Protein AF-A0A962W5T1-F1 (afdb_monomer_lite)

Radius of gyration: 25.92 Å; chains: 1; bounding box: 60×71×70 Å

Secondary structure (DSSP, 8-state):
---HHHHHHHHTTTTS-HHHHHHHHHHHHHHHHHHHHH-HHHHHHHHHHHHHHHHHTTTTS-THHHHHHHHHHHHHTTSS-HHHHHHHHHHTHHHHHHHHHHHHHHHTTHHHHHHHHHHHHHH---HHHHHHHHHHHHHHHHTTS-HHHHHHHHHHHHHHHHHHHHHHHTTPPTTS---TT--TTS-HHHHHHHHHHHHHHHHHHHHHHHHHHHHHTTSTTTSHHHHHHHHHHT--HHHHHHHHHHHHHHHHHHHHHHHHHHHHTTGGG--PPPPHHHHHHHHHHHHHHHHHHHHHHHHHHHHHHHHHHHHHHHHHTT-S-HHHHHHHHHHHHHHHHT---HHHHHTTTTTHHHHHHHHHHHHHHHHHHHHTT-SHHHHHHHHTS-THHHHHHHHHHHHHHHHHS-HHHHHHHHHHHHHHHHHHHHHTSTT-SS-HHHHHHHHT-TTS-HHHHHHTS-HHHHHHHHHH--

pLDDT: mean 86.57, std 6.69, range [59.16, 97.31]

Structure (mmCIF, N/CA/C/O backbone):
data_AF-A0A962W5T1-F1
#
_entry.id   AF-A0A962W5T1-F1
#
loop_
_atom_site.group_PDB
_atom_site.id
_atom_site.type_symbol
_atom_site.label_atom_id
_atom_site.label_alt_id
_atom_site.label_comp_id
_atom_site.label_asym_id
_atom_site.label_entity_id
_atom_site.label_seq_id
_atom_site.pdbx_PDB_ins_code
_atom_site.Cartn_x
_atom_site.Cartn_y
_atom_site.Cartn_z
_atom_site.occupancy
_atom_site.B_iso_or_equiv
_atom_site.auth_seq_id
_atom_site.auth_comp_id
_atom_site.auth_asym_id
_atom_site.auth_atom_id
_atom_site.pdbx_PDB_model_num
ATOM 1 N N . MET A 1 1 ? -12.773 43.110 -2.046 1.00 62.84 1 MET A N 1
ATOM 2 C CA . MET A 1 1 ? -12.766 42.512 -3.398 1.00 62.84 1 MET A CA 1
ATOM 3 C C . MET A 1 1 ? -11.388 41.922 -3.626 1.00 62.84 1 MET A C 1
ATOM 5 O O . MET A 1 1 ? -10.418 42.660 -3.520 1.00 62.84 1 MET A O 1
ATOM 9 N N . THR A 1 2 ? -11.287 40.612 -3.839 1.00 70.06 2 THR A N 1
ATOM 10 C CA . THR A 1 2 ? -10.024 39.960 -4.217 1.00 70.06 2 THR A CA 1
ATOM 11 C C . THR A 1 2 ? -9.656 40.380 -5.636 1.00 70.06 2 THR A C 1
ATOM 13 O O . THR A 1 2 ? -10.511 40.338 -6.521 1.00 70.06 2 THR A O 1
ATOM 16 N N . THR A 1 3 ? -8.412 40.799 -5.873 1.00 88.44 3 THR A N 1
ATOM 17 C CA . THR A 1 3 ? -7.952 41.063 -7.245 1.00 88.44 3 THR A CA 1
ATOM 18 C C . THR A 1 3 ? -7.956 39.760 -8.062 1.00 88.44 3 THR A C 1
ATOM 20 O O . THR A 1 3 ? -7.817 38.683 -7.477 1.00 88.44 3 THR A O 1
ATOM 23 N N . PRO A 1 4 ? -8.060 39.806 -9.405 1.00 87.19 4 PRO A N 1
ATOM 24 C CA . PRO A 1 4 ? -7.989 38.599 -10.236 1.00 87.19 4 PRO A CA 1
ATOM 25 C C . PRO A 1 4 ? -6.723 37.764 -9.984 1.00 87.19 4 PRO A C 1
ATOM 27 O O . PRO A 1 4 ? -6.781 36.539 -9.960 1.00 87.19 4 PRO A O 1
ATOM 30 N N . SER A 1 5 ? -5.591 38.422 -9.705 1.00 84.62 5 SER A N 1
ATOM 31 C CA . SER A 1 5 ? -4.334 37.762 -9.332 1.00 84.62 5 SER A CA 1
ATOM 32 C C . SER A 1 5 ? -4.403 37.060 -7.972 1.00 84.62 5 SER A C 1
ATOM 34 O O . SER A 1 5 ? -3.911 35.942 -7.835 1.00 84.62 5 SER A O 1
ATOM 36 N N . GLN A 1 6 ? -5.045 37.674 -6.975 1.00 83.62 6 GLN A N 1
ATOM 37 C CA . GLN A 1 6 ? -5.267 37.057 -5.665 1.00 83.62 6 GLN A CA 1
ATOM 38 C C . GLN A 1 6 ? -6.223 35.864 -5.765 1.00 83.62 6 GLN A C 1
ATOM 40 O O . GLN A 1 6 ? -5.986 34.850 -5.116 1.00 83.62 6 GLN A O 1
ATOM 45 N N . ALA A 1 7 ? -7.253 35.961 -6.611 1.00 86.56 7 ALA A N 1
ATOM 46 C CA . ALA A 1 7 ? -8.188 34.870 -6.868 1.00 86.56 7 ALA A CA 1
ATOM 47 C C . ALA A 1 7 ? -7.510 33.689 -7.587 1.00 86.56 7 ALA A C 1
ATOM 49 O O . ALA A 1 7 ? -7.659 32.543 -7.170 1.00 86.56 7 ALA A O 1
ATOM 50 N N . ALA A 1 8 ? -6.698 33.953 -8.617 1.00 87.88 8 ALA A N 1
ATOM 51 C CA . ALA A 1 8 ? -5.912 32.914 -9.286 1.00 87.88 8 ALA A CA 1
ATOM 52 C C . ALA A 1 8 ? -4.939 32.222 -8.313 1.00 87.88 8 ALA A C 1
ATOM 54 O O . ALA A 1 8 ? -4.826 30.996 -8.305 1.00 87.88 8 ALA A O 1
ATOM 55 N N . TRP A 1 9 ? -4.292 32.994 -7.434 1.00 89.62 9 TRP A N 1
ATOM 56 C CA . TRP A 1 9 ? -3.389 32.459 -6.414 1.00 89.62 9 TRP A CA 1
ATOM 57 C C . TRP A 1 9 ? -4.097 31.602 -5.359 1.00 89.62 9 TRP A C 1
ATOM 59 O O . TRP A 1 9 ? -3.533 30.610 -4.892 1.00 89.62 9 TRP A O 1
ATOM 69 N N . SER A 1 10 ? -5.320 31.964 -4.962 1.00 86.75 10 SER A N 1
ATOM 70 C CA . SER A 1 10 ? -6.110 31.162 -4.023 1.00 86.75 10 SER A CA 1
ATOM 71 C C . SER A 1 10 ? -6.649 29.882 -4.662 1.00 86.75 10 SER A C 1
ATOM 73 O O . SER A 1 10 ? -6.755 28.874 -3.972 1.00 86.75 10 SER A O 1
ATOM 75 N N . LEU A 1 11 ? -6.939 29.900 -5.969 1.00 91.06 11 LEU A N 1
ATOM 76 C CA . LEU A 1 11 ? -7.391 28.723 -6.719 1.00 91.06 11 LEU A CA 1
ATOM 77 C C . LEU A 1 11 ? -6.260 27.711 -6.941 1.00 91.06 11 LEU A C 1
ATOM 79 O O . LEU A 1 11 ? -6.460 26.514 -6.745 1.00 91.06 11 LEU A O 1
ATOM 83 N N . PHE A 1 12 ? -5.062 28.173 -7.306 1.00 93.19 12 PHE A N 1
ATOM 84 C CA . PHE A 1 12 ? -3.925 27.285 -7.544 1.00 93.19 12 PHE A CA 1
ATOM 85 C C . PHE A 1 12 ? -3.517 26.552 -6.256 1.00 93.19 12 PHE A C 1
ATOM 87 O O . PHE A 1 12 ? -3.061 27.182 -5.301 1.00 93.19 12 PHE A O 1
ATOM 94 N N . LEU A 1 13 ? -3.696 25.226 -6.218 1.00 91.2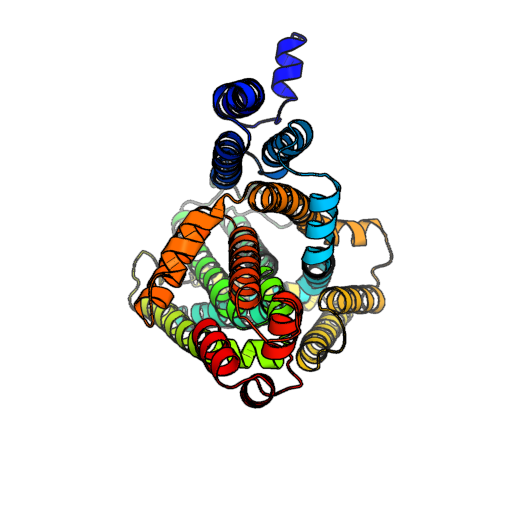5 13 LEU A N 1
ATOM 95 C CA . LEU A 1 13 ? -3.425 24.349 -5.063 1.00 91.25 13 LEU A CA 1
ATOM 96 C C . LEU A 1 13 ? -4.115 24.777 -3.745 1.00 91.25 13 LEU A C 1
ATOM 98 O O . LEU A 1 13 ? -3.640 24.459 -2.655 1.00 91.25 13 LEU A O 1
ATOM 102 N N . GLY A 1 14 ? -5.230 25.513 -3.820 1.00 90.94 14 GLY A N 1
ATOM 103 C CA . GLY A 1 14 ? -6.118 25.784 -2.680 1.00 90.94 14 GLY A CA 1
ATOM 104 C C . GLY A 1 14 ? -5.428 26.377 -1.443 1.00 90.94 14 GLY A C 1
ATOM 105 O O . GLY A 1 14 ? -4.820 27.444 -1.500 1.00 90.94 14 GLY A O 1
ATOM 106 N N . HIS A 1 15 ? -5.518 25.695 -0.301 1.00 88.50 15 HIS A N 1
ATOM 107 C CA . HIS A 1 15 ? -4.941 26.153 0.972 1.00 88.50 15 HIS A CA 1
ATOM 108 C C . HIS A 1 15 ? -3.478 25.734 1.195 1.00 88.50 15 HIS A C 1
ATOM 110 O O . HIS A 1 15 ? -2.946 25.953 2.283 1.00 88.50 15 HIS A O 1
ATOM 116 N N . ALA A 1 16 ? -2.808 25.160 0.187 1.00 91.19 16 ALA A N 1
ATOM 117 C CA . ALA A 1 16 ? -1.411 24.756 0.313 1.00 91.19 16 ALA A CA 1
ATOM 118 C C . ALA A 1 16 ? -0.498 25.947 0.690 1.00 91.19 16 ALA A C 1
ATOM 120 O O . ALA A 1 16 ? -0.760 27.087 0.278 1.00 91.19 16 ALA A O 1
ATOM 121 N N . PRO A 1 17 ? 0.608 25.713 1.425 1.00 92.56 17 PRO A N 1
ATOM 122 C CA . PRO A 1 17 ? 1.529 26.772 1.824 1.00 92.56 17 PRO A CA 1
ATOM 123 C C . PRO A 1 17 ? 2.029 27.600 0.633 1.00 92.56 17 PRO A C 1
ATOM 125 O O . PRO A 1 17 ? 2.438 27.063 -0.396 1.00 92.56 17 PRO A O 1
ATOM 128 N N . GLY A 1 18 ? 2.065 28.929 0.770 1.00 92.38 18 GLY A N 1
ATOM 129 C CA . GLY A 1 18 ? 2.413 29.817 -0.349 1.00 92.38 18 GLY A CA 1
ATOM 130 C C . GLY A 1 18 ? 3.834 29.627 -0.902 1.00 92.38 18 GLY A C 1
ATOM 131 O O . GLY A 1 18 ? 4.086 29.901 -2.073 1.00 92.38 18 GLY A O 1
ATOM 132 N N . TRP A 1 19 ? 4.781 29.148 -0.092 1.00 93.44 19 TRP A N 1
ATOM 133 C CA . TRP A 1 19 ? 6.116 28.778 -0.575 1.00 93.44 19 TRP A CA 1
ATOM 134 C C . TRP A 1 19 ? 6.067 27.540 -1.484 1.00 93.44 19 TRP A C 1
ATOM 136 O O . TRP A 1 19 ? 6.726 27.534 -2.518 1.00 93.44 19 TRP A O 1
ATOM 146 N N . TYR A 1 20 ? 5.229 26.555 -1.150 1.00 93.62 20 TYR A N 1
ATOM 147 C CA . TYR A 1 20 ? 5.072 25.316 -1.909 1.00 93.62 20 TYR A CA 1
ATOM 148 C C . TYR A 1 20 ? 4.434 25.595 -3.270 1.00 93.62 20 TYR A C 1
ATOM 150 O O . TYR A 1 20 ? 4.954 25.173 -4.297 1.00 93.62 20 TYR A O 1
ATOM 158 N N . LYS A 1 21 ? 3.387 26.430 -3.302 1.00 94.81 21 LYS A N 1
ATOM 159 C CA . LYS A 1 21 ? 2.777 26.900 -4.556 1.00 94.81 21 LYS A CA 1
ATOM 160 C C . LYS A 1 21 ? 3.790 27.564 -5.491 1.00 94.81 21 LYS A C 1
ATOM 162 O O . LYS A 1 21 ? 3.822 27.267 -6.681 1.00 94.81 21 LYS A O 1
ATOM 167 N N . ARG A 1 22 ? 4.623 28.465 -4.950 1.00 94.94 22 ARG A N 1
ATOM 168 C CA . ARG A 1 22 ? 5.668 29.155 -5.728 1.00 94.94 22 ARG A CA 1
ATOM 169 C C . ARG A 1 22 ? 6.694 28.171 -6.271 1.00 94.94 22 ARG A C 1
ATOM 171 O O . ARG A 1 22 ? 7.122 28.332 -7.404 1.00 94.94 22 ARG A O 1
ATOM 178 N N . LEU A 1 23 ? 7.062 27.172 -5.475 1.00 95.12 23 LEU A N 1
ATOM 179 C CA . LEU A 1 23 ? 8.030 26.157 -5.864 1.00 95.12 23 LEU A CA 1
ATOM 180 C C . LEU A 1 23 ? 7.504 25.264 -6.996 1.00 95.12 23 LEU A C 1
ATOM 182 O O . LEU A 1 23 ? 8.201 25.100 -7.988 1.00 95.12 23 LEU A O 1
ATOM 186 N N . VAL A 1 24 ? 6.264 24.767 -6.900 1.00 95.62 24 VAL A N 1
ATOM 187 C CA . VAL A 1 24 ? 5.647 23.966 -7.975 1.00 95.62 24 VAL A CA 1
ATOM 188 C C . VAL A 1 24 ? 5.545 24.776 -9.270 1.00 95.62 24 VAL A C 1
ATOM 190 O O . VAL A 1 24 ? 5.900 24.278 -10.330 1.00 95.62 24 VAL A O 1
ATOM 193 N N . LEU A 1 25 ? 5.141 26.050 -9.204 1.00 95.88 25 LEU A N 1
ATOM 194 C CA . LEU A 1 25 ? 5.150 26.918 -10.390 1.00 95.88 25 LEU A CA 1
ATOM 195 C C . LEU A 1 25 ? 6.561 27.152 -10.933 1.00 95.88 25 LEU A C 1
ATOM 197 O O . LEU A 1 25 ? 6.743 27.195 -12.144 1.00 95.88 25 LEU A O 1
ATOM 201 N N . ALA A 1 26 ? 7.556 27.309 -10.059 1.00 96.62 26 ALA A N 1
ATOM 202 C CA . ALA A 1 26 ? 8.940 27.452 -10.485 1.00 96.62 26 ALA A CA 1
ATOM 203 C C . ALA A 1 26 ? 9.426 26.195 -11.218 1.00 96.62 26 ALA A C 1
ATOM 205 O O . ALA A 1 26 ? 10.064 26.339 -12.252 1.00 96.62 26 ALA A O 1
ATOM 206 N N . PHE A 1 27 ? 9.079 24.993 -10.745 1.00 97.12 27 PHE A N 1
ATOM 207 C CA . PHE A 1 27 ? 9.367 23.744 -11.455 1.00 97.12 27 PHE A CA 1
ATOM 208 C C . PHE A 1 27 ? 8.782 23.766 -12.872 1.00 97.12 27 PHE A C 1
ATOM 210 O O . PHE A 1 27 ? 9.545 23.683 -13.830 1.00 97.12 27 PHE A O 1
ATOM 217 N N . LEU A 1 28 ? 7.478 24.035 -13.003 1.00 97.25 28 LEU A N 1
ATOM 218 C CA . LEU A 1 28 ? 6.776 24.088 -14.296 1.00 97.25 28 LEU A CA 1
ATOM 219 C C . LEU A 1 28 ? 7.306 25.172 -15.258 1.00 97.25 28 LEU A C 1
ATOM 221 O O . LEU A 1 28 ? 7.150 25.096 -16.469 1.00 97.25 28 LEU A O 1
ATOM 225 N N . LEU A 1 29 ? 7.896 26.252 -14.743 1.00 96.56 29 LEU A N 1
ATOM 226 C CA . LEU A 1 29 ? 8.462 27.307 -15.593 1.00 96.56 29 LEU A CA 1
ATOM 227 C C . LEU A 1 29 ? 9.917 27.029 -15.979 1.00 96.56 29 LEU A C 1
ATOM 229 O O . LEU A 1 29 ? 10.368 27.449 -17.044 1.00 96.56 29 LEU A O 1
ATOM 233 N N . VAL A 1 30 ? 10.665 26.355 -15.107 1.00 96.81 30 VAL A N 1
ATOM 234 C CA . VAL A 1 30 ? 12.094 26.082 -15.292 1.00 96.81 30 VAL A CA 1
ATOM 235 C C . VAL A 1 30 ? 12.317 24.815 -16.116 1.00 96.81 30 VAL A C 1
ATOM 237 O O . VAL A 1 30 ? 13.261 24.775 -16.902 1.00 96.81 30 VAL A O 1
ATOM 240 N N . ASN A 1 31 ? 11.449 23.811 -16.006 1.00 97.31 31 ASN A N 1
ATOM 241 C CA . ASN A 1 31 ? 11.585 22.531 -16.703 1.00 97.31 31 ASN A CA 1
ATOM 242 C C . ASN A 1 31 ? 11.732 22.661 -18.233 1.00 97.31 31 ASN A C 1
ATOM 244 O O . ASN A 1 31 ? 12.678 22.082 -18.774 1.00 97.31 31 ASN A O 1
ATOM 248 N N . PRO A 1 32 ? 10.937 23.480 -18.951 1.00 96.12 32 PRO A N 1
ATOM 249 C CA . PRO A 1 32 ? 11.132 23.676 -20.389 1.00 96.12 32 PRO A CA 1
ATOM 250 C C . PRO A 1 32 ? 12.489 24.313 -20.727 1.00 96.12 32 PRO A C 1
ATOM 252 O O . PRO A 1 32 ? 13.091 23.996 -21.750 1.00 96.12 32 PRO A O 1
ATOM 255 N N . LEU A 1 33 ? 13.004 25.190 -19.858 1.00 95.62 33 LEU A N 1
ATOM 256 C CA . LEU A 1 33 ? 14.327 25.800 -20.032 1.00 95.62 33 LEU A CA 1
ATOM 257 C C . LEU A 1 33 ? 15.442 24.771 -19.814 1.00 95.62 33 LEU A C 1
ATOM 259 O O . LEU A 1 33 ? 16.423 24.754 -20.558 1.00 95.62 33 LEU A O 1
ATOM 263 N N . LEU A 1 34 ? 15.277 23.890 -18.824 1.00 95.19 34 LEU A N 1
ATOM 264 C CA . LEU A 1 34 ? 16.204 22.790 -18.563 1.00 95.19 34 LEU A CA 1
ATOM 265 C C . LEU A 1 34 ? 16.228 21.777 -19.711 1.00 95.19 34 LEU A C 1
ATOM 267 O O . LEU A 1 34 ? 17.309 21.288 -20.033 1.00 95.19 34 LEU A O 1
ATOM 271 N N . LEU A 1 35 ? 15.088 21.518 -20.367 1.00 95.25 35 LEU A N 1
ATOM 272 C CA . LEU A 1 35 ? 15.041 20.666 -21.561 1.00 95.25 35 LEU A CA 1
ATOM 273 C C . LEU A 1 35 ? 15.981 21.191 -22.646 1.00 95.25 35 LEU A C 1
ATOM 275 O O . LEU A 1 35 ? 16.782 20.440 -23.197 1.00 95.25 35 LEU A O 1
ATOM 279 N N . VAL A 1 36 ? 15.892 22.491 -22.936 1.00 94.75 36 VAL A N 1
ATOM 280 C CA . VAL A 1 36 ? 16.705 23.137 -23.974 1.00 94.75 36 VAL A CA 1
ATOM 281 C C . VAL A 1 36 ? 18.183 23.182 -23.572 1.00 94.75 36 VAL A C 1
ATOM 283 O O . VAL A 1 36 ? 19.051 23.047 -24.430 1.00 94.75 36 VAL A O 1
ATOM 286 N N . ALA A 1 37 ? 18.479 23.361 -22.283 1.00 95.75 37 ALA A N 1
ATOM 287 C CA . ALA A 1 37 ? 19.847 23.516 -21.792 1.00 95.75 37 ALA A CA 1
ATOM 288 C C . ALA A 1 37 ? 20.610 22.190 -21.614 1.00 95.75 37 ALA A C 1
ATOM 290 O O . ALA A 1 37 ? 21.805 22.140 -21.900 1.00 95.75 37 ALA A O 1
ATOM 291 N N . PHE A 1 38 ? 19.949 21.136 -21.125 1.00 94.25 38 PHE A N 1
ATOM 292 C CA . PHE A 1 38 ? 20.603 19.895 -20.679 1.00 94.25 38 PHE A CA 1
ATOM 293 C C . PHE A 1 38 ? 20.060 18.624 -21.348 1.00 94.25 38 PHE A C 1
ATOM 295 O O . PHE A 1 38 ? 20.638 17.551 -21.180 1.00 94.25 38 PHE A O 1
ATOM 302 N N . GLY A 1 39 ? 18.983 18.734 -22.129 1.00 93.62 39 GLY A N 1
ATOM 303 C CA . GLY A 1 39 ? 18.382 17.625 -22.863 1.00 93.62 39 GLY A CA 1
ATOM 304 C C . GLY A 1 39 ? 17.403 16.759 -22.049 1.00 93.62 39 GLY A C 1
ATOM 305 O O . GLY A 1 39 ? 17.206 16.979 -20.850 1.00 93.62 39 GLY A O 1
ATOM 306 N N . PRO A 1 40 ? 16.772 15.764 -22.707 1.00 93.62 40 PRO A N 1
ATOM 307 C CA . PRO A 1 40 ? 15.665 14.984 -22.143 1.00 93.62 40 PRO A CA 1
ATOM 308 C C . PRO A 1 40 ? 16.018 14.175 -20.889 1.00 93.62 40 PRO A C 1
ATOM 310 O O . PRO A 1 40 ? 15.309 14.272 -19.893 1.00 93.62 40 PRO A O 1
ATOM 313 N N . ALA A 1 41 ? 17.140 13.447 -20.890 1.00 90.44 41 ALA A N 1
ATOM 314 C CA . ALA A 1 41 ? 17.527 12.589 -19.766 1.00 90.44 41 ALA A CA 1
ATOM 315 C C . ALA A 1 41 ? 17.810 13.390 -18.480 1.00 90.44 41 ALA A C 1
ATOM 317 O O . ALA A 1 41 ? 17.351 13.033 -17.396 1.00 90.44 41 ALA A O 1
ATOM 318 N N . ALA A 1 42 ? 18.518 14.519 -18.594 1.00 92.50 42 ALA A N 1
ATOM 319 C CA . ALA A 1 42 ? 18.788 15.388 -17.451 1.00 92.50 42 ALA A CA 1
ATOM 320 C C . ALA A 1 42 ? 17.496 16.005 -16.897 1.00 92.50 42 ALA A C 1
ATOM 322 O O . ALA A 1 42 ? 17.300 16.036 -15.680 1.00 92.50 42 ALA A O 1
ATOM 323 N N . LEU A 1 43 ? 16.591 16.453 -17.778 1.00 95.81 43 LEU A N 1
ATOM 324 C CA . LEU A 1 43 ? 15.290 16.950 -17.345 1.00 95.81 43 LEU A CA 1
ATOM 325 C C . LEU A 1 43 ? 14.466 15.849 -16.671 1.00 95.81 43 LEU A C 1
ATOM 327 O O . LEU A 1 43 ? 13.872 16.100 -15.629 1.00 95.81 43 LEU A O 1
ATOM 331 N N . ALA A 1 44 ? 14.441 14.640 -17.221 1.00 93.31 44 ALA A N 1
ATOM 332 C CA . ALA A 1 44 ? 13.678 13.534 -16.660 1.00 93.31 44 ALA A CA 1
ATOM 333 C C . ALA A 1 44 ? 14.143 13.182 -15.235 1.00 93.31 44 ALA A C 1
ATOM 335 O O . ALA A 1 44 ? 13.308 12.988 -14.352 1.00 93.31 44 ALA A O 1
ATOM 336 N N . ALA A 1 45 ? 15.453 13.220 -14.964 1.00 92.25 45 ALA A N 1
ATOM 337 C CA . ALA A 1 45 ? 15.989 13.068 -13.609 1.00 92.25 45 ALA A CA 1
ATOM 338 C C . ALA A 1 45 ? 15.534 14.198 -12.665 1.00 92.25 45 ALA A C 1
ATOM 340 O O . ALA A 1 45 ? 15.176 13.951 -11.510 1.00 92.25 45 ALA A O 1
ATOM 341 N N . VAL A 1 46 ? 15.512 15.443 -13.154 1.00 95.44 46 VAL A N 1
ATOM 342 C CA . VAL A 1 46 ? 15.026 16.599 -12.386 1.00 95.44 46 VAL A CA 1
ATOM 343 C C . VAL A 1 46 ? 13.528 16.482 -12.100 1.00 95.44 46 VAL A C 1
ATOM 345 O O . VAL A 1 46 ? 13.121 16.678 -10.957 1.00 95.44 46 VAL A O 1
ATOM 348 N N . VAL A 1 47 ? 12.714 16.122 -13.093 1.00 95.44 47 VAL A N 1
ATOM 349 C CA . VAL A 1 47 ? 11.267 15.923 -12.934 1.00 95.44 47 VAL A CA 1
ATOM 350 C C . VAL A 1 47 ? 10.986 14.796 -11.948 1.00 95.44 47 VAL A C 1
ATOM 352 O O . VAL A 1 47 ? 10.138 14.960 -11.076 1.00 95.44 47 VAL A O 1
ATOM 355 N N . LEU A 1 48 ? 11.734 13.691 -12.006 1.00 91.69 48 LEU A N 1
ATOM 356 C CA . LEU A 1 48 ? 11.636 12.616 -11.020 1.00 91.69 48 LEU A CA 1
ATOM 357 C C . LEU A 1 48 ? 11.932 13.118 -9.597 1.00 91.69 48 LEU A C 1
ATOM 359 O O . LEU A 1 48 ? 11.173 12.838 -8.668 1.00 91.69 48 LEU A O 1
ATOM 363 N N . ALA A 1 49 ? 12.994 13.905 -9.412 1.00 91.62 49 ALA A N 1
ATOM 364 C CA . ALA A 1 49 ? 13.320 14.483 -8.108 1.00 91.62 49 ALA A CA 1
ATOM 365 C C . ALA A 1 49 ? 12.227 15.449 -7.610 1.00 91.62 49 ALA A C 1
ATOM 367 O O . ALA A 1 49 ? 11.847 15.412 -6.438 1.00 91.62 49 ALA A O 1
ATOM 368 N N . GLN A 1 50 ? 11.682 16.283 -8.500 1.00 95.00 50 GLN A N 1
ATOM 369 C CA . GLN A 1 50 ? 10.552 17.166 -8.200 1.00 95.00 50 GLN A CA 1
ATOM 370 C C . GLN A 1 50 ? 9.297 16.365 -7.842 1.00 95.00 50 GLN A C 1
ATOM 372 O O . GLN A 1 50 ? 8.575 16.732 -6.917 1.00 95.00 50 GLN A O 1
ATOM 377 N N . PHE A 1 51 ? 9.055 15.249 -8.526 1.00 92.50 51 PHE A N 1
ATOM 378 C CA . PHE A 1 51 ? 7.930 14.367 -8.265 1.00 92.50 51 PHE A CA 1
ATOM 379 C C . PHE A 1 51 ? 8.018 13.742 -6.869 1.00 92.50 51 PHE A C 1
ATOM 381 O O . PHE A 1 51 ? 7.093 13.889 -6.071 1.00 92.50 51 PHE A O 1
ATOM 388 N N . ILE A 1 52 ? 9.167 13.158 -6.517 1.00 89.25 52 ILE A N 1
ATOM 389 C CA . ILE A 1 52 ? 9.441 12.632 -5.168 1.00 89.25 52 ILE A CA 1
ATOM 390 C C . ILE A 1 52 ? 9.295 13.737 -4.109 1.00 89.25 52 ILE A C 1
ATOM 392 O O . ILE A 1 52 ? 8.737 13.522 -3.029 1.00 89.25 52 ILE A O 1
ATOM 396 N N . PHE A 1 53 ? 9.723 14.961 -4.428 1.00 91.19 53 PHE A N 1
ATOM 397 C CA . PHE A 1 53 ? 9.496 16.112 -3.560 1.00 91.19 53 PHE A CA 1
ATOM 398 C C . PHE A 1 53 ? 7.995 16.392 -3.336 1.00 91.19 53 PHE A C 1
ATOM 400 O O . PHE A 1 53 ? 7.586 16.705 -2.219 1.00 91.19 53 PHE A O 1
ATOM 407 N N . THR A 1 54 ? 7.137 16.242 -4.353 1.00 91.62 54 THR A N 1
ATOM 408 C CA . THR A 1 54 ? 5.683 16.378 -4.146 1.00 91.62 54 THR A CA 1
ATOM 409 C C . THR A 1 54 ? 5.112 15.293 -3.231 1.00 91.62 54 THR A C 1
ATOM 411 O O . THR A 1 54 ? 4.261 15.618 -2.406 1.00 91.62 54 THR A O 1
ATOM 414 N N . LEU A 1 55 ? 5.623 14.055 -3.300 1.00 86.38 55 LEU A N 1
ATOM 415 C CA . LEU A 1 55 ? 5.212 12.943 -2.430 1.00 86.38 55 LEU A CA 1
ATOM 416 C C . LEU A 1 55 ? 5.602 13.172 -0.971 1.00 86.38 55 LEU A C 1
ATOM 418 O O . LEU A 1 55 ? 4.767 13.076 -0.074 1.00 86.38 55 LEU A O 1
ATOM 422 N N . THR A 1 56 ? 6.857 13.544 -0.727 1.00 84.38 56 THR A N 1
ATOM 423 C CA . THR A 1 56 ? 7.355 13.839 0.630 1.00 84.38 56 THR A CA 1
ATOM 424 C C . THR A 1 56 ? 6.614 15.010 1.285 1.00 84.38 56 THR A C 1
ATOM 426 O O . THR A 1 56 ? 6.456 15.048 2.506 1.00 84.38 56 THR A O 1
ATOM 429 N N . MET A 1 57 ? 6.080 15.935 0.483 1.00 88.25 57 MET A N 1
ATOM 430 C CA . MET A 1 57 ? 5.257 17.058 0.939 1.00 88.25 57 MET A CA 1
ATOM 431 C C . MET A 1 57 ? 3.753 16.742 1.048 1.00 88.25 57 MET A C 1
ATOM 433 O O . MET A 1 57 ? 2.959 17.675 1.196 1.00 88.25 57 MET A O 1
ATOM 437 N N . ALA A 1 58 ? 3.346 15.464 1.060 1.00 81.75 58 ALA A N 1
ATOM 438 C CA . ALA A 1 58 ? 1.941 15.046 1.169 1.00 81.75 58 ALA A CA 1
ATOM 439 C C . ALA A 1 58 ? 1.201 15.639 2.385 1.00 81.75 58 ALA A C 1
ATOM 441 O O . ALA A 1 58 ? 0.002 15.903 2.312 1.00 81.75 58 ALA A O 1
ATOM 442 N N . LEU A 1 59 ? 1.915 15.920 3.485 1.00 74.94 59 LEU A N 1
ATOM 443 C CA . LEU A 1 59 ? 1.355 16.582 4.674 1.00 74.94 59 LEU A CA 1
ATOM 444 C C . LEU A 1 59 ? 0.963 18.052 4.433 1.00 74.94 59 LEU A C 1
ATOM 446 O O . LEU A 1 59 ? 0.159 18.602 5.182 1.00 74.94 59 LEU A O 1
ATOM 450 N N . ALA A 1 60 ? 1.539 18.705 3.421 1.00 80.38 60 ALA A N 1
ATOM 451 C CA . ALA A 1 60 ? 1.243 20.092 3.060 1.00 80.38 60 ALA A CA 1
ATOM 452 C C . ALA A 1 60 ? 0.218 20.203 1.923 1.00 80.38 60 ALA A C 1
ATOM 454 O O . ALA A 1 60 ? -0.575 21.147 1.895 1.00 80.38 60 ALA A O 1
ATOM 455 N N . CYS A 1 61 ? 0.259 19.278 0.965 1.00 87.56 61 CYS A N 1
ATOM 456 C CA . CYS A 1 61 ? -0.660 19.205 -0.162 1.00 87.56 61 CYS A CA 1
ATOM 457 C C . CYS A 1 61 ? -0.706 17.759 -0.652 1.00 87.56 61 CYS A C 1
ATOM 459 O O . CYS A 1 61 ? 0.344 17.183 -0.925 1.00 87.56 61 CYS A O 1
ATOM 461 N N . TYR A 1 62 ? -1.904 17.185 -0.785 1.00 87.88 62 TYR A N 1
ATOM 462 C CA . TYR A 1 62 ? -2.043 15.838 -1.329 1.00 87.88 62 TYR A CA 1
ATOM 463 C C . TYR A 1 62 ? -1.406 15.775 -2.732 1.00 87.88 62 TYR A C 1
ATOM 465 O O . TYR A 1 62 ? -1.718 16.628 -3.572 1.00 87.88 62 TYR A O 1
ATOM 473 N N . PRO A 1 63 ? -0.516 14.804 -3.008 1.00 89.69 63 PRO A N 1
ATOM 474 C CA . PRO A 1 63 ? 0.413 14.886 -4.132 1.00 89.69 63 PRO A CA 1
ATOM 475 C C . PRO A 1 63 ? -0.236 14.733 -5.508 1.00 89.69 63 PRO A C 1
ATOM 477 O O . PRO A 1 63 ? 0.403 15.058 -6.502 1.00 89.69 63 PRO A O 1
ATOM 480 N N . LEU A 1 64 ? -1.497 14.297 -5.590 1.00 91.94 64 LEU A N 1
ATOM 481 C CA . LEU A 1 64 ? -2.193 14.082 -6.862 1.00 91.94 64 LEU A CA 1
ATOM 482 C C . LEU A 1 64 ? -2.137 15.302 -7.778 1.00 91.94 64 LEU A C 1
ATOM 484 O O . LEU A 1 64 ? -1.676 15.189 -8.903 1.00 91.94 64 LEU A O 1
ATOM 488 N N . ALA A 1 65 ? -2.572 16.472 -7.309 1.00 94.19 65 ALA A N 1
ATOM 489 C CA . ALA A 1 65 ? -2.595 17.673 -8.142 1.00 94.19 65 ALA A CA 1
ATOM 490 C C . ALA A 1 65 ? -1.186 18.177 -8.528 1.00 94.19 65 ALA A C 1
ATOM 492 O O . ALA A 1 65 ? -0.930 18.328 -9.723 1.00 94.19 65 ALA A O 1
ATOM 493 N N . PRO A 1 66 ? -0.257 18.441 -7.585 1.00 94.62 66 PRO A N 1
ATOM 494 C CA . PRO A 1 66 ? 1.075 18.934 -7.940 1.00 94.62 66 PRO A CA 1
ATOM 495 C C . PRO A 1 66 ? 1.902 17.898 -8.716 1.00 94.62 66 PRO A C 1
ATOM 497 O O . PRO A 1 66 ? 2.587 18.267 -9.666 1.00 94.62 66 PRO A O 1
ATOM 500 N N . GLY A 1 67 ? 1.802 16.613 -8.372 1.00 94.06 67 GLY A N 1
ATOM 501 C CA . GLY A 1 67 ? 2.465 15.526 -9.089 1.00 94.06 67 GLY A CA 1
ATOM 502 C C . GLY A 1 67 ? 1.901 15.318 -10.497 1.00 94.06 67 GLY A C 1
ATOM 503 O O . GLY A 1 67 ? 2.671 15.168 -11.443 1.00 94.06 67 GLY A O 1
ATOM 504 N N . ALA A 1 68 ? 0.575 15.392 -10.672 1.00 95.38 68 ALA A N 1
ATOM 505 C CA . ALA A 1 68 ? -0.055 15.298 -11.992 1.00 95.38 68 ALA A CA 1
ATOM 506 C C . ALA A 1 68 ? 0.342 16.455 -12.911 1.00 95.38 68 ALA A C 1
ATOM 508 O O . ALA A 1 68 ? 0.490 16.240 -14.109 1.00 95.38 68 ALA A O 1
ATOM 509 N N . LEU A 1 69 ? 0.537 17.666 -12.375 1.00 97.12 69 LEU A N 1
ATOM 510 C CA . LEU A 1 69 ? 1.029 18.797 -13.167 1.00 97.12 69 LEU A CA 1
ATOM 511 C C . LEU A 1 69 ? 2.428 18.519 -13.733 1.00 97.12 69 LEU A C 1
ATOM 513 O O . LEU A 1 69 ? 2.657 18.781 -14.910 1.00 97.12 69 LEU A O 1
ATOM 517 N N . LEU A 1 70 ? 3.329 17.946 -12.926 1.00 97.00 70 LEU A N 1
ATOM 518 C CA . LEU A 1 70 ? 4.674 17.560 -13.370 1.00 97.00 70 LEU A CA 1
ATOM 519 C C . LEU A 1 70 ? 4.637 16.414 -14.389 1.00 97.00 70 LEU A C 1
ATOM 521 O O . LEU A 1 70 ? 5.330 16.470 -15.401 1.00 97.00 70 LEU A O 1
ATOM 525 N N . ALA A 1 71 ? 3.809 15.391 -14.159 1.00 95.75 71 ALA A N 1
ATOM 526 C CA . ALA A 1 71 ? 3.651 14.282 -15.099 1.00 95.75 71 ALA A CA 1
ATOM 527 C C . ALA A 1 71 ? 3.061 14.747 -16.441 1.00 95.75 71 ALA A C 1
ATOM 529 O O . ALA A 1 71 ? 3.541 14.361 -17.505 1.00 95.75 71 ALA A O 1
ATOM 530 N N . LEU A 1 72 ? 2.050 15.620 -16.399 1.00 96.81 72 LEU A N 1
ATOM 531 C CA . LEU A 1 72 ? 1.455 16.216 -17.591 1.00 96.81 72 LEU A CA 1
ATOM 532 C C . LEU A 1 72 ? 2.487 17.039 -18.364 1.00 96.81 72 LEU A C 1
ATOM 534 O O . LEU A 1 72 ? 2.594 16.897 -19.579 1.00 96.81 72 LEU A O 1
ATOM 538 N N . GLU A 1 73 ? 3.260 17.873 -17.667 1.00 97.25 73 GLU A N 1
ATOM 539 C CA . GLU A 1 73 ? 4.345 18.635 -18.277 1.00 97.25 73 GLU A CA 1
ATOM 540 C C . GLU A 1 73 ? 5.383 17.716 -18.932 1.00 97.25 73 GLU A C 1
ATOM 542 O O . GLU A 1 73 ? 5.742 17.942 -20.083 1.00 97.25 73 GLU A O 1
ATOM 547 N N . ALA A 1 74 ? 5.823 16.655 -18.252 1.00 96.81 74 ALA A N 1
ATOM 548 C CA . ALA A 1 74 ? 6.793 15.705 -18.793 1.00 96.81 74 ALA A CA 1
ATOM 549 C C . ALA A 1 74 ? 6.327 15.075 -20.116 1.00 96.81 74 ALA A C 1
ATOM 551 O O . ALA A 1 74 ? 7.106 14.979 -21.067 1.00 96.81 74 ALA A O 1
ATOM 552 N N . ILE A 1 75 ? 5.046 14.701 -20.199 1.00 96.44 75 ILE A N 1
ATOM 553 C CA . ILE A 1 75 ? 4.442 14.167 -21.428 1.00 96.44 75 ILE A CA 1
ATOM 554 C C . ILE A 1 75 ? 4.384 15.251 -22.514 1.00 96.44 75 ILE A C 1
ATOM 556 O O . ILE A 1 75 ? 4.745 14.990 -23.661 1.00 96.44 75 ILE A O 1
ATOM 560 N N . LEU A 1 76 ? 3.971 16.477 -22.172 1.00 96.44 76 LEU A N 1
ATOM 561 C CA . LEU A 1 76 ? 3.911 17.599 -23.121 1.00 96.44 76 LEU A CA 1
ATOM 562 C C . LEU A 1 76 ? 5.292 17.988 -23.664 1.00 96.44 76 LEU A C 1
ATOM 564 O O . LEU A 1 76 ? 5.407 18.382 -24.823 1.00 96.44 76 LEU A O 1
ATOM 568 N N . LEU A 1 77 ? 6.332 17.858 -22.842 1.00 96.00 77 LEU A N 1
ATOM 569 C CA . LEU A 1 77 ? 7.727 18.089 -23.212 1.00 96.00 77 LEU A CA 1
ATOM 570 C C . LEU A 1 77 ? 8.348 16.918 -23.994 1.00 96.00 77 LEU A C 1
ATOM 572 O O . LEU A 1 77 ? 9.493 17.022 -24.431 1.00 96.00 77 LEU A O 1
ATOM 576 N N . GLY A 1 78 ? 7.607 15.825 -24.204 1.00 94.75 78 GLY A N 1
ATOM 577 C CA . GLY A 1 78 ? 8.053 14.676 -24.991 1.00 94.75 78 GLY A CA 1
ATOM 578 C C . GLY A 1 78 ? 9.030 13.751 -24.265 1.00 94.75 78 GLY A C 1
ATOM 579 O O . GLY A 1 78 ? 9.755 13.014 -24.928 1.00 94.75 78 GLY A O 1
ATOM 580 N N . LEU A 1 79 ? 9.061 13.772 -22.926 1.00 94.88 79 LEU A N 1
ATOM 581 C CA . LEU A 1 79 ? 9.901 12.863 -22.131 1.00 94.88 79 LEU A CA 1
ATOM 582 C C . LEU A 1 79 ? 9.367 11.424 -22.118 1.00 94.88 79 LEU A C 1
ATOM 584 O O . LEU A 1 79 ? 10.133 10.490 -21.914 1.00 94.88 79 LEU A O 1
ATOM 588 N N . ALA A 1 80 ? 8.068 11.247 -22.348 1.00 94.50 80 ALA A N 1
ATOM 589 C CA . ALA A 1 80 ? 7.440 9.950 -22.562 1.00 94.50 80 ALA A CA 1
ATOM 590 C C . ALA A 1 80 ? 6.310 10.084 -23.575 1.00 94.50 80 ALA A C 1
ATOM 592 O O . ALA A 1 80 ? 5.643 11.122 -23.658 1.00 94.50 80 ALA A O 1
ATOM 593 N N . ARG A 1 81 ? 6.059 9.015 -24.329 1.00 92.44 81 ARG A N 1
ATOM 594 C CA . ARG A 1 81 ? 4.917 8.978 -25.249 1.00 92.44 81 ARG A CA 1
ATOM 595 C C . ARG A 1 81 ? 3.631 8.602 -24.520 1.00 92.44 81 ARG A C 1
ATOM 597 O O . ARG A 1 81 ? 3.630 7.772 -23.616 1.00 92.44 81 ARG A O 1
ATOM 604 N N . SER A 1 82 ? 2.501 9.145 -24.967 1.00 91.81 82 SER A N 1
ATOM 605 C CA . SER A 1 82 ? 1.185 8.813 -24.399 1.00 91.81 82 SER A CA 1
ATOM 606 C C . SER A 1 82 ? 0.825 7.328 -24.537 1.00 91.81 82 SER A C 1
ATOM 608 O O . SER A 1 82 ? 0.157 6.782 -23.660 1.00 91.81 82 SER A O 1
ATOM 610 N N . ASP A 1 83 ? 1.307 6.644 -25.583 1.00 92.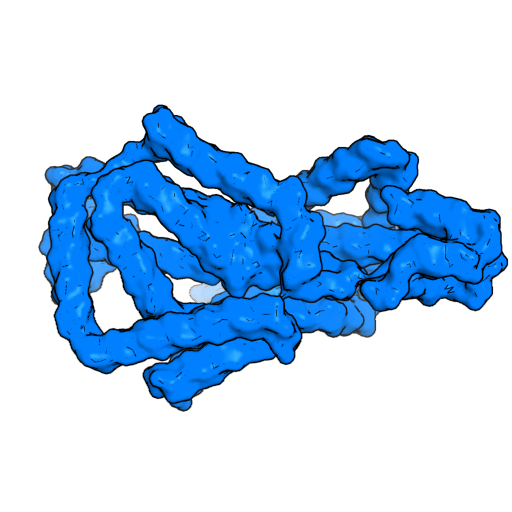69 83 ASP A N 1
ATOM 611 C CA . ASP A 1 83 ? 1.145 5.193 -25.730 1.00 92.69 83 ASP A CA 1
ATOM 612 C C . ASP A 1 83 ? 1.955 4.397 -24.698 1.00 92.69 83 ASP A C 1
ATOM 614 O O . ASP A 1 83 ? 1.506 3.334 -24.272 1.00 92.69 83 ASP A O 1
ATOM 618 N N . ALA A 1 84 ? 3.116 4.907 -24.268 1.00 90.19 84 ALA A N 1
ATOM 619 C CA . ALA A 1 84 ? 3.898 4.296 -23.196 1.00 90.19 84 ALA A CA 1
ATOM 620 C C . ALA A 1 84 ? 3.149 4.396 -21.862 1.00 90.19 84 ALA A C 1
ATOM 622 O O . ALA A 1 84 ? 2.965 3.382 -21.200 1.00 90.19 84 ALA A O 1
ATOM 623 N N . VAL A 1 85 ? 2.594 5.571 -21.543 1.00 92.19 85 VAL A N 1
ATOM 624 C CA . VAL A 1 85 ? 1.752 5.756 -20.347 1.00 92.19 85 VAL A CA 1
ATOM 625 C C . VAL A 1 85 ? 0.563 4.792 -20.348 1.00 92.19 85 VAL A C 1
ATOM 627 O O . VAL A 1 85 ? 0.272 4.168 -19.334 1.00 92.19 85 VAL A O 1
ATOM 630 N N . TYR A 1 86 ? -0.117 4.630 -21.488 1.00 92.88 86 TYR A N 1
ATOM 631 C CA . TYR A 1 86 ? -1.236 3.691 -21.588 1.00 92.88 86 TYR A CA 1
ATOM 632 C C . TYR A 1 86 ? -0.804 2.239 -21.337 1.00 92.88 86 TYR A C 1
ATOM 634 O O . TYR A 1 86 ? -1.502 1.521 -20.624 1.00 92.88 86 TYR A O 1
ATOM 642 N N . ARG A 1 87 ? 0.345 1.810 -21.880 1.00 89.75 87 ARG A N 1
ATOM 643 C CA . ARG A 1 87 ? 0.893 0.471 -21.610 1.00 89.75 87 ARG A CA 1
ATOM 644 C C . ARG A 1 87 ? 1.173 0.267 -20.123 1.00 89.75 87 ARG A C 1
ATOM 646 O O . ARG A 1 87 ? 0.717 -0.735 -19.587 1.00 89.75 87 ARG A O 1
ATOM 653 N N . GLU A 1 88 ? 1.817 1.229 -19.461 1.00 87.38 88 GLU A N 1
ATOM 654 C CA . GLU A 1 88 ? 2.081 1.154 -18.015 1.00 87.38 88 GLU A CA 1
ATOM 655 C C . GLU A 1 88 ? 0.785 1.039 -17.199 1.00 87.38 88 GLU A C 1
ATOM 657 O O . GLU A 1 88 ? 0.679 0.214 -16.293 1.00 87.38 88 GLU A O 1
ATOM 662 N N . VAL A 1 89 ? -0.256 1.794 -17.568 1.00 90.62 89 VAL A N 1
ATOM 663 C CA . VAL A 1 89 ? -1.574 1.704 -16.917 1.00 90.62 89 VAL A CA 1
ATOM 664 C C . VAL A 1 89 ? -2.225 0.336 -17.129 1.00 90.62 89 VAL A C 1
ATOM 666 O O . VAL A 1 89 ? -2.852 -0.186 -16.208 1.00 90.62 89 VAL A O 1
ATOM 669 N N . VAL A 1 90 ? -2.096 -0.257 -18.320 1.00 89.75 90 VAL A N 1
ATOM 670 C CA . VAL A 1 90 ? -2.622 -1.601 -18.607 1.00 89.75 90 VAL A CA 1
ATOM 671 C C . VAL A 1 90 ? -1.872 -2.663 -17.803 1.00 89.75 90 VAL A C 1
ATOM 673 O O . VAL A 1 90 ? -2.516 -3.530 -17.214 1.00 89.75 90 VAL A O 1
ATOM 676 N N . THR A 1 91 ? -0.544 -2.572 -17.713 1.00 83.19 91 THR A N 1
ATOM 677 C CA . THR A 1 91 ? 0.275 -3.458 -16.870 1.00 83.19 91 THR A CA 1
ATOM 678 C C . THR A 1 91 ? -0.125 -3.338 -15.397 1.00 83.19 91 THR A C 1
ATOM 680 O O . THR A 1 91 ? -0.331 -4.342 -14.719 1.00 83.19 91 THR A O 1
ATOM 683 N N . GLY A 1 92 ? -0.344 -2.112 -14.915 1.00 83.94 92 GLY A N 1
ATOM 684 C CA . GLY A 1 92 ? -0.802 -1.825 -13.556 1.00 83.94 92 GLY A CA 1
ATOM 685 C C . GLY A 1 92 ? -2.298 -2.043 -13.301 1.00 83.94 92 GLY A C 1
ATOM 686 O O . GLY A 1 92 ? -2.767 -1.857 -12.174 1.00 83.94 92 GLY A O 1
ATOM 687 N N . PHE A 1 93 ? -3.076 -2.437 -14.311 1.00 88.19 93 PHE A N 1
ATOM 688 C CA . PHE A 1 93 ? -4.532 -2.546 -14.208 1.00 88.19 93 PHE A CA 1
ATOM 689 C C . PHE A 1 93 ? -5.019 -3.521 -13.119 1.00 88.19 93 PHE A C 1
ATOM 691 O O . PHE A 1 93 ? -5.969 -3.177 -12.410 1.00 88.19 93 PHE A O 1
ATOM 698 N N . PRO A 1 94 ? -4.386 -4.692 -12.890 1.00 84.50 94 PRO A N 1
ATOM 699 C CA . PRO A 1 94 ? -4.754 -5.566 -11.775 1.00 84.50 94 PRO A CA 1
ATOM 700 C C . PRO A 1 94 ? -4.644 -4.881 -10.406 1.00 84.50 94 PRO A C 1
ATOM 702 O O . PRO A 1 94 ? -5.493 -5.104 -9.541 1.00 84.50 94 PRO A O 1
ATOM 705 N N . VAL A 1 95 ? -3.643 -4.013 -10.226 1.00 82.75 95 VAL A N 1
ATOM 706 C CA . VAL A 1 95 ? -3.435 -3.235 -8.995 1.00 82.75 95 VAL A CA 1
ATOM 707 C C . VAL A 1 95 ? -4.515 -2.164 -8.846 1.00 82.75 95 VAL A C 1
ATOM 709 O O . VAL A 1 95 ? -5.086 -2.008 -7.771 1.00 82.75 95 VAL A O 1
ATOM 712 N N . ILE A 1 96 ? -4.868 -1.481 -9.938 1.00 88.44 96 ILE A N 1
ATOM 713 C CA . ILE A 1 96 ? -5.985 -0.524 -9.971 1.00 88.44 96 ILE A CA 1
ATOM 714 C C . ILE A 1 96 ? -7.296 -1.206 -9.548 1.00 88.44 96 ILE A C 1
ATOM 716 O O . ILE A 1 96 ? -8.014 -0.693 -8.691 1.00 88.44 96 ILE A O 1
ATOM 720 N N . LEU A 1 97 ? -7.602 -2.382 -10.105 1.00 88.62 97 LEU A N 1
ATOM 721 C CA . LEU A 1 97 ? -8.808 -3.136 -9.749 1.00 88.62 97 LEU A CA 1
ATOM 722 C C . LEU A 1 97 ? -8.797 -3.606 -8.292 1.00 88.62 97 LEU A C 1
ATOM 724 O O . LEU A 1 97 ? -9.846 -3.583 -7.643 1.00 88.62 97 LEU A O 1
ATOM 728 N N . LEU A 1 98 ? -7.636 -4.035 -7.784 1.00 83.75 98 LEU A N 1
ATOM 729 C CA . LEU A 1 98 ? -7.469 -4.364 -6.370 1.00 83.75 98 LEU A CA 1
ATOM 730 C C . LEU A 1 98 ? -7.849 -3.157 -5.513 1.00 83.75 98 LEU A C 1
ATOM 732 O O . LEU A 1 98 ? -8.707 -3.279 -4.646 1.00 83.75 98 LEU A O 1
ATOM 736 N N . LEU A 1 99 ? -7.233 -2.004 -5.761 1.00 83.31 99 LEU A N 1
ATOM 737 C CA . LEU A 1 99 ? -7.430 -0.812 -4.944 1.00 83.31 99 LEU A CA 1
ATOM 738 C C . LEU A 1 99 ? -8.883 -0.341 -4.978 1.00 83.31 99 LEU A C 1
ATOM 740 O O . LEU A 1 99 ? -9.463 -0.096 -3.927 1.00 83.31 99 LEU A O 1
ATOM 744 N N . ILE A 1 100 ? -9.504 -0.291 -6.157 1.00 88.62 100 ILE A N 1
ATOM 745 C CA . ILE A 1 100 ? -10.900 0.143 -6.290 1.00 88.62 100 ILE A CA 1
ATOM 746 C C . ILE A 1 100 ? -11.845 -0.807 -5.546 1.00 88.62 100 ILE A C 1
ATOM 748 O O . ILE A 1 100 ? -12.687 -0.348 -4.778 1.00 88.62 100 ILE A O 1
ATOM 752 N N . PHE A 1 101 ? -11.746 -2.120 -5.777 1.00 90.12 101 PHE A N 1
ATOM 753 C CA . PHE A 1 101 ? -12.771 -3.057 -5.308 1.00 90.12 101 PHE A CA 1
ATOM 754 C C . PHE A 1 101 ? -12.467 -3.705 -3.959 1.00 90.12 101 PHE A C 1
ATOM 756 O O . PHE A 1 101 ? -13.394 -3.971 -3.197 1.00 90.12 101 PHE A O 1
ATOM 763 N N . MET A 1 102 ? -11.203 -3.963 -3.630 1.00 84.94 102 MET A N 1
ATOM 764 C CA . MET A 1 102 ? -10.850 -4.575 -2.347 1.00 84.94 102 MET A CA 1
ATOM 765 C C . MET A 1 102 ? -11.047 -3.585 -1.199 1.00 84.94 102 MET A C 1
ATOM 767 O O . MET A 1 102 ? -11.712 -3.914 -0.216 1.00 84.94 102 MET A O 1
ATOM 771 N N . VAL A 1 103 ? -10.549 -2.353 -1.352 1.00 80.56 103 VAL A N 1
ATOM 772 C CA . VAL A 1 103 ? -10.713 -1.287 -0.349 1.00 80.56 103 VAL A CA 1
ATOM 773 C C . VAL A 1 103 ? -12.199 -0.971 -0.153 1.00 80.56 103 VAL A C 1
ATOM 775 O O . VAL A 1 103 ? -12.689 -0.964 0.979 1.00 80.56 103 VAL A O 1
ATOM 778 N N . ALA A 1 104 ? -12.954 -0.816 -1.248 1.00 85.25 104 ALA A N 1
ATOM 779 C CA . ALA A 1 104 ? -14.394 -0.572 -1.180 1.00 85.25 104 ALA A CA 1
ATOM 780 C C . ALA A 1 104 ? -15.178 -1.755 -0.583 1.00 85.25 104 ALA A C 1
ATOM 782 O O . ALA A 1 104 ? -16.134 -1.549 0.161 1.00 85.25 104 ALA A O 1
ATOM 783 N N . GLY A 1 105 ? -14.773 -3.004 -0.834 1.00 85.44 105 GLY A N 1
ATOM 784 C CA . GLY A 1 105 ? -15.396 -4.185 -0.223 1.00 85.44 105 GLY A CA 1
ATOM 785 C C . GLY A 1 105 ? -15.357 -4.153 1.305 1.00 85.44 105 GLY A C 1
ATOM 786 O O . GLY A 1 105 ? -16.348 -4.469 1.969 1.00 85.44 105 GLY A O 1
ATOM 787 N N . ILE A 1 106 ? -14.245 -3.692 1.875 1.00 80.31 106 ILE A N 1
ATOM 788 C CA . ILE A 1 106 ? -14.055 -3.630 3.328 1.00 80.31 106 ILE A CA 1
ATOM 789 C C . ILE A 1 106 ? -14.889 -2.521 3.972 1.00 80.31 106 ILE A C 1
ATOM 791 O O . ILE A 1 106 ? -15.294 -2.670 5.129 1.00 80.31 106 ILE A O 1
ATOM 795 N N . TYR A 1 107 ? -15.222 -1.450 3.243 1.00 83.19 107 TYR A N 1
ATOM 796 C CA . TYR A 1 107 ? -16.172 -0.439 3.722 1.00 83.19 107 TYR A CA 1
ATOM 797 C C . TYR A 1 107 ? -17.472 -1.098 4.213 1.00 83.19 107 TYR A C 1
ATOM 799 O O . TYR A 1 107 ? -17.963 -0.793 5.303 1.00 83.19 107 TYR A O 1
ATOM 807 N N . PHE A 1 108 ? -17.964 -2.100 3.478 1.00 86.25 108 PHE A N 1
ATOM 808 C CA . PHE A 1 108 ? -19.161 -2.864 3.838 1.00 86.25 108 PHE A CA 1
ATOM 809 C C . PHE A 1 108 ? -18.932 -3.927 4.928 1.00 86.25 108 PHE A C 1
ATOM 811 O O . PHE A 1 108 ? -19.900 -4.507 5.421 1.00 86.25 108 PHE A O 1
ATOM 818 N N . MET A 1 109 ? -17.683 -4.179 5.336 1.00 85.94 109 MET A N 1
ATOM 819 C CA . MET A 1 109 ? -17.304 -5.048 6.464 1.00 85.94 109 MET A CA 1
ATOM 820 C C . MET A 1 109 ? -16.997 -4.270 7.753 1.00 85.94 109 MET A C 1
ATOM 822 O O . MET A 1 109 ? -16.689 -4.876 8.784 1.00 85.94 109 MET A O 1
ATOM 826 N N . LYS A 1 110 ? -17.078 -2.933 7.720 1.00 80.94 110 LYS A N 1
ATOM 827 C CA . LYS A 1 110 ? -16.700 -2.053 8.833 1.00 80.94 110 LYS A CA 1
ATOM 828 C C . LYS A 1 110 ? -17.388 -2.424 10.149 1.00 80.94 110 LYS A C 1
ATOM 830 O O . LYS A 1 110 ? -16.719 -2.444 11.177 1.00 80.94 110 LYS A O 1
ATOM 835 N N . ASP A 1 111 ? -18.673 -2.780 10.129 1.00 84.56 111 ASP A N 1
ATOM 836 C CA . ASP A 1 111 ? -19.424 -3.138 11.344 1.00 84.56 111 ASP A CA 1
ATOM 837 C C . ASP A 1 111 ? -18.873 -4.392 12.041 1.00 84.56 111 ASP A C 1
ATOM 839 O O . ASP A 1 111 ? -18.753 -4.420 13.272 1.00 84.56 111 ASP A O 1
ATOM 843 N N . PHE A 1 112 ? -18.524 -5.421 11.265 1.00 87.44 112 PHE A N 1
ATOM 844 C CA . PHE A 1 112 ? -17.926 -6.665 11.747 1.00 87.44 112 PHE A CA 1
ATOM 845 C C . PHE A 1 112 ? -16.527 -6.439 12.300 1.00 87.44 112 PHE A C 1
ATOM 847 O O . PHE A 1 112 ? -16.206 -6.920 13.393 1.00 87.44 112 PHE A O 1
ATOM 854 N N . LEU A 1 113 ? -15.706 -5.671 11.586 1.00 84.75 113 LEU A N 1
ATOM 855 C CA . LEU A 1 113 ? -14.361 -5.358 12.045 1.00 84.75 113 LEU A CA 1
ATOM 856 C C . LEU A 1 113 ? -14.404 -4.518 13.326 1.00 84.75 113 LEU A C 1
ATOM 858 O O . LEU A 1 113 ? -13.769 -4.880 14.316 1.00 84.75 113 LEU A O 1
ATOM 862 N N . GLN A 1 114 ? -15.226 -3.464 13.359 1.00 81.88 114 GLN A N 1
ATOM 863 C CA . GLN A 1 114 ? -15.431 -2.648 14.556 1.00 81.88 114 GLN A CA 1
ATOM 864 C C . GLN A 1 114 ? -15.922 -3.486 15.733 1.00 81.88 114 GLN A C 1
ATOM 866 O O . GLN A 1 114 ? -15.368 -3.387 16.824 1.00 81.88 114 GLN A O 1
ATOM 871 N N . PHE A 1 115 ? -16.910 -4.359 15.516 1.00 84.31 115 PHE A N 1
ATOM 872 C CA . PHE A 1 115 ? -17.388 -5.276 16.548 1.00 84.31 115 PHE A CA 1
ATOM 873 C C . PHE A 1 115 ? -16.260 -6.147 17.111 1.00 84.31 115 PHE A C 1
ATOM 875 O O . PHE A 1 115 ? -16.118 -6.266 18.328 1.00 84.31 115 PHE A O 1
ATOM 882 N N . THR A 1 116 ? -15.442 -6.726 16.234 1.00 86.12 116 THR A N 1
ATOM 883 C CA . THR A 1 116 ? -14.343 -7.617 16.619 1.00 86.12 116 THR A CA 1
ATOM 884 C C . THR A 1 116 ? -13.296 -6.879 17.454 1.00 86.12 116 THR A C 1
ATOM 886 O O . THR A 1 116 ? -12.968 -7.319 18.558 1.00 86.12 116 THR A O 1
ATOM 889 N N . PHE A 1 117 ? -12.816 -5.726 16.982 1.00 82.88 117 PHE A N 1
ATOM 890 C CA . PHE A 1 117 ? -11.810 -4.934 17.692 1.00 82.88 117 PHE A CA 1
ATOM 891 C C . PHE A 1 117 ? -12.332 -4.353 19.012 1.00 82.88 117 PHE A C 1
ATOM 893 O O . PHE A 1 117 ? -11.617 -4.395 20.016 1.00 82.88 117 PHE A O 1
ATOM 900 N N . THR A 1 118 ? -13.575 -3.862 19.048 1.00 81.31 118 THR A N 1
ATOM 901 C CA . THR A 1 118 ? -14.211 -3.369 20.280 1.00 81.31 118 THR A CA 1
ATOM 902 C C . THR A 1 118 ? -14.250 -4.457 21.344 1.00 81.31 118 THR A C 1
ATOM 904 O O . THR A 1 118 ? -13.803 -4.241 22.472 1.00 81.31 118 THR A O 1
ATOM 907 N N . ARG A 1 119 ? -14.682 -5.660 20.964 1.00 84.69 119 ARG A N 1
ATOM 908 C CA . ARG A 1 119 ? -14.791 -6.793 21.881 1.00 84.69 119 ARG A CA 1
ATOM 909 C C . ARG A 1 119 ? -13.432 -7.252 22.405 1.00 84.69 119 ARG A C 1
ATOM 911 O O . ARG A 1 119 ? -13.302 -7.566 23.589 1.00 84.69 119 ARG A O 1
ATOM 918 N N . ILE A 1 120 ? -12.407 -7.262 21.546 1.00 85.69 120 ILE A N 1
ATOM 919 C CA . ILE A 1 120 ? -11.024 -7.554 21.951 1.00 85.69 120 ILE A CA 1
ATOM 920 C C . ILE A 1 120 ? -10.547 -6.529 22.981 1.00 85.69 120 ILE A C 1
ATOM 922 O O . ILE A 1 120 ? -9.970 -6.920 24.001 1.00 85.69 120 ILE A O 1
ATOM 926 N N . LEU A 1 121 ? -10.806 -5.240 22.743 1.00 82.62 121 LEU A N 1
ATOM 927 C CA . LEU A 1 121 ? -10.346 -4.160 23.610 1.00 82.62 121 LEU A CA 1
ATOM 928 C C . LEU A 1 121 ? -10.979 -4.226 24.998 1.00 82.62 121 LEU A C 1
ATOM 930 O O . LEU A 1 121 ? -10.275 -4.130 26.005 1.00 82.62 121 LEU A O 1
ATOM 934 N N . VAL A 1 122 ? -12.293 -4.424 25.057 1.00 81.31 122 VAL A N 1
ATOM 935 C CA . VAL A 1 122 ? -13.034 -4.410 26.320 1.00 81.31 122 VAL A CA 1
ATOM 936 C C . VAL A 1 122 ? -12.773 -5.679 27.140 1.00 81.31 122 VAL A C 1
ATOM 938 O O . VAL A 1 122 ? -12.499 -5.596 28.343 1.00 81.31 122 VAL A O 1
ATOM 941 N N . ARG A 1 123 ? -12.795 -6.862 26.505 1.00 84.38 123 ARG A N 1
ATOM 942 C CA . ARG A 1 123 ? -12.671 -8.151 27.213 1.00 84.38 123 ARG A CA 1
ATOM 943 C C . ARG A 1 123 ? -11.245 -8.488 27.644 1.00 84.38 123 ARG A C 1
ATOM 945 O O . ARG A 1 123 ? -11.065 -9.214 28.621 1.00 84.38 123 ARG A O 1
ATOM 952 N N . THR A 1 124 ? -10.226 -7.973 26.956 1.00 87.00 124 THR A N 1
ATOM 953 C CA . THR A 1 124 ? -8.828 -8.307 27.268 1.00 87.00 124 THR A CA 1
ATOM 954 C C . THR A 1 124 ? -8.291 -7.422 28.391 1.00 87.00 124 THR A C 1
ATOM 956 O O . THR A 1 124 ? -8.113 -6.216 28.227 1.00 87.00 124 THR A O 1
ATOM 959 N N . GLN A 1 125 ? -8.002 -8.013 29.553 1.00 84.38 125 GLN A N 1
ATOM 960 C CA . GLN A 1 125 ? -7.512 -7.275 30.729 1.00 84.38 125 GLN A CA 1
ATOM 961 C C . GLN A 1 125 ? -6.032 -6.877 30.615 1.00 84.38 125 GLN A C 1
ATOM 963 O O . GLN A 1 125 ? -5.648 -5.767 30.974 1.00 84.38 125 GLN A O 1
ATOM 968 N N . SER A 1 126 ? -5.200 -7.762 30.064 1.00 89.88 126 SER A N 1
ATOM 969 C CA . SER A 1 126 ? -3.752 -7.559 29.953 1.00 89.88 126 SER A CA 1
ATOM 970 C C . SER A 1 126 ? -3.383 -6.580 28.832 1.00 89.88 126 SER A C 1
ATOM 972 O O . SER A 1 126 ? -3.720 -6.814 27.669 1.00 89.88 126 SER A O 1
ATOM 974 N N . LYS A 1 127 ? -2.614 -5.528 29.163 1.00 90.06 127 LYS A N 1
ATOM 975 C CA . LYS A 1 127 ? -2.058 -4.567 28.188 1.00 90.06 127 LYS A CA 1
ATOM 976 C C . LYS A 1 127 ? -1.136 -5.236 27.162 1.00 90.06 127 LYS A C 1
ATOM 978 O O . LYS A 1 127 ? -1.164 -4.892 25.981 1.00 90.06 127 LYS A O 1
ATOM 983 N N . ILE A 1 128 ? -0.338 -6.212 27.580 1.00 93.50 128 ILE A N 1
ATOM 984 C CA . ILE A 1 128 ? 0.558 -6.925 26.662 1.00 93.50 128 ILE A CA 1
ATOM 985 C C . ILE A 1 128 ? -0.274 -7.760 25.685 1.00 93.50 128 ILE A C 1
ATOM 987 O O . ILE A 1 128 ? -0.061 -7.701 24.478 1.00 93.50 128 ILE A O 1
ATOM 991 N N . THR A 1 129 ? -1.270 -8.485 26.200 1.00 93.69 129 THR A N 1
ATOM 992 C CA . THR A 1 129 ? -2.116 -9.364 25.386 1.00 93.69 129 THR A CA 1
ATOM 993 C C . THR A 1 129 ? -2.945 -8.572 24.385 1.00 93.69 129 THR A C 1
ATOM 995 O O . THR A 1 129 ? -2.979 -8.951 23.222 1.00 93.69 129 THR A O 1
ATOM 998 N N . ILE A 1 130 ? -3.559 -7.451 24.784 1.00 92.38 130 ILE A N 1
ATOM 999 C CA . ILE A 1 130 ? -4.314 -6.617 23.838 1.00 92.38 130 ILE A CA 1
ATOM 1000 C C . ILE A 1 130 ? -3.400 -6.036 22.748 1.00 92.38 130 ILE A C 1
ATOM 1002 O O . ILE A 1 130 ? -3.788 -6.010 21.588 1.00 92.38 130 ILE A O 1
ATOM 1006 N N . SER A 1 131 ? -2.169 -5.636 23.084 1.00 93.88 131 SER A N 1
ATOM 1007 C CA . SER A 1 131 ? -1.215 -5.097 22.100 1.00 93.88 131 SER A CA 1
ATOM 1008 C C . SER A 1 131 ? -0.791 -6.156 21.088 1.00 93.88 131 SER A C 1
ATOM 1010 O O . SER A 1 131 ? -0.803 -5.896 19.888 1.00 93.88 131 SER A O 1
ATOM 1012 N N . LEU A 1 132 ? -0.487 -7.366 21.567 1.00 95.25 132 LEU A N 1
ATOM 1013 C CA . LEU A 1 132 ? -0.179 -8.506 20.710 1.00 95.25 132 LEU A CA 1
ATOM 1014 C C . LEU A 1 132 ? -1.372 -8.908 19.846 1.00 95.25 132 LEU A C 1
ATOM 1016 O O . LEU A 1 132 ? -1.178 -9.191 18.673 1.00 95.25 132 LEU A O 1
ATOM 1020 N N . LEU A 1 133 ? -2.593 -8.900 20.390 1.00 94.38 133 LEU A N 1
ATOM 1021 C CA . LEU A 1 133 ? -3.804 -9.190 19.621 1.00 94.38 133 LEU A CA 1
ATOM 1022 C C . LEU A 1 133 ? -4.044 -8.143 18.535 1.00 94.38 133 LEU A C 1
ATOM 1024 O O . LEU A 1 133 ? -4.393 -8.520 17.427 1.00 94.38 133 LEU A O 1
ATOM 1028 N N . PHE A 1 134 ? -3.833 -6.855 18.814 1.00 92.31 134 PHE A N 1
ATOM 1029 C CA . PHE A 1 134 ? -3.962 -5.805 17.801 1.00 92.31 134 PHE A CA 1
ATOM 1030 C C . PHE A 1 134 ? -2.873 -5.897 16.730 1.00 92.31 134 PHE A C 1
ATOM 1032 O O . PHE A 1 134 ? -3.188 -5.761 15.553 1.00 92.31 134 PHE A O 1
ATOM 1039 N N . CYS A 1 135 ? -1.625 -6.178 17.114 1.00 95.06 135 CYS A N 1
ATOM 1040 C CA . CYS A 1 135 ? -0.532 -6.392 16.164 1.00 95.06 135 CYS A CA 1
ATOM 1041 C C . CYS A 1 135 ? -0.786 -7.630 15.290 1.00 95.06 135 CYS A C 1
ATOM 1043 O O . CYS A 1 135 ? -0.748 -7.552 14.067 1.00 95.06 135 CYS A O 1
ATOM 1045 N N . PHE A 1 136 ? -1.136 -8.760 15.909 1.00 95.12 136 PHE A N 1
ATOM 1046 C CA . PHE A 1 136 ? -1.435 -10.001 15.202 1.00 95.12 136 PHE A CA 1
ATOM 1047 C C . PHE A 1 136 ? -2.676 -9.884 14.318 1.00 95.12 136 PHE A C 1
ATOM 1049 O O . PHE A 1 136 ? -2.649 -10.344 13.187 1.00 95.12 136 PHE A O 1
ATOM 1056 N N . LEU A 1 137 ? -3.759 -9.270 14.802 1.00 91.69 137 LEU A N 1
ATOM 1057 C CA . LEU A 1 137 ? -4.974 -9.091 14.009 1.00 91.69 137 LEU A CA 1
ATOM 1058 C C . LEU A 1 137 ? -4.744 -8.093 12.871 1.00 91.69 137 LEU A C 1
ATOM 1060 O O . LEU A 1 137 ? -5.249 -8.319 11.779 1.00 91.69 137 LEU A O 1
ATOM 1064 N N . GLY A 1 138 ? -3.953 -7.039 13.101 1.00 91.75 138 GLY A N 1
ATOM 1065 C CA . GLY A 1 138 ? -3.478 -6.144 12.047 1.00 91.75 138 GLY A CA 1
ATOM 1066 C C . GLY A 1 138 ? -2.731 -6.915 10.961 1.00 91.75 138 GLY A C 1
ATOM 1067 O O . GLY A 1 138 ? -3.080 -6.796 9.793 1.00 91.75 138 GLY A O 1
ATOM 1068 N N . ALA A 1 139 ? -1.791 -7.781 11.349 1.00 94.06 139 ALA A N 1
ATOM 1069 C CA . ALA A 1 139 ? -1.058 -8.631 10.414 1.00 94.06 139 ALA A CA 1
ATOM 1070 C C . ALA A 1 139 ? -1.965 -9.632 9.690 1.00 94.06 139 ALA A C 1
ATOM 1072 O O . ALA A 1 139 ? -1.947 -9.725 8.469 1.00 94.06 139 ALA A O 1
ATOM 1073 N N . PHE A 1 140 ? -2.803 -10.356 10.427 1.00 92.19 140 PHE A N 1
ATOM 1074 C CA . PHE A 1 140 ? -3.691 -11.361 9.860 1.00 92.19 140 PHE A CA 1
ATOM 1075 C C . PHE A 1 140 ? -4.694 -10.750 8.881 1.00 92.19 140 PHE A C 1
ATOM 1077 O O . PHE A 1 140 ? -4.869 -11.272 7.789 1.00 92.19 140 PHE A O 1
ATOM 1084 N N . LEU A 1 141 ? -5.339 -9.639 9.245 1.00 89.06 141 LEU A N 1
ATOM 1085 C CA . LEU A 1 141 ? -6.268 -8.955 8.349 1.00 89.06 141 LEU A CA 1
ATOM 1086 C C . LEU A 1 141 ? -5.531 -8.371 7.145 1.00 89.06 141 LEU A C 1
ATOM 1088 O O . LEU A 1 141 ? -5.996 -8.543 6.025 1.00 89.06 141 LEU A O 1
ATOM 1092 N N . SER A 1 142 ? -4.370 -7.747 7.354 1.00 90.38 142 SER A N 1
ATOM 1093 C CA . SER A 1 142 ? -3.582 -7.175 6.259 1.00 90.38 142 SER A CA 1
ATOM 1094 C C . SER A 1 142 ? -2.973 -8.233 5.339 1.00 90.38 142 SER A C 1
ATOM 1096 O O . SER A 1 142 ? -2.549 -7.899 4.251 1.00 90.38 142 SER A O 1
ATOM 1098 N N . ALA A 1 143 ? -2.953 -9.511 5.719 1.00 90.69 143 ALA A N 1
ATOM 1099 C CA . ALA A 1 143 ? -2.583 -10.606 4.822 1.00 90.69 143 ALA A CA 1
ATOM 1100 C C . ALA A 1 143 ? -3.691 -10.952 3.797 1.00 90.69 143 ALA A C 1
ATOM 1102 O O . ALA A 1 143 ? -3.511 -11.784 2.915 1.00 90.69 143 ALA A O 1
ATOM 1103 N N . PHE A 1 144 ? -4.878 -10.359 3.915 1.00 85.44 144 PHE A N 1
ATOM 1104 C CA . PHE A 1 144 ? -5.975 -10.573 2.962 1.00 85.44 144 PHE A CA 1
ATOM 1105 C C . PHE A 1 144 ? -6.621 -9.269 2.500 1.00 85.44 144 PHE A C 1
ATOM 1107 O O . PHE A 1 144 ? -7.422 -9.281 1.569 1.00 85.44 144 PHE A O 1
ATOM 1114 N N . LEU A 1 145 ? -6.290 -8.164 3.162 1.00 83.00 145 LEU A N 1
ATOM 1115 C CA . LEU A 1 145 ? -6.858 -6.840 2.983 1.00 83.00 145 LEU A CA 1
ATOM 1116 C C . LEU A 1 145 ? -5.726 -5.830 2.823 1.00 83.00 145 LEU A C 1
ATOM 1118 O O . LEU A 1 145 ? -4.634 -6.028 3.345 1.00 83.00 145 LEU A O 1
ATOM 1122 N N . ASP A 1 146 ? -6.028 -4.711 2.181 1.00 81.69 146 ASP A N 1
ATOM 1123 C CA . ASP A 1 146 ? -5.096 -3.595 2.073 1.00 81.69 146 ASP A CA 1
ATOM 1124 C C . ASP A 1 146 ? -4.771 -2.965 3.451 1.00 81.69 146 ASP A C 1
ATOM 1126 O O . ASP A 1 146 ? -5.655 -2.765 4.301 1.00 81.69 146 ASP A O 1
ATOM 1130 N N . ALA A 1 147 ? -3.495 -2.629 3.664 1.00 82.31 147 ALA A N 1
ATOM 1131 C CA . ALA A 1 147 ? -2.976 -2.115 4.931 1.00 82.31 147 ALA A CA 1
ATOM 1132 C C . ALA A 1 147 ? -3.589 -0.770 5.356 1.00 82.31 147 ALA A C 1
ATOM 1134 O O . ALA A 1 147 ? -3.855 -0.564 6.552 1.00 82.31 147 ALA A O 1
ATOM 1135 N N . LEU A 1 148 ? -3.856 0.142 4.410 1.00 79.56 148 LEU A N 1
ATOM 1136 C CA . LEU A 1 148 ? -4.511 1.423 4.713 1.00 79.56 148 LEU A CA 1
ATOM 1137 C C . LEU A 1 148 ? -5.919 1.180 5.240 1.00 79.56 148 LEU A C 1
ATOM 1139 O O . LEU A 1 148 ? -6.351 1.819 6.201 1.00 79.56 148 LEU A O 1
ATOM 1143 N N . THR A 1 149 ? -6.603 0.193 4.675 1.00 77.88 149 THR A N 1
ATOM 1144 C CA . THR A 1 149 ? -7.968 -0.124 5.068 1.00 77.88 149 THR A CA 1
ATOM 1145 C C . THR A 1 149 ? -8.048 -0.709 6.479 1.00 77.88 149 THR A C 1
ATOM 1147 O O . THR A 1 149 ? -8.882 -0.290 7.289 1.00 77.88 149 THR A O 1
ATOM 1150 N N . VAL A 1 150 ? -7.144 -1.631 6.828 1.00 83.00 150 VAL A N 1
ATOM 1151 C CA . VAL A 1 150 ? -7.060 -2.167 8.198 1.00 83.00 150 VAL A CA 1
ATOM 1152 C C . VAL A 1 150 ? -6.683 -1.059 9.189 1.00 83.00 150 VAL A C 1
ATOM 1154 O O . VAL A 1 150 ? -7.262 -0.967 10.276 1.00 83.00 150 VAL A O 1
ATOM 1157 N N . THR A 1 151 ? -5.781 -0.156 8.800 1.00 85.94 151 THR A N 1
ATOM 1158 C CA . THR A 1 151 ? -5.407 1.008 9.614 1.00 85.94 151 THR A CA 1
ATOM 1159 C C . THR A 1 151 ? -6.591 1.954 9.829 1.00 85.94 151 THR A C 1
ATOM 1161 O O . THR A 1 151 ? -6.835 2.379 10.961 1.00 85.94 151 THR A O 1
ATOM 1164 N N . ALA A 1 152 ? -7.385 2.233 8.792 1.00 81.75 152 ALA A N 1
ATOM 1165 C CA . ALA A 1 152 ? -8.587 3.062 8.880 1.00 81.75 152 ALA A CA 1
ATOM 1166 C C . ALA A 1 152 ? -9.622 2.471 9.849 1.00 81.75 152 ALA A C 1
ATOM 1168 O O . ALA A 1 152 ? -10.221 3.193 10.649 1.00 81.75 152 ALA A O 1
ATOM 1169 N N . VAL A 1 153 ? -9.791 1.147 9.847 1.00 81.69 153 VAL A N 1
ATOM 1170 C CA . VAL A 1 153 ? -10.641 0.431 10.810 1.00 81.69 153 VAL A CA 1
ATOM 1171 C C . VAL A 1 153 ? -10.121 0.605 12.236 1.00 81.69 153 VAL A C 1
ATOM 1173 O O . VAL A 1 153 ? -10.899 0.947 13.130 1.00 81.69 153 VAL A O 1
ATOM 1176 N N . ILE A 1 154 ? -8.818 0.415 12.462 1.00 85.75 154 ILE A N 1
ATOM 1177 C CA . ILE A 1 154 ? -8.191 0.598 13.780 1.00 85.75 154 ILE A CA 1
ATOM 1178 C C . ILE A 1 154 ? -8.373 2.045 14.267 1.00 85.75 154 ILE A C 1
ATOM 1180 O O . ILE A 1 154 ? -8.736 2.256 15.427 1.00 85.75 154 ILE A O 1
ATOM 1184 N N . ILE A 1 155 ? -8.189 3.035 13.386 1.00 86.88 155 ILE A N 1
ATOM 1185 C CA . ILE A 1 155 ? -8.437 4.456 13.675 1.00 86.88 155 ILE A CA 1
ATOM 1186 C C . ILE A 1 155 ? -9.908 4.682 14.024 1.00 86.88 155 ILE A C 1
ATOM 1188 O O . ILE A 1 155 ? -10.191 5.329 15.027 1.00 86.88 155 ILE A O 1
ATOM 1192 N N . ALA A 1 156 ? -10.848 4.138 13.249 1.00 82.25 156 ALA A N 1
ATOM 1193 C CA . ALA A 1 156 ? -12.278 4.306 13.495 1.00 82.25 156 ALA A CA 1
ATOM 1194 C C . ALA A 1 156 ? -12.694 3.730 14.857 1.00 82.25 156 ALA A C 1
ATOM 1196 O O . ALA A 1 156 ? -13.475 4.350 15.581 1.00 82.25 156 ALA A O 1
ATOM 1197 N N . VAL A 1 157 ? -12.141 2.574 15.231 1.00 82.19 157 VAL A N 1
ATOM 1198 C CA . VAL A 1 157 ? -12.352 1.966 16.548 1.00 82.19 157 VAL A CA 1
ATOM 1199 C C . VAL A 1 157 ? -11.762 2.856 17.642 1.00 82.19 157 VAL A C 1
ATOM 1201 O O . VAL A 1 157 ? -12.471 3.230 18.576 1.00 82.19 157 VAL A O 1
ATOM 1204 N N . ALA A 1 158 ? -10.494 3.257 17.515 1.00 86.88 158 ALA A N 1
ATOM 1205 C CA . ALA A 1 158 ? -9.835 4.130 18.484 1.00 86.88 158 ALA A CA 1
ATOM 1206 C C . ALA A 1 158 ? -10.565 5.473 18.647 1.00 86.88 158 ALA A C 1
ATOM 1208 O O . ALA A 1 158 ? -10.733 5.946 19.770 1.00 86.88 158 ALA A O 1
ATOM 1209 N N . TYR A 1 159 ? -11.053 6.052 17.549 1.00 86.56 159 TYR A N 1
ATOM 1210 C CA . TYR A 1 159 ? -11.848 7.275 17.532 1.00 86.56 159 TYR A CA 1
ATOM 1211 C C . TYR A 1 159 ? -13.190 7.092 18.244 1.00 86.56 159 TYR A C 1
ATOM 1213 O O . TYR A 1 159 ? -13.557 7.932 19.062 1.00 86.56 159 TYR A O 1
ATOM 1221 N N . ALA A 1 160 ? -13.907 5.992 17.994 1.00 80.50 160 ALA A N 1
ATOM 1222 C CA . ALA A 1 160 ? -15.169 5.703 18.675 1.00 80.50 160 ALA A CA 1
ATOM 1223 C C . ALA A 1 160 ? -14.972 5.619 20.198 1.00 80.50 160 ALA A C 1
ATOM 1225 O O . ALA A 1 160 ? -15.701 6.258 20.958 1.00 80.50 160 ALA A O 1
ATOM 1226 N N . PHE A 1 161 ? -13.932 4.911 20.642 1.00 81.44 161 PHE A N 1
ATOM 1227 C CA . PHE A 1 161 ? -13.564 4.822 22.055 1.00 81.44 161 PHE A CA 1
ATOM 1228 C C . PHE A 1 161 ? -13.135 6.167 22.645 1.00 81.44 161 PHE A C 1
ATOM 1230 O O . PHE A 1 161 ? -13.537 6.521 23.756 1.00 81.44 161 PHE A O 1
ATOM 1237 N N . TYR A 1 162 ? -12.343 6.928 21.892 1.00 88.25 162 TYR A N 1
ATOM 1238 C CA . TYR A 1 162 ? -11.934 8.273 22.267 1.00 88.25 162 TYR A CA 1
ATOM 1239 C C . TYR A 1 162 ? -13.131 9.203 22.448 1.00 88.25 162 TYR A C 1
ATOM 1241 O O . TYR A 1 162 ? -13.207 9.895 23.459 1.00 88.25 162 TYR A O 1
ATOM 1249 N N . ASN A 1 163 ? -14.097 9.160 21.532 1.00 86.00 163 ASN A N 1
ATOM 1250 C CA . ASN A 1 163 ? -15.314 9.956 21.600 1.00 86.00 163 ASN A CA 1
ATOM 1251 C C . ASN A 1 163 ? -16.154 9.623 22.841 1.00 86.00 163 ASN A C 1
ATOM 1253 O O . ASN A 1 163 ? -16.530 10.531 23.581 1.00 86.00 163 ASN A O 1
ATOM 1257 N N . VAL A 1 164 ? -16.392 8.333 23.111 1.00 81.50 164 VAL A N 1
ATOM 1258 C CA . VAL A 1 164 ? -17.147 7.888 24.297 1.00 81.50 164 VAL A CA 1
ATOM 1259 C C . VAL A 1 164 ? -16.496 8.407 25.578 1.00 81.50 164 VAL A C 1
ATOM 1261 O O . VAL A 1 164 ? -17.157 9.035 26.406 1.00 81.50 164 VAL A O 1
ATOM 1264 N N . TYR A 1 165 ? -15.186 8.201 25.729 1.00 82.75 165 TYR A N 1
ATOM 1265 C CA . TYR A 1 165 ? -14.502 8.617 26.947 1.00 82.75 165 TYR A CA 1
ATOM 1266 C C . TYR A 1 165 ? -14.375 10.137 27.068 1.00 82.75 165 TYR A C 1
ATOM 1268 O O . TYR A 1 165 ? -14.550 10.681 28.154 1.00 82.75 165 TYR A O 1
ATOM 1276 N N . HIS A 1 166 ? -14.091 10.846 25.976 1.00 87.00 166 HIS A N 1
ATOM 1277 C CA . HIS A 1 166 ? -13.963 12.297 26.026 1.00 87.00 166 HIS A CA 1
ATOM 1278 C C . HIS A 1 166 ? -15.290 12.966 26.392 1.00 87.00 166 HIS A C 1
ATOM 1280 O O . HIS A 1 166 ? -15.284 13.922 27.161 1.00 87.00 166 HIS A O 1
ATOM 1286 N N . ARG A 1 167 ? -16.430 12.455 25.912 1.00 84.38 167 ARG A N 1
ATOM 1287 C CA . ARG A 1 167 ? -17.754 12.944 26.333 1.00 84.38 167 ARG A CA 1
ATOM 1288 C C . ARG A 1 167 ? -17.985 12.739 27.825 1.00 84.38 167 ARG A C 1
ATOM 1290 O O . ARG A 1 167 ? -18.364 13.686 28.513 1.00 84.38 167 ARG A O 1
ATOM 1297 N N . TYR A 1 168 ? -17.671 11.544 28.330 1.00 82.25 168 TYR A N 1
ATOM 1298 C CA . TYR A 1 168 ? -17.731 11.239 29.760 1.00 82.25 168 TYR A CA 1
ATOM 1299 C C . TYR A 1 168 ? -16.830 12.179 30.582 1.00 82.25 168 TYR A C 1
ATOM 1301 O O . TYR A 1 168 ? -17.272 12.768 31.572 1.00 82.25 168 TYR A O 1
ATOM 1309 N N . ALA A 1 169 ? -15.590 12.387 30.130 1.00 84.00 169 ALA A N 1
ATOM 1310 C CA . ALA A 1 169 ? -14.615 13.260 30.777 1.00 84.00 169 ALA A CA 1
ATOM 1311 C C . ALA A 1 169 ? -14.997 14.755 30.709 1.00 84.00 169 ALA A C 1
ATOM 1313 O O . ALA A 1 169 ? -14.604 15.562 31.554 1.00 84.00 169 ALA A O 1
ATOM 1314 N N . SER A 1 170 ? -15.780 15.142 29.702 1.00 84.69 170 SER A N 1
ATOM 1315 C CA . SER A 1 170 ? -16.347 16.486 29.567 1.00 84.69 170 SER A CA 1
ATOM 1316 C C . SER A 1 170 ? -17.705 16.648 30.258 1.00 84.69 170 SER A C 1
ATOM 1318 O O . SER A 1 170 ? -18.253 17.746 30.276 1.00 84.69 170 SER A O 1
ATOM 1320 N N . GLY A 1 171 ? -18.263 15.578 30.836 1.00 79.81 171 GLY A N 1
ATOM 1321 C CA . GLY A 1 171 ? -19.579 15.594 31.476 1.00 79.81 171 GLY A CA 1
ATOM 1322 C C . GLY A 1 171 ? -20.742 15.898 30.526 1.00 79.81 171 GLY A C 1
ATOM 1323 O O . GLY A 1 171 ? -21.756 16.409 30.994 1.00 79.81 171 GLY A O 1
ATOM 1324 N N . ARG A 1 172 ? -20.598 15.621 29.221 1.00 74.75 172 ARG A N 1
ATOM 1325 C CA . ARG A 1 172 ? -21.662 15.820 28.223 1.00 74.75 172 ARG A CA 1
ATOM 1326 C C . ARG A 1 172 ? -22.508 14.563 28.039 1.00 74.75 172 ARG A C 1
ATOM 1328 O O . ARG A 1 172 ? -21.982 13.452 28.049 1.00 74.75 172 ARG A O 1
ATOM 1335 N N . ASN A 1 173 ? -23.809 14.764 27.832 1.00 67.88 173 ASN A N 1
ATOM 1336 C CA . ASN A 1 173 ? -24.775 13.699 27.554 1.00 67.88 173 ASN A CA 1
ATOM 1337 C C . ASN A 1 173 ? -24.830 13.351 26.055 1.00 67.88 173 ASN A C 1
ATOM 1339 O O . ASN A 1 173 ? -24.404 14.127 25.195 1.00 67.88 173 ASN A O 1
ATOM 1343 N N . ASP A 1 174 ? -25.401 12.186 25.735 1.00 59.16 174 ASP A N 1
ATOM 1344 C CA . ASP A 1 174 ? -25.645 11.763 24.354 1.00 59.16 174 ASP A CA 1
ATOM 1345 C C . ASP A 1 174 ? -26.589 12.740 23.629 1.00 59.16 174 ASP A C 1
ATOM 1347 O O . ASP A 1 174 ? -27.750 12.889 24.001 1.00 59.16 174 ASP A O 1
ATOM 1351 N N . GLY A 1 175 ? -26.084 13.397 22.576 1.00 60.72 175 GLY A N 1
ATOM 1352 C CA . GLY A 1 175 ? -26.861 14.272 21.685 1.00 60.72 175 GLY A CA 1
ATOM 1353 C C . GLY A 1 175 ? -26.353 15.713 21.576 1.00 60.72 175 GLY A C 1
ATOM 1354 O O . GLY A 1 175 ? -26.717 16.410 20.632 1.00 60.72 175 GLY A O 1
ATOM 1355 N N . GLU A 1 176 ? -25.476 16.157 22.477 1.00 67.31 176 GLU A N 1
ATOM 1356 C CA . GLU A 1 176 ? -24.856 17.483 22.382 1.00 67.31 176 GLU A CA 1
ATOM 1357 C C . GLU A 1 176 ? -23.677 17.486 21.397 1.00 67.31 176 GLU A C 1
ATOM 1359 O O . GLU A 1 176 ? -22.889 16.535 21.340 1.00 67.31 176 GLU A O 1
ATOM 1364 N N . HIS A 1 177 ? -23.530 18.572 20.624 1.00 72.31 177 HIS A N 1
ATOM 1365 C CA . HIS A 1 177 ? -22.355 18.766 19.774 1.00 72.31 177 HIS A CA 1
ATOM 1366 C C . HIS A 1 177 ? -21.106 18.775 20.657 1.00 72.31 177 HIS A C 1
ATOM 1368 O O . HIS A 1 177 ? -20.978 19.605 21.558 1.00 72.31 177 HIS A O 1
ATOM 1374 N N . HIS A 1 178 ? -20.186 17.846 20.419 1.00 78.38 178 HIS A N 1
ATOM 1375 C CA . HIS A 1 178 ? -19.009 17.652 21.254 1.00 78.38 178 HIS A CA 1
ATOM 1376 C C . HIS A 1 178 ? -17.754 17.707 20.397 1.00 78.38 178 HIS A C 1
ATOM 1378 O O . HIS A 1 178 ? -17.554 16.857 19.531 1.00 78.38 178 HIS A O 1
ATOM 1384 N N . ASP A 1 179 ? -16.937 18.730 20.632 1.00 81.06 179 ASP A N 1
ATOM 1385 C CA . ASP A 1 179 ? -15.665 18.900 19.943 1.00 81.06 179 ASP A CA 1
ATOM 1386 C C . ASP A 1 179 ? -14.590 18.048 20.629 1.00 81.06 179 ASP A C 1
ATOM 1388 O O . ASP A 1 179 ? -14.284 18.224 21.807 1.00 81.06 179 ASP A O 1
ATOM 1392 N N . LEU A 1 180 ? -14.032 17.102 19.876 1.00 83.12 180 LEU A N 1
ATOM 1393 C CA . LEU A 1 180 ? -12.997 16.171 20.333 1.00 83.12 180 LEU A CA 1
ATOM 1394 C C . LEU A 1 180 ? -11.579 16.744 20.247 1.00 83.12 180 LEU A C 1
ATOM 1396 O O . LEU A 1 180 ? -10.625 16.090 20.684 1.00 83.12 180 LEU A O 1
ATOM 1400 N N . THR A 1 181 ? -11.438 17.926 19.647 1.00 84.44 181 THR A N 1
ATOM 1401 C CA . THR A 1 181 ? -10.158 18.616 19.471 1.00 84.44 181 THR A CA 1
ATOM 1402 C C . THR A 1 181 ? -9.831 19.559 20.630 1.00 84.44 181 THR A C 1
ATOM 1404 O O . THR A 1 181 ? -8.685 19.994 20.744 1.00 84.44 181 THR A O 1
ATOM 1407 N N . THR A 1 182 ? -10.791 19.802 21.534 1.00 82.25 182 THR A N 1
ATOM 1408 C CA . THR A 1 182 ? -10.689 20.814 22.590 1.00 82.25 182 THR A CA 1
ATOM 1409 C C . THR A 1 182 ? -10.927 20.232 23.992 1.00 82.25 182 THR A C 1
ATOM 1411 O O . THR A 1 182 ? -11.986 19.682 24.289 1.00 82.25 182 THR A O 1
ATOM 1414 N N . ASP A 1 183 ? -9.960 20.436 24.898 1.00 86.69 183 ASP A N 1
ATOM 1415 C CA . ASP A 1 183 ? -9.989 19.938 26.290 1.00 86.69 183 ASP A CA 1
ATOM 1416 C C . ASP A 1 183 ? -10.628 20.915 27.297 1.00 86.69 183 ASP A C 1
ATOM 1418 O O . ASP A 1 183 ? -10.611 20.669 28.506 1.00 86.69 183 ASP A O 1
ATOM 1422 N N . GLU A 1 184 ? -11.180 22.039 26.833 1.00 82.44 184 GLU A N 1
ATOM 1423 C CA . GLU A 1 184 ? -11.685 23.123 27.694 1.00 82.44 184 GLU A CA 1
ATOM 1424 C C . GLU A 1 184 ? -12.750 22.655 28.689 1.00 82.44 184 GLU A C 1
ATOM 1426 O O . GLU A 1 184 ? -12.751 23.074 29.845 1.00 82.44 184 GLU A O 1
ATOM 1431 N N . HIS A 1 185 ? -13.624 21.744 28.263 1.00 80.56 185 HIS A N 1
ATOM 1432 C CA . HIS A 1 185 ? -14.720 21.232 29.084 1.00 80.56 185 HIS A CA 1
ATOM 1433 C C . HIS A 1 185 ? -14.362 19.973 29.882 1.00 80.56 185 HIS A C 1
ATOM 1435 O O . HIS A 1 185 ? -15.211 19.446 30.597 1.00 80.56 185 HIS A O 1
ATOM 1441 N N . VAL A 1 186 ? -13.134 19.456 29.766 1.00 81.94 186 VAL A N 1
ATOM 1442 C CA . VAL A 1 186 ? -12.703 18.262 30.507 1.00 81.94 186 VAL A CA 1
ATOM 1443 C C . VAL A 1 186 ? -12.506 18.617 31.977 1.00 81.94 186 VAL A C 1
ATOM 1445 O O . VAL A 1 186 ? -11.732 19.523 32.301 1.00 81.94 186 VAL A O 1
ATOM 1448 N N . LYS A 1 187 ? -13.173 17.879 32.875 1.00 81.19 187 LYS A N 1
ATOM 1449 C CA . LYS A 1 187 ? -13.049 18.086 34.326 1.00 81.19 187 LYS A CA 1
ATOM 1450 C C . LYS A 1 187 ? -11.595 17.899 34.753 1.00 81.19 187 LYS A C 1
ATOM 1452 O O . LYS A 1 187 ? -10.949 16.940 34.334 1.00 81.19 187 LYS A O 1
ATOM 1457 N N . GLU A 1 188 ? -11.093 18.764 35.637 1.00 78.50 188 GLU A N 1
ATOM 1458 C CA . GLU A 1 188 ? -9.680 18.745 36.054 1.00 78.50 188 GLU A CA 1
ATOM 1459 C C . GLU A 1 188 ? -9.247 17.366 36.579 1.00 78.50 188 GLU A C 1
ATOM 1461 O O . GLU A 1 188 ? -8.191 16.861 36.205 1.00 78.50 188 GLU A O 1
ATOM 1466 N N . LEU A 1 189 ? -10.128 16.705 37.343 1.00 75.38 189 LEU A N 1
ATOM 1467 C CA . LEU A 1 189 ? -9.910 15.360 37.890 1.00 75.38 189 LEU A CA 1
ATOM 1468 C C . LEU A 1 189 ? -9.670 14.285 36.811 1.00 75.38 189 LEU A C 1
ATOM 1470 O O . LEU A 1 189 ? -9.020 13.282 37.077 1.00 75.38 189 LEU A O 1
ATOM 1474 N N . GLN A 1 190 ? -10.198 14.485 35.601 1.00 80.69 190 GLN A N 1
ATOM 1475 C CA . GLN A 1 190 ? -10.184 13.511 34.504 1.00 80.69 190 GLN A CA 1
ATOM 1476 C C . GLN A 1 190 ? -9.108 13.824 33.450 1.00 80.69 190 GLN A C 1
ATOM 1478 O O . GLN A 1 190 ? -8.885 13.024 32.538 1.00 80.69 190 GLN A O 1
ATOM 1483 N N . ARG A 1 191 ? -8.399 14.959 33.565 1.00 83.75 191 ARG A N 1
ATOM 1484 C CA . ARG A 1 191 ? -7.366 15.369 32.595 1.00 83.75 191 ARG A CA 1
ATOM 1485 C C . ARG A 1 191 ? -6.164 14.430 32.572 1.00 83.75 191 ARG A C 1
ATOM 1487 O O . ARG A 1 191 ? -5.657 14.111 31.495 1.00 83.75 191 ARG A O 1
ATOM 1494 N N . GLU A 1 192 ? -5.693 13.974 33.731 1.00 84.44 192 GLU A N 1
ATOM 1495 C CA . GLU A 1 192 ? -4.576 13.021 33.793 1.00 84.44 192 GLU A CA 1
ATOM 1496 C C . GLU A 1 192 ? -4.969 11.648 33.241 1.00 84.44 192 GLU A C 1
ATOM 1498 O O . GLU A 1 192 ? -4.228 11.066 32.440 1.00 84.44 192 GLU A O 1
ATOM 1503 N N . GLU A 1 193 ? -6.170 11.174 33.577 1.00 85.00 193 GLU A N 1
ATOM 1504 C CA . GLU A 1 193 ? -6.724 9.929 33.039 1.00 85.00 193 GLU A CA 1
ATOM 1505 C C . GLU A 1 193 ? -6.899 10.006 31.515 1.00 85.00 193 GLU A C 1
ATOM 1507 O O . GLU A 1 193 ? -6.518 9.073 30.808 1.00 85.00 193 GLU A O 1
ATOM 1512 N N . LEU A 1 194 ? -7.361 11.145 30.979 1.00 87.69 194 LEU A N 1
ATOM 1513 C CA . LEU A 1 194 ? -7.464 11.390 29.536 1.00 87.69 194 LEU A CA 1
ATOM 1514 C C . LEU A 1 194 ? -6.104 11.368 28.837 1.00 87.69 194 LEU A C 1
ATOM 1516 O O . LEU A 1 194 ? -5.968 10.766 27.769 1.00 87.69 194 LEU A O 1
ATOM 1520 N N . ARG A 1 195 ? -5.064 11.957 29.436 1.00 88.25 195 ARG A N 1
ATOM 1521 C CA . ARG A 1 195 ? -3.695 11.864 28.897 1.00 88.25 195 ARG A CA 1
ATOM 1522 C C . ARG A 1 195 ? -3.183 10.424 28.897 1.00 88.25 195 ARG A C 1
ATOM 1524 O O . ARG A 1 195 ? -2.537 10.019 27.927 1.00 88.25 195 ARG A O 1
ATOM 1531 N N . SER A 1 196 ? -3.464 9.655 29.950 1.00 88.19 196 SER A N 1
ATOM 1532 C CA . SER A 1 196 ? -3.115 8.230 30.014 1.00 88.19 196 SER A CA 1
ATOM 1533 C C . SER A 1 196 ? -3.852 7.428 28.940 1.00 88.19 196 SER A C 1
ATOM 1535 O O . SER A 1 196 ? -3.239 6.670 28.190 1.00 88.19 196 SER A O 1
ATOM 1537 N N . PHE A 1 197 ? -5.147 7.686 28.770 1.00 88.88 197 PHE A N 1
ATOM 1538 C CA . PHE A 1 197 ? -5.967 7.037 27.759 1.00 88.88 197 PHE A CA 1
ATOM 1539 C C . PHE A 1 197 ? -5.501 7.344 26.330 1.00 88.88 197 PHE A C 1
ATOM 1541 O O . PHE A 1 197 ? -5.367 6.435 25.513 1.00 88.88 197 PHE A O 1
ATOM 1548 N N . ARG A 1 198 ? -5.130 8.598 26.035 1.00 91.38 198 ARG A N 1
ATOM 1549 C CA . ARG A 1 198 ? -4.499 8.968 24.754 1.00 91.38 198 ARG A CA 1
ATOM 1550 C C . ARG A 1 198 ? -3.195 8.207 24.514 1.00 91.38 198 ARG A C 1
ATOM 1552 O O . ARG A 1 198 ? -2.938 7.774 23.394 1.00 91.38 198 ARG A O 1
ATOM 1559 N N . ARG A 1 199 ? -2.355 8.034 25.543 1.00 91.62 199 ARG A N 1
ATOM 1560 C CA . ARG A 1 199 ? -1.129 7.218 25.438 1.00 91.62 199 ARG A CA 1
ATOM 1561 C C . ARG A 1 199 ? -1.464 5.762 25.119 1.00 91.62 199 ARG A C 1
ATOM 1563 O O . ARG A 1 199 ? -0.875 5.219 24.189 1.00 91.62 199 ARG A O 1
ATOM 1570 N N . PHE A 1 200 ? -2.433 5.181 25.826 1.00 91.31 200 PHE A N 1
ATOM 1571 C CA . PHE A 1 200 ? -2.914 3.822 25.584 1.00 91.31 200 PHE A CA 1
ATOM 1572 C C . PHE A 1 200 ? -3.399 3.634 24.139 1.00 91.31 200 PHE A C 1
ATOM 1574 O O . PHE A 1 200 ? -2.919 2.728 23.457 1.00 91.31 200 PHE A O 1
ATOM 1581 N N . LEU A 1 201 ? -4.274 4.520 23.644 1.00 91.19 201 LEU A N 1
ATOM 1582 C CA . LEU A 1 201 ? -4.793 4.453 22.274 1.00 91.19 201 LEU A CA 1
ATOM 1583 C C . LEU A 1 201 ? -3.681 4.595 21.232 1.00 91.19 201 LEU A C 1
ATOM 1585 O O . LEU A 1 201 ? -3.623 3.793 20.307 1.00 91.19 201 LEU A O 1
ATOM 1589 N N . ARG A 1 202 ? -2.745 5.539 21.406 1.00 92.81 202 ARG A N 1
ATOM 1590 C CA . ARG A 1 202 ? -1.601 5.680 20.488 1.00 92.81 202 ARG A CA 1
ATOM 1591 C C . ARG A 1 202 ? -0.731 4.429 20.452 1.00 92.81 202 ARG A C 1
ATOM 1593 O O . ARG A 1 202 ? -0.370 3.996 19.368 1.00 92.81 202 ARG A O 1
ATOM 1600 N N . ASN A 1 203 ? -0.408 3.832 21.606 1.00 92.88 203 ASN A N 1
ATOM 1601 C CA . ASN A 1 203 ? 0.348 2.575 21.633 1.00 92.88 203 ASN A CA 1
ATOM 1602 C C . ASN A 1 203 ? -0.401 1.475 20.868 1.00 92.88 203 ASN A C 1
ATOM 1604 O O . ASN A 1 203 ? 0.201 0.755 20.079 1.00 92.88 203 ASN A O 1
ATOM 1608 N N . LEU A 1 204 ? -1.711 1.358 21.093 1.00 91.06 204 LEU A N 1
ATOM 1609 C CA . LEU A 1 204 ? -2.544 0.337 20.466 1.00 91.06 204 LEU A CA 1
ATOM 1610 C C . LEU A 1 204 ? -2.625 0.506 18.944 1.00 91.06 204 LEU A C 1
ATOM 1612 O O . LEU A 1 204 ? -2.434 -0.460 18.210 1.00 91.06 204 LEU A O 1
ATOM 1616 N N . MET A 1 205 ? -2.853 1.737 18.481 1.00 92.50 205 MET A N 1
ATOM 1617 C CA . MET A 1 205 ? -2.896 2.078 17.060 1.00 92.50 205 MET A CA 1
ATOM 1618 C C . MET A 1 205 ? -1.550 1.830 16.380 1.00 92.50 205 MET A C 1
ATOM 1620 O O . MET A 1 205 ? -1.528 1.259 15.297 1.00 92.50 205 MET A O 1
ATOM 1624 N N . MET A 1 206 ? -0.436 2.191 17.029 1.00 93.62 206 MET A N 1
ATOM 1625 C CA . MET A 1 206 ? 0.903 1.930 16.491 1.00 93.62 206 MET A CA 1
ATOM 1626 C C . MET A 1 206 ? 1.179 0.434 16.342 1.00 93.62 206 MET A C 1
ATOM 1628 O O . MET A 1 206 ? 1.674 0.023 15.302 1.00 93.62 206 MET A O 1
ATOM 1632 N N . HIS A 1 207 ? 0.828 -0.395 17.331 1.00 94.25 207 HIS A N 1
ATOM 1633 C CA . HIS A 1 207 ? 0.975 -1.852 17.199 1.00 94.25 207 HIS A CA 1
ATOM 1634 C C . HIS A 1 207 ? 0.100 -2.423 16.095 1.00 94.25 207 HIS A C 1
ATOM 1636 O O . HIS A 1 207 ? 0.554 -3.291 15.361 1.00 94.25 207 HIS A O 1
ATOM 1642 N N . GLY A 1 208 ? -1.129 -1.926 15.962 1.00 92.81 208 GLY A N 1
ATOM 1643 C CA . GLY A 1 208 ? -2.012 -2.299 14.865 1.00 92.81 208 GLY A CA 1
ATOM 1644 C C . GLY A 1 208 ? -1.418 -1.954 13.496 1.00 92.81 208 GLY A C 1
ATOM 1645 O O . GLY A 1 208 ? -1.344 -2.831 12.646 1.00 92.81 208 GLY A O 1
ATOM 1646 N N . ALA A 1 209 ? -0.922 -0.725 13.318 1.00 91.75 209 ALA A N 1
ATOM 1647 C CA . ALA A 1 209 ? -0.296 -0.254 12.078 1.00 91.75 209 ALA A CA 1
ATOM 1648 C C . ALA A 1 209 ? 1.038 -0.958 11.759 1.00 91.75 209 ALA A C 1
ATOM 1650 O O . ALA A 1 209 ? 1.343 -1.246 10.609 1.00 91.75 209 ALA A O 1
ATOM 1651 N N . VAL A 1 210 ? 1.849 -1.285 12.770 1.00 93.75 210 VAL A N 1
ATOM 1652 C CA . VAL A 1 210 ? 3.033 -2.139 12.562 1.00 93.75 210 VAL A CA 1
ATOM 1653 C C . VAL A 1 210 ? 2.596 -3.548 12.167 1.00 93.75 210 VAL A C 1
ATOM 1655 O O . VAL A 1 210 ? 3.185 -4.147 11.274 1.00 93.75 210 VAL A O 1
ATOM 1658 N N . GLY A 1 211 ? 1.539 -4.061 12.797 1.00 95.06 211 GLY A N 1
ATOM 1659 C CA . GLY A 1 211 ? 0.911 -5.323 12.437 1.00 95.06 211 GLY A CA 1
ATOM 1660 C C . GLY A 1 211 ? 0.536 -5.378 10.960 1.00 95.06 211 GLY A C 1
ATOM 1661 O O . GLY A 1 211 ? 0.907 -6.338 10.292 1.00 95.06 211 GLY A O 1
ATOM 1662 N N . THR A 1 212 ? -0.129 -4.344 10.431 1.00 92.94 212 THR A N 1
ATOM 1663 C CA . THR A 1 212 ? -0.513 -4.313 9.011 1.00 92.94 212 THR A CA 1
ATOM 1664 C C . THR A 1 212 ? 0.700 -4.412 8.096 1.00 92.94 212 THR A C 1
ATOM 1666 O O . THR A 1 212 ? 0.707 -5.263 7.220 1.00 92.94 212 THR A O 1
ATOM 1669 N N . ALA A 1 213 ? 1.773 -3.664 8.363 1.00 90.81 213 ALA A N 1
ATOM 1670 C CA . ALA A 1 213 ? 3.007 -3.766 7.579 1.00 90.81 213 ALA A CA 1
ATOM 1671 C C . ALA A 1 213 ? 3.649 -5.168 7.652 1.00 90.81 213 ALA A C 1
ATOM 1673 O O . ALA A 1 213 ? 4.128 -5.686 6.646 1.00 90.81 213 ALA A O 1
ATOM 1674 N N . LEU A 1 214 ? 3.642 -5.812 8.828 1.00 94.50 214 LEU A N 1
ATOM 1675 C CA . LEU A 1 214 ? 4.192 -7.164 8.998 1.00 94.50 214 LEU A CA 1
ATOM 1676 C C . LEU A 1 214 ? 3.400 -8.214 8.210 1.00 94.50 214 LEU A C 1
ATOM 1678 O O . LEU A 1 214 ? 3.999 -9.099 7.608 1.00 94.50 214 LEU A O 1
ATOM 1682 N N . GLY A 1 215 ? 2.068 -8.138 8.236 1.00 93.69 215 GLY A N 1
ATOM 1683 C CA . GLY A 1 215 ? 1.208 -9.097 7.541 1.00 93.69 215 GLY A CA 1
ATOM 1684 C C . GLY A 1 215 ? 1.011 -8.805 6.057 1.00 93.69 215 GLY A C 1
ATOM 1685 O O . GLY A 1 215 ? 0.888 -9.739 5.267 1.00 93.69 215 GLY A O 1
ATOM 1686 N N . GLY A 1 216 ? 1.034 -7.530 5.670 1.00 91.56 216 GLY A N 1
ATOM 1687 C CA . GLY A 1 216 ? 0.869 -7.079 4.293 1.00 91.56 216 GLY A CA 1
ATOM 1688 C C . GLY A 1 216 ? 1.914 -7.683 3.359 1.00 91.56 216 GLY A C 1
ATOM 1689 O O . GLY A 1 216 ? 1.583 -8.154 2.277 1.00 91.56 216 GLY A O 1
ATOM 1690 N N . VAL A 1 217 ? 3.161 -7.797 3.825 1.00 91.44 217 VAL A N 1
ATOM 1691 C CA . VAL A 1 217 ? 4.276 -8.403 3.074 1.00 91.44 217 VAL A CA 1
ATOM 1692 C C . VAL A 1 217 ? 4.154 -9.931 2.951 1.00 91.44 217 VAL A C 1
ATOM 1694 O O . VAL A 1 217 ? 4.760 -10.528 2.066 1.00 91.44 217 VAL A O 1
ATOM 1697 N N . CYS A 1 218 ? 3.370 -10.601 3.802 1.00 92.62 218 CYS A N 1
ATOM 1698 C CA . CYS A 1 218 ? 3.287 -12.065 3.799 1.00 92.62 218 CYS A CA 1
ATOM 1699 C C . CYS A 1 218 ? 2.529 -12.643 2.596 1.00 92.62 218 CYS A C 1
ATOM 1701 O O . CYS A 1 218 ? 2.662 -13.832 2.327 1.00 92.62 218 CYS A O 1
ATOM 1703 N N . THR A 1 219 ? 1.693 -11.862 1.910 1.00 91.12 219 THR A N 1
ATOM 1704 C CA . THR A 1 219 ? 0.738 -12.397 0.926 1.00 91.12 219 THR A CA 1
ATOM 1705 C C . THR A 1 219 ? 0.594 -11.503 -0.291 1.00 91.12 219 THR A C 1
ATOM 1707 O O . THR A 1 219 ? 0.849 -10.306 -0.238 1.00 91.12 219 THR A O 1
ATOM 1710 N N . LEU A 1 220 ? 0.082 -12.086 -1.372 1.00 87.44 220 LEU A N 1
ATOM 1711 C CA . LEU A 1 220 ? -0.160 -11.414 -2.644 1.00 87.44 220 LEU A CA 1
ATOM 1712 C C . LEU A 1 220 ? -1.017 -10.135 -2.536 1.00 87.44 220 LEU A C 1
ATOM 1714 O O . LEU A 1 220 ? -0.825 -9.199 -3.302 1.00 87.44 220 LEU A O 1
ATOM 1718 N N . VAL A 1 221 ? -1.999 -10.123 -1.631 1.00 83.06 221 VAL A N 1
ATOM 1719 C CA . VAL A 1 221 ? -3.064 -9.103 -1.587 1.00 83.06 221 VAL A CA 1
ATOM 1720 C C . VAL A 1 221 ? -2.728 -7.940 -0.671 1.00 83.06 221 VAL A C 1
ATOM 1722 O O . VAL A 1 221 ? -3.211 -6.834 -0.894 1.00 83.06 221 VAL A O 1
ATOM 1725 N N . GLY A 1 222 ? -1.956 -8.209 0.380 1.00 84.81 222 GLY A N 1
ATOM 1726 C CA . GLY A 1 222 ? -1.861 -7.310 1.522 1.00 84.81 222 GLY A CA 1
ATOM 1727 C C . GLY A 1 222 ? -1.303 -5.932 1.209 1.00 84.81 222 GLY A C 1
ATOM 1728 O O . GLY A 1 222 ? -1.678 -4.949 1.843 1.00 84.81 222 GLY A O 1
ATOM 1729 N N . GLU A 1 223 ? -0.443 -5.865 0.200 1.00 85.19 223 GLU A N 1
ATOM 1730 C CA . GLU A 1 223 ? 0.171 -4.639 -0.271 1.00 85.19 223 GLU A CA 1
ATOM 1731 C C . GLU A 1 223 ? 0.137 -4.587 -1.807 1.00 85.19 223 GLU A C 1
ATOM 1733 O O . GLU A 1 223 ? 0.417 -5.604 -2.456 1.00 85.19 223 GLU A O 1
ATOM 1738 N N . PRO A 1 224 ? -0.140 -3.426 -2.427 1.00 81.81 224 PRO A N 1
ATOM 1739 C CA . PRO A 1 224 ? -0.289 -3.337 -3.881 1.00 81.81 224 PRO A CA 1
ATOM 1740 C C . PRO A 1 224 ? 0.983 -3.736 -4.650 1.00 81.81 224 PRO A C 1
ATOM 1742 O O . PRO A 1 224 ? 0.897 -4.331 -5.724 1.00 81.81 224 PRO A O 1
ATOM 1745 N N . GLN A 1 225 ? 2.169 -3.476 -4.088 1.00 85.62 225 GLN A N 1
ATOM 1746 C CA . GLN A 1 225 ? 3.451 -3.883 -4.673 1.00 85.62 225 GLN A CA 1
ATOM 1747 C C . GLN A 1 225 ? 3.625 -5.405 -4.787 1.00 85.62 225 GLN A C 1
ATOM 1749 O O . GLN A 1 225 ? 4.341 -5.869 -5.673 1.00 85.62 225 GLN A O 1
ATOM 1754 N N . ASN A 1 226 ? 2.953 -6.198 -3.950 1.00 89.00 226 ASN A N 1
ATOM 1755 C CA . ASN A 1 226 ? 3.070 -7.657 -3.995 1.00 89.00 226 ASN A CA 1
ATOM 1756 C C . ASN A 1 226 ? 2.416 -8.231 -5.253 1.00 89.00 226 ASN A C 1
ATOM 1758 O O . ASN A 1 226 ? 2.937 -9.181 -5.836 1.00 89.00 226 ASN A O 1
ATOM 1762 N N . LEU A 1 227 ? 1.321 -7.617 -5.717 1.00 82.88 227 LEU A N 1
ATOM 1763 C CA . LEU A 1 227 ? 0.699 -7.974 -6.991 1.00 82.88 227 LEU A CA 1
ATOM 1764 C C . LEU A 1 227 ? 1.621 -7.708 -8.175 1.00 82.88 227 LEU A C 1
ATOM 1766 O O . LEU A 1 227 ? 1.638 -8.515 -9.099 1.00 82.88 227 LEU A O 1
ATOM 1770 N N . LEU A 1 228 ? 2.384 -6.612 -8.149 1.00 80.44 228 LEU A N 1
ATOM 1771 C CA . LEU A 1 228 ? 3.344 -6.309 -9.212 1.00 80.44 228 LEU A CA 1
ATOM 1772 C C . LEU A 1 228 ? 4.422 -7.392 -9.282 1.00 80.44 228 LEU A C 1
ATOM 1774 O O . LEU A 1 228 ? 4.611 -7.990 -10.339 1.00 80.44 228 LEU A O 1
ATOM 1778 N N . ILE A 1 229 ? 5.040 -7.716 -8.140 1.00 84.88 229 ILE A N 1
ATOM 1779 C CA . ILE A 1 229 ? 6.042 -8.790 -8.034 1.00 84.88 229 ILE A CA 1
ATOM 1780 C C . ILE A 1 229 ? 5.469 -10.102 -8.565 1.00 84.88 229 ILE A C 1
ATOM 1782 O O . ILE A 1 229 ? 6.065 -10.743 -9.423 1.00 84.88 229 ILE A O 1
ATOM 1786 N N . ALA A 1 230 ? 4.294 -10.491 -8.085 1.00 83.44 230 ALA A N 1
ATOM 1787 C CA . ALA A 1 230 ? 3.682 -11.748 -8.472 1.00 83.44 230 ALA A CA 1
ATOM 1788 C C . ALA A 1 230 ? 3.289 -11.800 -9.949 1.00 83.44 230 ALA A C 1
ATOM 1790 O O . ALA A 1 230 ? 3.479 -12.830 -10.584 1.00 83.44 230 ALA A O 1
ATOM 1791 N N . SER A 1 231 ? 2.775 -10.702 -10.510 1.00 78.50 231 SER A N 1
ATOM 1792 C CA . SER A 1 231 ? 2.411 -10.639 -11.929 1.00 78.50 231 SER A CA 1
ATOM 1793 C C . SER A 1 231 ? 3.623 -10.805 -12.841 1.00 78.50 231 SER A C 1
ATOM 1795 O O . SER A 1 231 ? 3.530 -11.483 -13.861 1.00 78.50 231 SER A O 1
ATOM 1797 N N . GLU A 1 232 ? 4.769 -10.258 -12.435 1.00 77.94 232 GLU A N 1
ATOM 1798 C CA . GLU A 1 232 ? 6.018 -10.342 -13.189 1.00 77.94 232 GLU A CA 1
ATOM 1799 C C . GLU A 1 232 ? 6.711 -11.696 -13.022 1.00 77.94 232 GLU A C 1
ATOM 1801 O O . GLU A 1 232 ? 7.297 -12.217 -13.970 1.00 77.94 232 GLU A O 1
ATOM 1806 N N . MET A 1 233 ? 6.596 -12.298 -11.836 1.00 79.75 233 MET A N 1
ATOM 1807 C CA . MET A 1 233 ? 7.137 -13.627 -11.542 1.00 79.75 233 MET A CA 1
ATOM 1808 C C . MET A 1 233 ? 6.200 -14.776 -11.943 1.00 79.75 233 MET A C 1
ATOM 1810 O O . MET A 1 233 ? 6.592 -15.937 -11.863 1.00 79.75 233 MET A O 1
ATOM 1814 N N . GLY A 1 234 ? 4.963 -14.474 -12.348 1.00 77.56 234 GLY A N 1
ATOM 1815 C CA . GLY A 1 234 ? 3.931 -15.473 -12.622 1.00 77.56 234 GLY A CA 1
ATOM 1816 C C . GLY A 1 234 ? 3.450 -16.230 -11.379 1.00 77.56 234 GLY A C 1
ATOM 1817 O O . GLY A 1 234 ? 2.929 -17.332 -11.515 1.00 77.56 234 GLY A O 1
ATOM 1818 N N . TRP A 1 235 ? 3.634 -15.670 -10.180 1.00 85.12 235 TRP A N 1
ATOM 1819 C CA . TRP A 1 235 ? 3.279 -16.324 -8.921 1.00 85.12 235 TRP A CA 1
ATOM 1820 C C . TRP A 1 235 ? 1.803 -16.159 -8.577 1.00 85.12 235 TRP A C 1
ATOM 1822 O O . TRP A 1 235 ? 1.247 -15.057 -8.583 1.00 85.12 235 TRP A O 1
ATOM 1832 N N . HIS A 1 236 ? 1.178 -17.259 -8.171 1.00 84.00 236 HIS A N 1
ATOM 1833 C CA . HIS A 1 236 ? -0.164 -17.244 -7.592 1.00 84.00 236 HIS A CA 1
ATOM 1834 C C . HIS A 1 236 ? -0.127 -17.061 -6.067 1.00 84.00 236 HIS A C 1
ATOM 1836 O O . HIS A 1 236 ? 0.932 -17.025 -5.448 1.00 84.00 236 HIS A O 1
ATOM 1842 N N . PHE A 1 237 ? -1.296 -16.951 -5.424 1.00 85.00 237 PHE A N 1
ATOM 1843 C CA . PHE A 1 237 ? -1.399 -16.642 -3.988 1.00 85.00 237 PHE A CA 1
ATOM 1844 C C . PHE A 1 237 ? -0.560 -17.574 -3.093 1.00 85.00 237 PHE A C 1
ATOM 1846 O O . PHE A 1 237 ? 0.191 -17.102 -2.239 1.00 85.00 237 PHE A O 1
ATOM 1853 N N . ALA A 1 238 ? -0.687 -18.892 -3.282 1.00 86.06 238 ALA A N 1
ATOM 1854 C CA . ALA A 1 238 ? 0.018 -19.881 -2.467 1.00 86.06 238 ALA A CA 1
ATOM 1855 C C . ALA A 1 238 ? 1.527 -19.902 -2.751 1.00 86.06 238 ALA A C 1
ATOM 1857 O O . ALA A 1 238 ? 2.322 -19.994 -1.820 1.00 86.06 238 ALA A O 1
ATOM 1858 N N . GLU A 1 239 ? 1.913 -19.781 -4.019 1.00 87.25 239 GLU A N 1
ATOM 1859 C CA . GLU A 1 239 ? 3.316 -19.725 -4.441 1.00 87.25 239 GLU A CA 1
ATOM 1860 C C . GLU A 1 239 ? 3.998 -18.484 -3.874 1.00 87.25 239 GLU A C 1
ATOM 1862 O O . GLU A 1 239 ? 5.009 -18.610 -3.195 1.00 87.25 239 GLU A O 1
ATOM 1867 N N . PHE A 1 240 ? 3.384 -17.306 -4.028 1.00 90.25 240 PHE A N 1
ATOM 1868 C CA . PHE A 1 240 ? 3.884 -16.060 -3.451 1.00 90.25 240 PHE A CA 1
ATOM 1869 C C . PHE A 1 240 ? 4.114 -16.194 -1.940 1.00 90.25 240 PHE A C 1
ATOM 1871 O O . PHE A 1 240 ? 5.166 -15.811 -1.431 1.00 90.25 240 PHE A O 1
ATOM 1878 N N . PHE A 1 241 ? 3.145 -16.764 -1.212 1.00 91.25 241 PHE A N 1
ATOM 1879 C CA . PHE A 1 241 ? 3.284 -16.983 0.228 1.00 91.25 241 PHE A CA 1
ATOM 1880 C C . PHE A 1 241 ? 4.492 -17.873 0.552 1.00 91.25 241 PHE A C 1
ATOM 1882 O O . PHE A 1 241 ? 5.253 -17.552 1.462 1.00 91.25 241 PHE A O 1
ATOM 1889 N N . LEU A 1 242 ? 4.685 -18.972 -0.182 1.00 91.38 242 LEU A N 1
ATOM 1890 C CA . LEU A 1 242 ? 5.785 -19.911 0.050 1.00 91.38 242 LEU A CA 1
ATOM 1891 C C . LEU A 1 242 ? 7.154 -19.322 -0.313 1.00 91.38 242 LEU A C 1
ATOM 1893 O O . LEU A 1 242 ? 8.102 -19.525 0.443 1.00 91.38 242 LEU A O 1
ATOM 1897 N N . GLU A 1 243 ? 7.247 -18.567 -1.407 1.00 90.50 243 GLU A N 1
ATOM 1898 C CA . GLU A 1 243 ? 8.490 -17.931 -1.864 1.00 90.50 243 GLU A CA 1
ATOM 1899 C C . GLU A 1 243 ? 8.940 -16.805 -0.925 1.00 90.50 243 GLU A C 1
ATOM 1901 O O . GLU A 1 243 ? 10.128 -16.644 -0.644 1.00 90.50 243 GLU A O 1
ATOM 1906 N N . VAL A 1 244 ? 7.993 -16.045 -0.368 1.00 91.88 244 VAL A N 1
ATOM 1907 C CA . VAL A 1 244 ? 8.299 -14.920 0.528 1.00 91.88 244 VAL A CA 1
ATOM 1908 C C . VAL A 1 244 ? 8.422 -15.362 1.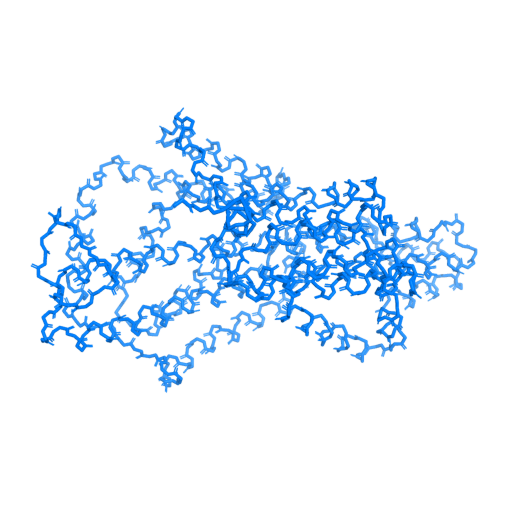997 1.00 91.88 244 VAL A C 1
ATOM 1910 O O . VAL A 1 244 ? 9.092 -14.692 2.792 1.00 91.88 244 VAL A O 1
ATOM 1913 N N . ALA A 1 245 ? 7.842 -16.507 2.384 1.00 94.50 245 ALA A N 1
ATOM 1914 C CA . ALA A 1 245 ? 7.843 -17.025 3.759 1.00 94.50 245 ALA A CA 1
ATOM 1915 C C . ALA A 1 245 ? 9.221 -17.096 4.451 1.00 94.50 245 ALA A C 1
ATOM 1917 O O . ALA A 1 245 ? 9.277 -16.756 5.640 1.00 94.50 245 ALA A O 1
ATOM 1918 N N . PRO A 1 246 ? 10.333 -17.484 3.787 1.00 94.31 246 PRO A N 1
ATOM 1919 C CA . PRO A 1 246 ? 11.659 -17.518 4.409 1.00 94.31 246 PRO A CA 1
ATOM 1920 C C . PRO A 1 246 ? 12.112 -16.169 4.976 1.00 94.31 246 PRO A C 1
ATOM 1922 O O . PRO A 1 246 ? 12.914 -16.141 5.908 1.00 94.31 246 PRO A O 1
ATOM 1925 N N . VAL A 1 247 ? 11.587 -15.058 4.448 1.00 91.94 247 VAL A N 1
ATOM 1926 C CA . VAL A 1 247 ? 11.874 -13.702 4.929 1.00 91.94 247 VAL A CA 1
ATOM 1927 C C . VAL A 1 247 ? 10.716 -13.168 5.773 1.00 91.94 247 VAL A C 1
ATOM 1929 O O . VAL A 1 247 ? 10.937 -12.705 6.894 1.00 91.94 247 VAL A O 1
ATOM 1932 N N . SER A 1 248 ? 9.475 -13.260 5.289 1.00 94.19 248 SER A N 1
ATOM 1933 C CA . SER A 1 248 ? 8.325 -12.631 5.951 1.00 94.19 248 SER A CA 1
ATOM 1934 C C . SER A 1 248 ? 7.950 -13.294 7.277 1.00 94.19 248 SER A C 1
ATOM 1936 O O . SER A 1 248 ? 7.632 -12.588 8.234 1.00 94.19 248 SER A O 1
ATOM 1938 N N . MET A 1 249 ? 8.049 -14.624 7.401 1.00 95.44 249 MET A N 1
ATOM 1939 C CA . MET A 1 249 ? 7.667 -15.320 8.636 1.00 95.44 249 MET A CA 1
ATOM 1940 C C . MET A 1 249 ? 8.636 -15.038 9.797 1.00 95.44 249 MET A C 1
ATOM 1942 O O . MET A 1 249 ? 8.159 -14.719 10.892 1.00 95.44 249 MET A O 1
ATOM 1946 N N . PRO A 1 250 ? 9.975 -15.070 9.614 1.00 96.62 250 PRO A N 1
ATOM 1947 C CA . PRO A 1 250 ? 10.897 -14.603 10.648 1.00 96.62 250 PRO A CA 1
ATOM 1948 C C . PRO A 1 250 ? 10.682 -13.135 11.027 1.00 96.62 250 PRO A C 1
ATOM 1950 O O . PRO A 1 250 ? 10.685 -12.811 12.216 1.00 96.62 250 PRO A O 1
ATOM 1953 N N . VAL A 1 251 ? 10.443 -12.256 10.047 1.00 95.31 251 VAL A N 1
ATOM 1954 C CA . VAL A 1 251 ? 10.166 -10.831 10.295 1.00 95.31 251 VAL A CA 1
ATOM 1955 C C . VAL A 1 251 ? 8.887 -10.653 11.117 1.00 95.31 251 VAL A C 1
ATOM 1957 O O . VAL A 1 251 ? 8.900 -9.906 12.095 1.00 95.31 251 VAL A O 1
ATOM 1960 N N . LEU A 1 252 ? 7.818 -11.395 10.811 1.00 96.12 252 LEU A N 1
ATOM 1961 C CA . LEU A 1 252 ? 6.578 -11.401 11.589 1.00 96.12 252 LEU A CA 1
ATOM 1962 C C . LEU A 1 252 ? 6.823 -11.833 13.043 1.00 96.12 252 LEU A C 1
ATOM 1964 O O . LEU A 1 252 ? 6.368 -11.165 13.974 1.00 96.12 252 LEU A O 1
ATOM 1968 N N . ILE A 1 253 ? 7.582 -12.913 13.259 1.00 96.88 253 ILE A N 1
ATOM 1969 C CA . ILE A 1 253 ? 7.922 -13.401 14.606 1.00 96.88 253 ILE A CA 1
ATOM 1970 C C . ILE A 1 253 ? 8.717 -12.344 15.380 1.00 96.88 253 ILE A C 1
ATOM 1972 O O . ILE A 1 253 ? 8.386 -12.042 16.529 1.00 96.88 253 ILE A O 1
ATOM 1976 N N . VAL A 1 254 ? 9.742 -11.755 14.759 1.00 97.25 254 VAL A N 1
ATOM 1977 C CA . VAL A 1 254 ? 10.560 -10.699 15.374 1.00 97.25 254 VAL A CA 1
ATOM 1978 C C . VAL A 1 254 ? 9.722 -9.448 15.651 1.00 97.25 254 VAL A C 1
ATOM 1980 O O . VAL A 1 254 ? 9.879 -8.833 16.707 1.00 97.25 254 VAL A O 1
ATOM 1983 N N . GLY A 1 255 ? 8.791 -9.092 14.768 1.00 95.94 255 GLY A N 1
ATOM 1984 C CA . GLY A 1 255 ? 7.863 -7.978 14.953 1.00 95.94 255 GLY A CA 1
ATOM 1985 C C . GLY A 1 255 ? 6.926 -8.182 16.147 1.00 95.94 255 GLY A C 1
ATOM 1986 O O . GLY A 1 255 ? 6.824 -7.311 17.016 1.00 95.94 255 GLY A O 1
ATOM 1987 N N . LEU A 1 256 ? 6.320 -9.367 16.272 1.00 96.75 256 LEU A N 1
ATOM 1988 C CA . LEU A 1 256 ? 5.492 -9.736 17.428 1.00 96.75 256 LEU A CA 1
ATOM 1989 C C . LEU A 1 256 ? 6.315 -9.798 18.725 1.00 96.75 256 LEU A C 1
ATOM 1991 O O . LEU A 1 256 ? 5.873 -9.311 19.770 1.00 96.75 256 LEU A O 1
ATOM 1995 N N . ALA A 1 257 ? 7.538 -10.329 18.669 1.00 96.94 257 ALA A N 1
ATOM 1996 C CA . ALA A 1 257 ? 8.456 -10.324 19.805 1.00 96.94 257 ALA A CA 1
ATOM 1997 C C . ALA A 1 257 ? 8.843 -8.893 20.212 1.00 96.94 257 ALA A C 1
ATOM 1999 O O . ALA A 1 257 ? 8.898 -8.580 21.402 1.00 96.94 257 ALA A O 1
ATOM 2000 N N . THR A 1 258 ? 9.047 -8.000 19.243 1.00 96.12 258 THR A N 1
ATOM 2001 C CA . THR A 1 258 ? 9.331 -6.582 19.490 1.00 96.12 258 THR A CA 1
ATOM 2002 C C . THR A 1 258 ? 8.147 -5.913 20.174 1.00 96.12 258 THR A C 1
ATOM 2004 O O . THR A 1 258 ? 8.349 -5.275 21.207 1.00 96.12 258 THR A O 1
ATOM 2007 N N . CYS A 1 259 ? 6.917 -6.138 19.690 1.00 95.56 259 CYS A N 1
ATOM 2008 C CA . CYS A 1 259 ? 5.681 -5.685 20.339 1.00 95.56 259 CYS A CA 1
ATOM 2009 C C . CYS A 1 259 ? 5.626 -6.129 21.812 1.00 95.56 259 CYS A C 1
ATOM 2011 O O . CYS A 1 259 ? 5.429 -5.306 22.710 1.00 95.56 259 CYS A O 1
ATOM 2013 N N . TYR A 1 260 ? 5.903 -7.408 22.082 1.00 96.12 260 TYR A N 1
ATOM 2014 C CA . TYR A 1 260 ? 5.972 -7.932 23.447 1.00 96.12 260 TYR A CA 1
ATOM 2015 C C . TYR A 1 260 ? 7.045 -7.233 24.295 1.00 96.12 260 TYR A C 1
ATOM 2017 O O . TYR A 1 260 ? 6.779 -6.845 25.435 1.00 96.12 260 TYR A O 1
ATOM 2025 N N . ILE A 1 261 ? 8.260 -7.066 23.763 1.00 96.19 261 ILE A N 1
ATOM 2026 C CA . ILE A 1 261 ? 9.399 -6.496 24.493 1.00 96.19 261 ILE A CA 1
ATOM 2027 C C . ILE A 1 261 ? 9.153 -5.027 24.840 1.00 96.19 261 ILE A C 1
ATOM 2029 O O . ILE A 1 261 ? 9.376 -4.648 25.993 1.00 96.19 261 ILE A O 1
ATOM 2033 N N . VAL A 1 262 ? 8.702 -4.206 23.885 1.00 95.62 262 VAL A N 1
ATOM 2034 C CA . VAL A 1 262 ? 8.500 -2.765 24.121 1.00 95.62 262 VAL A CA 1
ATOM 2035 C C . VAL A 1 262 ? 7.378 -2.511 25.124 1.00 95.62 262 VAL A C 1
ATOM 2037 O O . VAL A 1 262 ? 7.525 -1.645 25.984 1.00 95.62 262 VAL A O 1
ATOM 2040 N N . GLU A 1 263 ? 6.315 -3.320 25.091 1.00 94.19 263 GLU A N 1
ATOM 2041 C CA . GLU A 1 263 ? 5.216 -3.250 26.059 1.00 94.19 263 GLU A CA 1
ATOM 2042 C C . GLU A 1 263 ? 5.646 -3.738 27.446 1.00 94.19 263 GLU A C 1
ATOM 2044 O O . GLU A 1 263 ? 5.416 -3.056 28.445 1.00 94.19 263 GLU A O 1
ATOM 2049 N N . LYS A 1 264 ? 6.336 -4.882 27.529 1.00 93.81 264 LYS A N 1
ATOM 2050 C CA . LYS A 1 264 ? 6.781 -5.447 28.811 1.00 93.81 264 LYS A CA 1
ATOM 2051 C C . LYS A 1 264 ? 7.813 -4.568 29.513 1.00 93.81 264 LYS A C 1
ATOM 2053 O O . LYS A 1 264 ? 7.761 -4.419 30.731 1.00 93.81 264 LYS A O 1
ATOM 2058 N N . LYS A 1 265 ? 8.768 -4.014 28.761 1.00 94.44 265 LYS A N 1
ATOM 2059 C CA . LYS A 1 265 ? 9.842 -3.166 29.301 1.00 94.44 265 LYS A CA 1
ATOM 2060 C C . LYS A 1 265 ? 9.458 -1.684 29.388 1.00 94.44 265 LYS A C 1
ATOM 2062 O O . LYS A 1 265 ? 10.274 -0.898 29.859 1.00 94.44 265 LYS A O 1
ATOM 2067 N N . LYS A 1 266 ? 8.251 -1.305 28.947 1.00 92.88 266 LYS A N 1
ATOM 2068 C CA . LYS A 1 266 ? 7.748 0.081 28.923 1.00 92.88 266 LYS A CA 1
ATOM 2069 C C . LYS A 1 266 ? 8.719 1.058 28.232 1.00 92.88 266 LYS A C 1
ATOM 2071 O O . LYS A 1 266 ? 8.959 2.169 28.701 1.00 92.88 266 LYS A O 1
ATOM 2076 N N . LEU A 1 267 ? 9.332 0.618 27.128 1.00 91.25 267 LEU A N 1
ATOM 2077 C CA . LEU A 1 267 ? 10.340 1.397 26.395 1.00 91.25 267 LEU A CA 1
ATOM 2078 C C . LEU A 1 267 ? 9.672 2.478 25.540 1.00 91.25 267 LEU A C 1
ATOM 2080 O O . LEU A 1 267 ? 8.572 2.268 25.050 1.00 91.25 267 LEU A O 1
ATOM 2084 N N . PHE A 1 268 ? 10.329 3.624 25.337 1.00 89.38 268 PHE A N 1
ATOM 2085 C CA . PHE A 1 268 ? 9.890 4.686 24.408 1.00 89.38 268 PHE A CA 1
ATOM 2086 C C . PHE A 1 268 ? 8.437 5.180 24.594 1.00 89.38 268 PHE A C 1
ATOM 2088 O O . PHE A 1 268 ? 7.809 5.655 23.651 1.00 89.38 268 PHE A O 1
ATOM 2095 N N . GLY A 1 269 ? 7.886 5.077 25.809 1.00 85.00 269 GLY A N 1
ATOM 2096 C CA . GLY A 1 269 ? 6.501 5.469 26.096 1.00 85.00 269 GLY A CA 1
ATOM 2097 C C . GLY A 1 269 ? 5.438 4.421 25.734 1.00 85.00 269 GLY A C 1
ATOM 2098 O O . GLY A 1 269 ? 4.251 4.756 25.735 1.00 85.00 269 GLY A O 1
ATOM 2099 N N . TYR A 1 270 ? 5.842 3.179 25.439 1.00 91.31 270 TYR A N 1
ATOM 2100 C CA . TYR A 1 270 ? 4.963 2.004 25.393 1.00 91.31 270 TYR A CA 1
ATOM 2101 C C . TYR A 1 270 ? 4.624 1.492 26.804 1.00 91.31 270 TYR A C 1
ATOM 2103 O O . TYR A 1 270 ? 5.253 1.887 27.789 1.00 91.31 270 TYR A O 1
ATOM 2111 N N . GLY A 1 271 ? 3.625 0.611 26.923 1.00 87.50 271 GLY A N 1
ATOM 2112 C CA . GLY A 1 271 ? 3.194 0.062 28.214 1.00 87.50 271 GLY A CA 1
ATOM 2113 C C . GLY A 1 271 ? 2.209 0.939 28.987 1.00 87.50 271 GLY A C 1
ATOM 2114 O O . GLY A 1 271 ? 2.033 0.731 30.189 1.00 87.50 271 GLY A O 1
ATOM 2115 N N . ALA A 1 272 ? 1.579 1.924 28.335 1.00 87.75 272 ALA A N 1
ATOM 2116 C CA . ALA A 1 272 ? 0.513 2.716 28.945 1.00 87.75 272 ALA A CA 1
ATOM 2117 C C . ALA A 1 272 ? -0.727 1.842 29.173 1.00 87.75 272 ALA A C 1
ATOM 2119 O O . ALA A 1 272 ? -1.191 1.178 28.253 1.00 87.75 272 ALA A O 1
ATOM 2120 N N . GLU A 1 273 ? -1.268 1.830 30.386 1.00 86.81 273 GLU A N 1
ATOM 2121 C CA . GLU A 1 273 ? -2.382 0.957 30.764 1.00 86.81 273 GLU A CA 1
ATOM 2122 C C . GLU A 1 273 ? -3.728 1.683 30.655 1.00 86.81 273 GLU A C 1
ATOM 2124 O O . GLU A 1 273 ? -3.809 2.902 30.816 1.00 86.81 273 GLU A O 1
ATOM 2129 N N . LEU A 1 274 ? -4.792 0.925 30.372 1.00 82.69 274 LEU A N 1
ATOM 2130 C CA . LEU A 1 274 ? -6.157 1.448 30.338 1.00 82.69 274 LEU A CA 1
ATOM 2131 C C . LEU A 1 274 ? -6.626 1.730 31.778 1.00 82.69 274 LEU A C 1
ATOM 2133 O O . LEU A 1 274 ? -6.694 0.781 32.565 1.00 82.69 274 LEU A O 1
ATOM 2137 N N . PRO A 1 275 ? -6.979 2.979 32.139 1.00 79.12 275 PRO A N 1
ATOM 2138 C CA . PRO A 1 275 ? -7.485 3.284 33.473 1.00 79.12 275 PRO A CA 1
ATOM 2139 C C . PRO A 1 275 ? -8.775 2.508 33.789 1.00 79.12 275 PRO A C 1
ATOM 2141 O O . PRO A 1 275 ? -9.652 2.350 32.936 1.00 79.12 275 PRO A O 1
ATOM 2144 N N . GLY A 1 276 ? -8.898 2.025 35.029 1.00 72.44 276 GLY A N 1
ATOM 2145 C CA . GLY A 1 276 ? -9.970 1.108 35.438 1.00 72.44 276 GLY A CA 1
ATOM 2146 C C . GLY A 1 276 ? -11.386 1.667 35.266 1.00 72.44 276 GLY A C 1
ATOM 2147 O O . GLY A 1 276 ? -12.259 0.947 34.790 1.00 72.44 276 GLY A O 1
ATOM 2148 N N . GLN A 1 277 ? -11.595 2.957 35.565 1.00 72.94 277 GLN A N 1
ATOM 2149 C CA . GLN A 1 277 ? -12.898 3.630 35.414 1.00 72.94 277 GLN A CA 1
ATOM 2150 C C . GLN A 1 277 ? -13.366 3.699 33.951 1.00 72.94 277 GLN A C 1
ATOM 2152 O O . GLN A 1 277 ? -14.561 3.680 33.667 1.00 72.94 277 GLN A O 1
ATOM 2157 N N . ILE A 1 278 ? -12.422 3.751 33.006 1.00 74.44 278 ILE A N 1
ATOM 2158 C CA . ILE A 1 278 ? -12.727 3.802 31.572 1.00 74.44 278 ILE A CA 1
ATOM 2159 C C . ILE A 1 278 ? -13.233 2.445 31.114 1.00 74.44 278 ILE A C 1
ATOM 2161 O O . ILE A 1 278 ? -14.220 2.355 30.394 1.00 74.44 278 ILE A O 1
ATOM 2165 N N . ARG A 1 279 ? -12.579 1.370 31.556 1.00 76.81 279 ARG A N 1
ATOM 2166 C CA . ARG A 1 279 ? -12.935 0.013 31.146 1.00 76.81 279 ARG A CA 1
ATOM 2167 C C . ARG A 1 279 ? -14.373 -0.345 31.525 1.00 76.81 279 ARG A C 1
ATOM 2169 O O . ARG A 1 279 ? -15.062 -0.927 30.694 1.00 76.81 279 ARG A O 1
ATOM 2176 N N . SER A 1 280 ? -14.822 -0.003 32.735 1.00 79.44 280 SER A N 1
ATOM 2177 C CA . SER A 1 280 ? -16.206 -0.260 33.161 1.00 79.44 280 SER A CA 1
ATOM 2178 C C . SER A 1 280 ? -17.208 0.505 32.300 1.00 79.44 280 SER A C 1
ATOM 2180 O O . SER A 1 280 ? -18.136 -0.099 31.774 1.00 79.44 280 SER A O 1
ATOM 2182 N N . HIS A 1 281 ? -16.957 1.793 32.052 1.00 77.81 281 HIS A N 1
ATOM 2183 C CA . HIS A 1 281 ? -17.817 2.607 31.194 1.00 77.81 281 HIS A CA 1
ATOM 2184 C C . HIS A 1 281 ? -17.868 2.071 29.754 1.00 77.81 281 HIS A C 1
ATOM 2186 O O . HIS A 1 281 ? -18.925 2.033 29.126 1.00 77.81 281 HIS A O 1
ATOM 2192 N N . LEU A 1 282 ? -16.729 1.630 29.210 1.00 76.94 282 LEU A N 1
ATOM 2193 C CA . LEU A 1 282 ? -16.667 1.041 27.872 1.00 76.94 282 LEU A CA 1
ATOM 2194 C C . LEU A 1 282 ? -17.404 -0.297 27.791 1.00 76.94 282 LEU A C 1
ATOM 2196 O O . LEU A 1 282 ? -18.068 -0.548 26.791 1.00 76.94 282 LEU A O 1
ATOM 2200 N N . LEU A 1 283 ? -17.324 -1.123 28.836 1.00 79.81 283 LEU A N 1
ATOM 2201 C CA . LEU A 1 283 ? -18.065 -2.380 28.923 1.00 79.81 283 LEU A CA 1
ATOM 2202 C C . LEU A 1 283 ? -19.576 -2.138 28.992 1.00 79.81 283 LEU A C 1
ATOM 2204 O O . LEU A 1 283 ? -20.326 -2.779 28.263 1.00 79.81 283 LEU A O 1
ATOM 2208 N N . GLU A 1 284 ? -20.026 -1.190 29.813 1.00 81.56 284 GLU A N 1
ATOM 2209 C CA . GLU A 1 284 ? -21.440 -0.798 29.888 1.00 81.56 284 GLU A CA 1
ATOM 2210 C C . GLU A 1 284 ? -21.945 -0.261 28.543 1.00 81.56 284 GLU A C 1
ATOM 2212 O O . GLU A 1 284 ? -23.022 -0.637 28.078 1.00 81.56 284 GLU A O 1
ATOM 2217 N N . THR A 1 285 ? -21.130 0.558 27.874 1.00 76.38 285 THR A N 1
ATOM 2218 C CA . THR A 1 285 ? -21.448 1.090 26.544 1.00 76.38 285 THR A CA 1
ATOM 2219 C C . THR A 1 285 ? -21.521 -0.026 25.495 1.00 76.38 285 THR A C 1
ATOM 2221 O O . THR A 1 285 ? -22.432 -0.024 24.668 1.00 76.38 285 THR A O 1
ATOM 2224 N N . GLU A 1 286 ? -20.601 -0.999 25.525 1.00 77.44 286 GLU A N 1
ATOM 2225 C CA . GLU A 1 286 ? -20.614 -2.159 24.623 1.00 77.44 286 GLU A CA 1
ATOM 2226 C C . GLU A 1 286 ? -21.883 -2.999 24.819 1.00 77.44 286 GLU A C 1
ATOM 2228 O O . GLU A 1 286 ? -22.554 -3.313 23.837 1.00 77.44 286 GLU A O 1
ATOM 2233 N N . ILE A 1 287 ? -22.249 -3.303 26.070 1.00 80.38 287 ILE A N 1
ATOM 2234 C CA . ILE A 1 287 ? -23.467 -4.062 26.400 1.00 80.38 287 ILE A CA 1
ATOM 2235 C C . ILE A 1 287 ? -24.705 -3.326 25.876 1.00 80.38 287 ILE A C 1
ATOM 2237 O O . ILE A 1 287 ? -25.526 -3.919 25.175 1.00 80.38 287 ILE A O 1
ATOM 2241 N N . ALA A 1 288 ? -24.804 -2.017 26.125 1.00 80.25 288 ALA A N 1
ATOM 2242 C CA . ALA A 1 288 ? -25.917 -1.204 25.640 1.00 80.25 288 ALA A CA 1
ATOM 2243 C C . ALA A 1 288 ? -25.988 -1.157 24.100 1.00 80.25 288 ALA A C 1
ATOM 2245 O O . ALA A 1 288 ? -27.076 -1.170 23.519 1.00 80.25 288 ALA A O 1
ATOM 2246 N N . MET A 1 289 ? -24.842 -1.110 23.410 1.00 75.56 289 MET A N 1
ATOM 2247 C CA . MET A 1 289 ? -24.783 -1.189 21.945 1.00 75.56 289 MET A CA 1
ATOM 2248 C C . MET A 1 289 ? -25.184 -2.576 21.422 1.00 75.56 289 MET A C 1
ATOM 2250 O O . MET A 1 289 ? -25.847 -2.673 20.386 1.00 75.56 289 MET A O 1
ATOM 2254 N N . GLU A 1 290 ? -24.803 -3.648 22.120 1.00 76.94 290 GLU A N 1
ATOM 2255 C CA . GLU A 1 290 ? -25.143 -5.026 21.758 1.00 76.94 290 GLU A CA 1
ATOM 2256 C C . GLU A 1 290 ? -26.648 -5.295 21.914 1.00 76.94 290 GLU A C 1
ATOM 2258 O O . GLU A 1 290 ? -27.255 -5.913 21.035 1.00 76.94 290 GLU A O 1
ATOM 2263 N N . GLU A 1 291 ? -27.271 -4.756 22.965 1.00 80.69 291 GLU A N 1
ATOM 2264 C CA . GLU A 1 291 ? -28.725 -4.793 23.160 1.00 80.69 291 GLU A CA 1
ATOM 2265 C C . GLU A 1 291 ? -29.467 -4.011 22.068 1.00 80.69 291 GLU A C 1
ATOM 2267 O O . GLU A 1 291 ? -30.405 -4.532 21.460 1.00 80.69 291 GLU A O 1
ATOM 2272 N N . LYS A 1 292 ? -29.005 -2.794 21.742 1.00 79.75 292 LYS A N 1
ATOM 2273 C CA . LYS A 1 292 ? -29.611 -1.949 20.695 1.00 79.75 292 LYS A CA 1
ATOM 2274 C C . LYS A 1 292 ? -29.497 -2.536 19.284 1.00 79.75 292 LYS A C 1
ATOM 2276 O O . LYS A 1 292 ? -30.355 -2.256 18.450 1.00 79.75 292 LYS A O 1
ATOM 2281 N N . ARG A 1 293 ? -28.471 -3.346 18.987 1.00 81.00 293 ARG A N 1
ATOM 2282 C CA . ARG A 1 293 ? -28.284 -3.969 17.656 1.00 81.00 293 ARG A CA 1
ATOM 2283 C C . ARG A 1 293 ? -29.401 -4.946 17.278 1.00 81.00 293 ARG A C 1
ATOM 2285 O O . ARG A 1 293 ? -29.686 -5.106 16.088 1.00 81.00 293 ARG A O 1
ATOM 2292 N N . GLY A 1 294 ? -30.011 -5.611 18.261 1.00 85.38 294 GLY A N 1
ATOM 2293 C CA . GLY A 1 294 ? -31.082 -6.585 18.044 1.00 85.38 294 GLY A CA 1
ATOM 2294 C C . GLY A 1 294 ? -30.710 -7.744 17.104 1.00 85.38 294 GLY A C 1
ATOM 2295 O O . GLY A 1 294 ? -29.541 -8.010 16.809 1.00 85.38 294 GLY A O 1
ATOM 2296 N N . THR A 1 295 ? -31.724 -8.463 16.616 1.00 87.50 295 THR A N 1
ATOM 2297 C CA . THR A 1 295 ? -31.545 -9.630 15.730 1.00 87.50 295 THR A CA 1
ATOM 2298 C C . THR A 1 295 ? -31.035 -9.235 14.344 1.00 87.50 295 THR A C 1
ATOM 2300 O O . THR A 1 295 ? -30.195 -9.930 13.777 1.00 87.50 295 THR A O 1
ATOM 2303 N N . MET A 1 296 ? -31.488 -8.092 13.816 1.00 85.44 296 MET A N 1
ATOM 2304 C CA . MET A 1 296 ? -31.084 -7.610 12.492 1.00 85.44 296 MET A CA 1
ATOM 2305 C C . MET A 1 296 ? -29.596 -7.237 12.449 1.00 85.44 296 MET A C 1
ATOM 2307 O O . MET A 1 296 ? -28.898 -7.630 11.519 1.00 85.44 296 MET A O 1
ATOM 2311 N N . GLY A 1 297 ? -29.078 -6.552 13.476 1.00 86.12 297 GLY A N 1
ATOM 2312 C CA . GLY A 1 297 ? -27.649 -6.247 13.571 1.00 86.12 297 GLY A CA 1
ATOM 2313 C C . GLY A 1 297 ? -26.790 -7.509 13.682 1.00 86.12 297 GLY A C 1
ATOM 2314 O O . GLY A 1 297 ? -25.756 -7.607 13.027 1.00 86.12 297 GLY A O 1
ATOM 2315 N N . LYS A 1 298 ? -27.242 -8.515 14.444 1.00 88.75 298 LYS A N 1
ATOM 2316 C CA . LYS A 1 298 ? -26.559 -9.818 14.523 1.00 88.75 298 LYS A CA 1
ATOM 2317 C C . LYS A 1 298 ? -26.536 -10.538 13.173 1.00 88.75 298 LYS A C 1
ATOM 2319 O O . LYS A 1 298 ? -25.492 -11.066 12.803 1.00 88.75 298 LYS A O 1
ATOM 2324 N N . ALA A 1 299 ? -27.639 -10.519 12.424 1.00 91.56 299 ALA A N 1
ATOM 2325 C CA . ALA A 1 299 ? -27.695 -11.108 11.086 1.00 91.56 299 ALA A CA 1
ATOM 2326 C C . ALA A 1 299 ? -26.691 -10.445 10.125 1.00 91.56 299 ALA A C 1
ATOM 2328 O O . ALA A 1 299 ? -25.946 -11.157 9.455 1.00 91.56 299 ALA A O 1
ATOM 2329 N N . LYS A 1 300 ? -26.589 -9.106 10.134 1.00 91.38 300 LYS A N 1
ATOM 2330 C CA . LYS A 1 300 ? -25.594 -8.371 9.329 1.00 91.38 300 LYS A CA 1
ATOM 2331 C C . LYS A 1 300 ? -24.154 -8.795 9.638 1.00 91.38 300 LYS A C 1
ATOM 2333 O O . LYS A 1 300 ? -23.372 -9.046 8.725 1.00 91.38 300 LYS A O 1
ATOM 2338 N N . LEU A 1 301 ? -23.812 -8.943 10.921 1.00 91.94 301 LEU A N 1
ATOM 2339 C CA . LEU A 1 301 ? -22.480 -9.405 11.338 1.00 91.94 301 LEU A CA 1
ATOM 2340 C C . LEU A 1 301 ? -22.181 -10.830 10.858 1.00 91.94 301 LEU A C 1
ATOM 2342 O O . LEU A 1 301 ? -21.055 -11.113 10.459 1.00 91.94 301 LEU A O 1
ATOM 2346 N N . VAL A 1 302 ? -23.176 -11.723 10.885 1.00 94.00 302 VAL A N 1
ATOM 2347 C CA . VAL A 1 302 ? -23.027 -13.098 10.383 1.00 94.00 302 VAL A CA 1
ATOM 2348 C C . VAL A 1 302 ? -22.789 -13.096 8.876 1.00 94.00 302 VAL A C 1
ATOM 2350 O O . VAL A 1 302 ? -21.869 -13.767 8.418 1.00 94.00 302 VAL A O 1
ATOM 2353 N N . VAL A 1 303 ? -23.555 -12.311 8.111 1.00 95.00 303 VAL A N 1
ATOM 2354 C CA . VAL A 1 303 ? -23.340 -12.149 6.664 1.00 95.00 303 VAL A CA 1
ATOM 2355 C C . VAL A 1 303 ? -21.924 -11.641 6.388 1.00 95.00 303 VAL A C 1
ATOM 2357 O O . VAL A 1 303 ? -21.207 -12.246 5.597 1.00 95.00 303 VAL A O 1
ATOM 2360 N N . GLN A 1 304 ? -21.484 -10.585 7.077 1.00 93.56 304 GLN A N 1
ATOM 2361 C CA . GLN A 1 304 ? -20.128 -10.047 6.923 1.00 93.56 304 GLN A CA 1
ATOM 2362 C C . GLN A 1 304 ? -19.044 -11.081 7.261 1.00 93.56 304 GLN A C 1
ATOM 2364 O O . GLN A 1 304 ? -18.064 -11.196 6.527 1.00 93.56 304 GLN A O 1
ATOM 2369 N N . ALA A 1 305 ? -19.228 -11.878 8.317 1.00 92.88 305 ALA A N 1
ATOM 2370 C CA . ALA A 1 305 ? -18.297 -12.946 8.676 1.00 92.88 305 ALA A CA 1
ATOM 2371 C C . ALA A 1 305 ? -18.235 -14.050 7.605 1.00 92.88 305 ALA A C 1
ATOM 2373 O O . ALA A 1 305 ? -17.146 -14.496 7.247 1.00 92.88 305 ALA A O 1
ATOM 2374 N N . LEU A 1 306 ? -19.385 -14.466 7.060 1.00 95.81 306 LEU A N 1
ATOM 2375 C CA . LEU A 1 306 ? -19.451 -15.458 5.982 1.00 95.81 306 LEU A CA 1
ATOM 2376 C C . LEU A 1 306 ? -18.768 -14.955 4.707 1.00 95.81 306 LEU A C 1
ATOM 2378 O O . LEU A 1 306 ? -18.020 -15.707 4.085 1.00 95.81 306 LEU A O 1
ATOM 2382 N N . VAL A 1 307 ? -18.965 -13.683 4.343 1.00 94.94 307 VAL A N 1
ATOM 2383 C CA . VAL A 1 307 ? -18.271 -13.091 3.190 1.00 94.94 307 VAL A CA 1
ATOM 2384 C C . VAL A 1 307 ? -16.768 -12.938 3.455 1.00 94.94 307 VAL A C 1
ATOM 2386 O O . VAL A 1 307 ? -15.968 -13.147 2.548 1.00 94.94 307 VAL A O 1
ATOM 2389 N N . GLY A 1 308 ? -16.352 -12.663 4.695 1.00 91.25 308 GLY A N 1
ATOM 2390 C CA . GLY A 1 308 ? -14.936 -12.687 5.076 1.00 91.25 308 GLY A CA 1
ATOM 2391 C C . GLY A 1 308 ? -14.294 -14.069 4.895 1.00 91.25 308 GLY A C 1
ATOM 2392 O O . GLY A 1 308 ? -13.181 -14.171 4.387 1.00 91.25 308 GLY A O 1
ATOM 2393 N N . ILE A 1 309 ? -15.010 -15.145 5.236 1.00 92.31 309 ILE A N 1
ATOM 2394 C CA . ILE A 1 309 ? -14.558 -16.522 4.968 1.00 92.31 309 ILE A CA 1
ATOM 2395 C C . ILE A 1 309 ? -14.490 -16.778 3.457 1.00 92.31 309 ILE A C 1
ATOM 2397 O O . ILE A 1 309 ? -13.504 -17.338 2.981 1.00 92.31 309 ILE A O 1
ATOM 2401 N N . TRP A 1 310 ? -15.503 -16.341 2.701 1.00 93.88 310 TRP A N 1
ATOM 2402 C CA . TRP A 1 310 ? -15.498 -16.421 1.238 1.00 93.88 310 TRP A CA 1
ATOM 2403 C C . TRP A 1 310 ? -14.270 -15.740 0.631 1.00 93.88 310 TRP A C 1
ATOM 2405 O O . TRP A 1 310 ? -13.611 -16.348 -0.205 1.00 93.88 310 TRP A O 1
ATOM 2415 N N . LEU A 1 311 ? -13.926 -14.530 1.081 1.00 90.56 311 LEU A N 1
ATOM 2416 C CA . LEU A 1 311 ? -12.741 -13.806 0.623 1.00 90.56 311 LEU A CA 1
ATOM 2417 C C . LEU A 1 311 ? -11.467 -14.639 0.816 1.00 90.56 311 LEU A C 1
ATOM 2419 O O . LEU A 1 311 ? -10.713 -14.827 -0.136 1.00 90.56 311 LEU A O 1
ATOM 2423 N N . ILE A 1 312 ? -11.253 -15.183 2.019 1.00 88.31 312 ILE A N 1
ATOM 2424 C CA . ILE A 1 312 ? -10.068 -16.002 2.324 1.00 88.31 312 ILE A CA 1
ATOM 2425 C C . ILE A 1 312 ? -10.009 -17.230 1.408 1.00 88.31 312 ILE A C 1
ATOM 2427 O O . ILE A 1 312 ? -8.955 -17.528 0.850 1.00 88.31 312 ILE A O 1
ATOM 2431 N N . LEU A 1 313 ? -11.133 -17.927 1.216 1.00 90.50 313 LEU A N 1
ATOM 2432 C CA . LEU A 1 313 ? -11.196 -19.106 0.349 1.00 90.50 313 LEU A CA 1
ATOM 2433 C C . LEU A 1 313 ? -10.965 -18.746 -1.126 1.00 90.50 313 LEU A C 1
ATOM 2435 O O . LEU A 1 313 ? -10.202 -19.426 -1.807 1.00 90.50 313 LEU A O 1
ATOM 2439 N N . ALA A 1 314 ? -11.582 -17.671 -1.619 1.00 90.12 314 ALA A N 1
ATOM 2440 C CA . ALA A 1 314 ? -11.450 -17.235 -3.005 1.00 90.12 314 ALA A CA 1
ATOM 2441 C C . ALA A 1 314 ? -10.006 -16.850 -3.356 1.00 90.12 314 ALA A C 1
ATOM 2443 O O . ALA A 1 314 ? -9.536 -17.176 -4.448 1.00 90.12 314 ALA A O 1
ATOM 2444 N N . LEU A 1 315 ? -9.302 -16.207 -2.419 1.00 84.94 315 LEU A N 1
ATOM 2445 C CA . LEU A 1 315 ? -7.882 -15.883 -2.543 1.00 84.94 315 LEU A CA 1
ATOM 2446 C C . LEU A 1 315 ? -7.005 -17.135 -2.479 1.00 84.94 315 LEU A C 1
ATOM 2448 O O . LEU A 1 315 ? -6.168 -17.335 -3.356 1.00 84.94 315 LEU A O 1
ATOM 2452 N N . ALA A 1 316 ? -7.231 -18.000 -1.485 1.00 83.38 316 ALA A N 1
ATOM 2453 C CA . ALA A 1 316 ? -6.438 -19.210 -1.283 1.00 83.38 316 ALA A CA 1
ATOM 2454 C C . ALA A 1 316 ? -6.504 -20.173 -2.480 1.00 83.38 316 ALA A C 1
ATOM 2456 O O . ALA A 1 316 ? -5.495 -20.779 -2.831 1.00 83.38 316 ALA A O 1
ATOM 2457 N N . PHE A 1 317 ? -7.671 -20.290 -3.124 1.00 85.94 317 PHE A N 1
ATOM 2458 C CA . PHE A 1 317 ? -7.869 -21.134 -4.307 1.00 85.94 317 PHE A CA 1
ATOM 2459 C C . PHE A 1 317 ? -7.664 -20.402 -5.641 1.00 85.94 317 PHE A C 1
ATOM 2461 O O . PHE A 1 317 ? -7.902 -21.005 -6.685 1.00 85.94 317 PHE A O 1
ATOM 2468 N N . HIS A 1 318 ? -7.247 -19.128 -5.628 1.00 81.75 318 HIS A N 1
ATOM 2469 C CA . HIS A 1 318 ? -7.027 -18.320 -6.834 1.00 81.75 318 HIS A CA 1
ATOM 2470 C C . HIS A 1 318 ? -8.214 -18.394 -7.824 1.00 81.75 318 HIS A C 1
ATOM 2472 O O . HIS A 1 318 ? -8.054 -18.647 -9.018 1.00 81.75 318 HIS A O 1
ATOM 2478 N N . LEU A 1 319 ? -9.442 -18.207 -7.321 1.00 85.56 319 LEU A N 1
ATOM 2479 C CA . LEU A 1 319 ? -10.654 -18.401 -8.132 1.00 85.56 319 LEU A CA 1
ATOM 2480 C C . LEU A 1 319 ? -10.809 -17.360 -9.255 1.00 85.56 319 LEU A C 1
ATOM 2482 O O . LEU A 1 319 ? -11.470 -17.629 -10.256 1.00 85.56 319 LEU A O 1
ATOM 2486 N N . ALA A 1 320 ? -10.243 -16.165 -9.075 1.00 87.00 320 ALA A N 1
ATOM 2487 C CA . ALA A 1 320 ? -10.253 -15.077 -10.048 1.00 87.00 320 ALA A CA 1
ATOM 2488 C C . ALA A 1 320 ? -9.127 -14.072 -9.747 1.00 87.00 320 ALA A C 1
ATOM 2490 O O . ALA A 1 320 ? -8.484 -14.138 -8.698 1.00 87.00 320 ALA A O 1
ATOM 2491 N N . ALA A 1 321 ? -8.934 -13.094 -10.638 1.00 84.06 321 ALA A N 1
ATOM 2492 C CA . ALA A 1 321 ? -8.070 -11.949 -10.362 1.00 84.06 321 ALA A CA 1
ATOM 2493 C C . ALA A 1 321 ? -8.518 -11.226 -9.080 1.00 84.06 321 ALA A C 1
ATOM 2495 O O . ALA A 1 321 ? -9.715 -11.071 -8.824 1.00 84.06 321 ALA A O 1
ATOM 2496 N N . VAL A 1 322 ? -7.563 -10.746 -8.284 1.00 82.12 322 VAL A N 1
ATOM 2497 C CA . VAL A 1 322 ? -7.826 -10.267 -6.918 1.00 82.12 322 VAL A CA 1
ATOM 2498 C C . VAL A 1 322 ? -8.852 -9.126 -6.865 1.00 82.12 322 VAL A C 1
ATOM 2500 O O . VAL A 1 322 ? -9.751 -9.144 -6.026 1.00 82.12 322 VAL A O 1
ATOM 2503 N N . GLY A 1 323 ? -8.805 -8.179 -7.808 1.00 85.75 323 GLY A N 1
ATOM 2504 C CA . GLY A 1 323 ? -9.818 -7.122 -7.902 1.00 85.75 323 GLY A CA 1
ATOM 2505 C C . GLY A 1 323 ? -11.235 -7.642 -8.192 1.00 85.75 323 GLY A C 1
ATOM 2506 O O . GLY A 1 323 ? -12.209 -7.119 -7.658 1.00 85.75 323 GLY A O 1
ATOM 2507 N N . ILE A 1 324 ? -11.371 -8.727 -8.964 1.00 90.56 324 ILE A N 1
ATOM 2508 C CA . ILE A 1 324 ? -12.667 -9.378 -9.229 1.00 90.56 324 ILE A CA 1
ATOM 2509 C C . ILE A 1 324 ? -13.182 -10.077 -7.965 1.00 90.56 324 ILE A C 1
ATOM 2511 O O . ILE A 1 324 ? -14.378 -10.035 -7.675 1.00 90.56 324 ILE A O 1
ATOM 2515 N N . ILE A 1 325 ? -12.286 -10.671 -7.172 1.00 90.19 325 ILE A N 1
ATOM 2516 C CA . ILE A 1 325 ? -12.642 -11.218 -5.857 1.00 90.19 325 ILE A CA 1
ATOM 2517 C C . ILE A 1 325 ? -13.164 -10.095 -4.950 1.00 90.19 325 ILE A C 1
ATOM 2519 O O . ILE A 1 325 ? -14.227 -10.258 -4.348 1.00 90.19 325 ILE A O 1
ATOM 2523 N N . GLY A 1 326 ? -12.500 -8.934 -4.923 1.00 89.75 326 GLY A N 1
ATOM 2524 C CA . GLY A 1 326 ? -12.986 -7.741 -4.216 1.00 89.75 326 GLY A CA 1
ATOM 2525 C C . GLY A 1 326 ? -14.387 -7.313 -4.670 1.00 89.75 326 GLY A C 1
ATOM 2526 O O . GLY A 1 326 ? -15.270 -7.084 -3.844 1.00 89.75 326 GLY A O 1
ATOM 2527 N N . LEU A 1 327 ? -14.648 -7.316 -5.982 1.00 93.25 327 LEU A N 1
ATOM 2528 C CA . LEU A 1 327 ? -15.981 -7.027 -6.519 1.00 93.25 327 LEU A CA 1
ATOM 2529 C C . LEU A 1 327 ? -17.023 -8.052 -6.042 1.00 93.25 327 LEU A C 1
ATOM 2531 O O . LEU A 1 327 ? -18.133 -7.671 -5.678 1.00 93.25 327 LEU A O 1
ATOM 2535 N N . SER A 1 328 ? -16.671 -9.340 -5.981 1.00 94.69 328 SER A N 1
ATOM 2536 C CA . SER A 1 328 ? -17.570 -10.373 -5.445 1.00 94.69 328 SER A CA 1
ATOM 2537 C C . SER A 1 328 ? -17.927 -10.120 -3.975 1.00 94.69 328 SER A C 1
ATOM 2539 O O . SER A 1 328 ? -19.081 -10.298 -3.587 1.00 94.69 328 SER A O 1
ATOM 2541 N N . VAL A 1 329 ? -16.975 -9.628 -3.171 1.00 92.44 329 VAL A N 1
ATOM 2542 C CA . VAL A 1 329 ? -17.209 -9.239 -1.773 1.00 92.44 329 VAL A CA 1
ATOM 2543 C C . VAL A 1 329 ? -18.202 -8.082 -1.697 1.00 92.44 329 VAL A C 1
ATOM 2545 O O . VAL A 1 329 ? -19.163 -8.172 -0.934 1.00 92.44 329 VAL A O 1
ATOM 2548 N N . ILE A 1 330 ? -18.035 -7.044 -2.526 1.00 93.25 330 ILE A N 1
ATOM 2549 C CA . ILE A 1 330 ? -18.992 -5.929 -2.615 1.00 93.25 330 ILE A CA 1
ATOM 2550 C C . ILE A 1 330 ? -20.385 -6.456 -2.966 1.00 93.25 330 ILE A C 1
ATOM 2552 O O . ILE A 1 330 ? -21.348 -6.142 -2.269 1.00 93.25 330 ILE A O 1
ATOM 2556 N N . VAL A 1 331 ? -20.507 -7.280 -4.010 1.00 94.69 331 VAL A N 1
ATOM 2557 C CA . VAL A 1 331 ? -21.799 -7.816 -4.471 1.00 94.69 331 VAL A CA 1
ATOM 2558 C C . VAL A 1 331 ? -22.488 -8.623 -3.371 1.00 94.69 331 VAL A C 1
ATOM 2560 O O . VAL A 1 331 ? -23.660 -8.388 -3.085 1.00 94.69 331 VAL A O 1
ATOM 2563 N N . LEU A 1 332 ? -21.772 -9.539 -2.713 1.00 95.75 332 LEU A N 1
ATOM 2564 C CA . LEU A 1 332 ? -22.342 -10.357 -1.641 1.00 95.75 332 LEU A CA 1
ATOM 2565 C C . LEU A 1 332 ? -22.749 -9.494 -0.437 1.00 95.75 332 LEU A C 1
ATOM 2567 O O . LEU A 1 332 ? -23.857 -9.633 0.078 1.00 95.75 332 LEU A O 1
ATOM 2571 N N . LEU A 1 333 ? -21.892 -8.571 0.004 1.00 94.12 333 LEU A N 1
ATOM 2572 C CA . LEU A 1 333 ? -22.193 -7.723 1.159 1.00 94.12 333 LEU A CA 1
ATOM 2573 C C . LEU A 1 333 ? -23.350 -6.769 0.891 1.00 94.12 333 LEU A C 1
ATOM 2575 O O . LEU A 1 333 ? -24.188 -6.583 1.771 1.00 94.12 333 LEU A O 1
ATOM 2579 N N . THR A 1 334 ? -23.407 -6.172 -0.295 1.00 94.00 334 THR A N 1
ATOM 2580 C CA . THR A 1 334 ? -24.463 -5.220 -0.650 1.00 94.00 334 THR A CA 1
ATOM 2581 C C . THR A 1 334 ? -25.807 -5.924 -0.810 1.00 94.00 334 THR A C 1
ATOM 2583 O O . THR A 1 334 ? -26.783 -5.517 -0.174 1.00 94.00 334 THR A O 1
ATOM 2586 N N . ALA A 1 335 ? -25.839 -7.050 -1.532 1.00 94.62 335 ALA A N 1
ATOM 2587 C CA . ALA A 1 335 ? -27.047 -7.843 -1.744 1.00 94.62 335 ALA A CA 1
ATOM 2588 C C . ALA A 1 335 ? -27.620 -8.418 -0.439 1.00 94.62 335 ALA A C 1
ATOM 2590 O O . ALA A 1 335 ? -28.825 -8.330 -0.205 1.00 94.62 335 ALA A O 1
ATOM 2591 N N . PHE A 1 336 ? -26.775 -8.976 0.437 1.00 94.81 336 PHE A N 1
ATOM 2592 C CA . PHE A 1 336 ? -27.238 -9.652 1.656 1.00 94.81 336 PHE A CA 1
ATOM 2593 C C . PHE A 1 336 ? -27.389 -8.734 2.882 1.00 94.81 336 PHE A C 1
ATOM 2595 O O . PHE A 1 336 ? -27.954 -9.169 3.884 1.00 94.81 336 PHE A O 1
ATOM 2602 N N . ASN A 1 337 ? -26.951 -7.467 2.819 1.00 91.06 337 ASN A N 1
ATOM 2603 C CA . ASN A 1 337 ? -27.183 -6.473 3.883 1.00 91.06 337 ASN A CA 1
ATOM 2604 C C . ASN A 1 337 ? -28.171 -5.356 3.502 1.00 91.06 337 ASN A C 1
ATOM 2606 O O . ASN A 1 337 ? -28.445 -4.490 4.340 1.00 91.06 337 ASN A O 1
ATOM 2610 N N . GLY A 1 338 ? -28.730 -5.391 2.286 1.00 88.44 338 GLY A N 1
ATOM 2611 C CA . GLY A 1 338 ? -29.778 -4.470 1.836 1.00 88.44 338 GLY A CA 1
ATOM 2612 C C . GLY A 1 338 ? -29.275 -3.098 1.381 1.00 88.44 338 GLY A C 1
ATOM 2613 O O . GLY A 1 338 ? -30.014 -2.123 1.486 1.00 88.44 338 GLY A O 1
ATOM 2614 N N . PHE A 1 339 ? -28.036 -3.004 0.891 1.00 87.62 339 PHE A N 1
ATOM 2615 C CA . PHE A 1 339 ? -27.517 -1.772 0.292 1.00 87.62 339 PHE A CA 1
ATOM 2616 C C . PHE A 1 339 ? -27.993 -1.674 -1.162 1.00 87.62 339 PHE A C 1
ATOM 2618 O O . PHE A 1 339 ? -27.502 -2.400 -2.023 1.00 87.62 339 PHE A O 1
ATOM 2625 N N . ILE A 1 340 ? -28.963 -0.793 -1.424 1.00 86.31 340 ILE A N 1
ATOM 2626 C CA . ILE A 1 340 ? -29.590 -0.631 -2.753 1.00 86.31 340 ILE A CA 1
ATOM 2627 C C . ILE A 1 340 ? -29.445 0.779 -3.338 1.00 86.31 340 ILE A C 1
ATOM 2629 O O . ILE A 1 340 ? -29.702 0.983 -4.520 1.00 86.31 340 ILE A O 1
ATOM 2633 N N . GLU A 1 341 ? -29.062 1.760 -2.521 1.00 85.12 341 GLU A N 1
ATOM 2634 C CA . GLU A 1 341 ? -28.984 3.162 -2.929 1.00 85.12 341 GLU A CA 1
ATOM 2635 C C . GLU A 1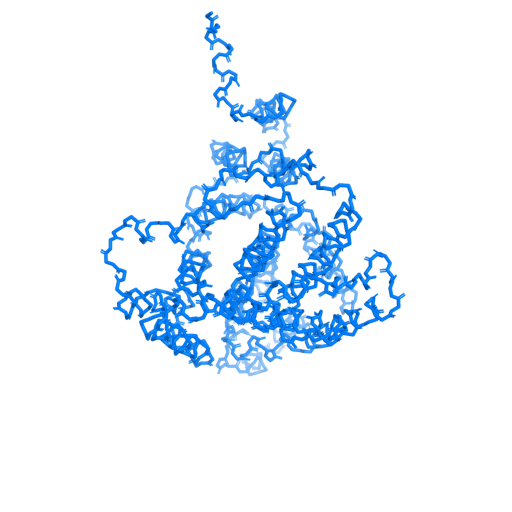 341 ? -27.583 3.514 -3.433 1.00 85.12 341 GLU A C 1
ATOM 2637 O O . GLU A 1 341 ? -26.587 3.272 -2.750 1.00 85.12 341 GLU A O 1
ATOM 2642 N N . GLU A 1 342 ? -27.511 4.166 -4.595 1.00 82.75 342 GLU A N 1
ATOM 2643 C CA . GLU A 1 342 ? -26.247 4.581 -5.216 1.00 82.75 342 GLU A CA 1
ATOM 2644 C C . GLU A 1 342 ? -25.406 5.479 -4.299 1.00 82.75 342 GLU A C 1
ATOM 2646 O O . GLU A 1 342 ? -24.195 5.306 -4.216 1.00 82.75 342 GLU A O 1
ATOM 2651 N N . HIS A 1 343 ? -26.035 6.382 -3.541 1.00 81.06 343 HIS A N 1
ATOM 2652 C CA . HIS A 1 343 ? -25.316 7.261 -2.615 1.00 81.06 343 HIS A CA 1
ATOM 2653 C C . HIS A 1 343 ? -24.582 6.484 -1.509 1.00 81.06 343 HIS A C 1
ATOM 2655 O O . HIS A 1 343 ? -23.479 6.859 -1.118 1.00 81.06 343 HIS A O 1
ATOM 2661 N N . GLN A 1 344 ? -25.158 5.371 -1.041 1.00 78.19 344 GLN A N 1
ATOM 2662 C CA . GLN A 1 344 ? -24.516 4.508 -0.047 1.00 78.19 344 GLN A CA 1
ATOM 2663 C C . GLN A 1 344 ? -23.380 3.681 -0.660 1.00 78.19 344 GLN A C 1
ATOM 2665 O O . GLN A 1 344 ? -22.411 3.368 0.027 1.00 78.19 344 GLN A O 1
ATOM 2670 N N . LEU A 1 345 ? -23.485 3.344 -1.949 1.00 84.44 345 LEU A N 1
ATOM 2671 C CA . LEU A 1 345 ? -22.423 2.665 -2.689 1.00 84.44 345 LEU A CA 1
ATOM 2672 C C . LEU A 1 345 ? -21.253 3.607 -2.995 1.00 84.44 345 LEU A C 1
ATOM 2674 O O . LEU A 1 345 ? -20.106 3.217 -2.810 1.00 84.44 345 LEU A O 1
ATOM 2678 N N . GLY A 1 346 ? -21.530 4.844 -3.420 1.00 84.75 346 GLY A N 1
ATOM 2679 C CA . GLY A 1 346 ? -20.514 5.827 -3.808 1.00 84.75 346 GLY A CA 1
ATOM 2680 C C . GLY A 1 346 ? -19.503 6.112 -2.698 1.00 84.75 346 GLY A C 1
ATOM 2681 O O . GLY A 1 346 ? -18.300 6.089 -2.951 1.00 84.75 346 GLY A O 1
ATOM 2682 N N . ALA A 1 347 ? -19.979 6.259 -1.457 1.00 85.06 347 ALA A N 1
ATOM 2683 C CA . ALA A 1 347 ? -19.130 6.500 -0.288 1.00 85.06 347 ALA A CA 1
ATOM 2684 C C . ALA A 1 347 ? -18.083 5.393 -0.046 1.00 85.06 347 ALA A C 1
ATOM 2686 O O . ALA A 1 347 ? -17.031 5.657 0.531 1.00 85.06 347 ALA A O 1
ATOM 2687 N N . ALA A 1 348 ? -18.331 4.159 -0.503 1.00 84.75 348 ALA A N 1
ATOM 2688 C CA . ALA A 1 348 ? -17.369 3.065 -0.374 1.00 84.75 348 ALA A CA 1
ATOM 2689 C C . ALA A 1 348 ? -16.134 3.237 -1.277 1.00 84.75 348 ALA A C 1
ATOM 2691 O O . ALA A 1 348 ? -15.077 2.687 -0.976 1.00 84.75 348 ALA A O 1
ATOM 2692 N N . PHE A 1 349 ? -16.249 4.000 -2.368 1.00 88.31 349 PHE A N 1
ATOM 2693 C CA . PHE A 1 349 ? -15.175 4.205 -3.346 1.00 88.31 349 PHE A CA 1
ATOM 2694 C C . PHE A 1 349 ? -14.375 5.496 -3.120 1.00 88.31 349 PHE A C 1
ATOM 2696 O O . PHE A 1 349 ? -13.295 5.647 -3.695 1.00 88.31 349 PHE A O 1
ATOM 2703 N N . GLU A 1 350 ? -14.874 6.415 -2.288 1.00 84.31 350 GLU A N 1
ATOM 2704 C CA . GLU A 1 350 ? -14.256 7.727 -2.045 1.00 84.31 350 GLU A CA 1
ATOM 2705 C C . GLU A 1 350 ? -12.810 7.626 -1.548 1.00 84.31 350 GLU A C 1
ATOM 2707 O O . GLU A 1 350 ? -11.965 8.405 -1.979 1.00 84.31 350 GLU A O 1
ATOM 2712 N N . GLU A 1 351 ? -12.507 6.644 -0.698 1.00 75.06 351 GLU A N 1
ATOM 2713 C CA . GLU A 1 351 ? -11.161 6.456 -0.140 1.00 75.06 351 GLU A CA 1
ATOM 2714 C C . GLU A 1 351 ? -10.169 5.889 -1.174 1.00 75.06 351 GLU A C 1
ATOM 2716 O O . GLU A 1 351 ? -8.991 6.243 -1.184 1.00 75.06 351 GLU A O 1
ATOM 2721 N N . ALA A 1 352 ? -10.635 5.029 -2.086 1.00 81.12 352 ALA A N 1
ATOM 2722 C CA . ALA A 1 352 ? -9.773 4.319 -3.033 1.00 81.12 352 ALA A CA 1
ATOM 2723 C C . ALA A 1 352 ? -9.439 5.141 -4.290 1.00 81.12 352 ALA A C 1
ATOM 2725 O O . ALA A 1 352 ? -8.344 5.029 -4.852 1.00 81.12 352 ALA A O 1
ATOM 2726 N N . LEU A 1 353 ? -10.383 5.959 -4.765 1.00 88.00 353 LEU A N 1
ATOM 2727 C CA . LEU A 1 353 ? -10.265 6.656 -6.048 1.00 88.00 353 LEU A CA 1
ATOM 2728 C C . LEU A 1 353 ? -9.135 7.702 -6.103 1.00 88.00 353 LEU A C 1
ATOM 2730 O O . LEU A 1 353 ? -8.417 7.710 -7.105 1.00 88.00 353 LEU A O 1
ATOM 2734 N N . PRO A 1 354 ? -8.902 8.552 -5.079 1.00 87.12 354 PRO A N 1
ATOM 2735 C CA . PRO A 1 354 ? -7.796 9.511 -5.097 1.00 87.12 354 PRO A CA 1
ATOM 2736 C C . PRO A 1 354 ? -6.429 8.831 -5.206 1.00 87.12 354 PRO A C 1
ATOM 2738 O O . PRO A 1 354 ? -5.582 9.275 -5.982 1.00 87.12 354 PRO A O 1
ATOM 2741 N N . PHE A 1 355 ? -6.240 7.724 -4.482 1.00 81.88 355 PHE A N 1
ATOM 2742 C CA . PHE A 1 355 ? -5.009 6.939 -4.533 1.00 81.88 355 PHE A CA 1
ATOM 2743 C C . PHE A 1 355 ? -4.844 6.238 -5.885 1.00 81.88 355 PHE A C 1
ATOM 2745 O O . PHE A 1 355 ? -3.772 6.272 -6.481 1.00 81.88 355 PHE A O 1
ATOM 2752 N N . THR A 1 356 ? -5.930 5.693 -6.434 1.00 87.88 356 THR A N 1
ATOM 2753 C CA . THR A 1 356 ? -5.926 5.088 -7.772 1.00 87.88 356 THR A CA 1
ATOM 2754 C C . THR A 1 356 ? -5.567 6.109 -8.858 1.00 87.88 356 THR A C 1
ATOM 2756 O O . THR A 1 356 ? -4.786 5.815 -9.761 1.00 87.88 356 THR A O 1
ATOM 2759 N N . ALA A 1 357 ? -6.088 7.336 -8.765 1.00 91.38 357 ALA A N 1
ATOM 2760 C CA . ALA A 1 357 ? -5.731 8.416 -9.682 1.00 91.38 357 ALA A CA 1
ATOM 2761 C C . ALA A 1 357 ? -4.251 8.809 -9.549 1.00 91.38 357 ALA A C 1
ATOM 2763 O O . ALA A 1 357 ? -3.583 9.048 -10.555 1.00 91.38 357 ALA A O 1
ATOM 2764 N N . LEU A 1 358 ? -3.723 8.831 -8.321 1.00 88.75 358 LEU A N 1
ATOM 2765 C CA . LEU A 1 358 ? -2.305 9.086 -8.063 1.00 88.75 358 LEU A CA 1
ATOM 2766 C C . LEU A 1 358 ? -1.423 7.978 -8.653 1.00 88.75 358 LEU A C 1
ATOM 2768 O O . LEU A 1 358 ? -0.389 8.278 -9.243 1.00 88.75 358 LEU A O 1
ATOM 2772 N N . LEU A 1 359 ? -1.857 6.719 -8.581 1.00 86.69 359 LEU A N 1
ATOM 2773 C CA . LEU A 1 359 ? -1.154 5.592 -9.190 1.00 86.69 359 LEU A CA 1
ATOM 2774 C C . LEU A 1 359 ? -1.073 5.720 -10.722 1.00 86.69 359 LEU A C 1
ATOM 2776 O O . LEU A 1 359 ? -0.029 5.458 -11.310 1.00 86.69 359 LEU A O 1
ATOM 2780 N N . VAL A 1 360 ? -2.129 6.201 -11.386 1.00 90.88 360 VAL A N 1
ATOM 2781 C CA . VAL A 1 360 ? -2.074 6.493 -12.834 1.00 90.88 360 VAL A CA 1
ATOM 2782 C C . VAL A 1 360 ? -1.049 7.591 -13.143 1.00 90.88 360 VAL A C 1
ATOM 2784 O O . VAL A 1 360 ? -0.315 7.497 -14.126 1.00 90.88 360 VAL A O 1
ATOM 2787 N N . VAL A 1 361 ? -0.945 8.610 -12.284 1.00 92.75 361 VAL A N 1
ATOM 2788 C CA . VAL A 1 361 ? 0.118 9.624 -12.383 1.00 92.75 361 VAL A CA 1
ATOM 2789 C C . VAL A 1 361 ? 1.499 8.989 -12.183 1.00 92.75 361 VAL A C 1
ATOM 2791 O O . VAL A 1 361 ? 2.442 9.374 -12.870 1.00 92.75 361 VAL A O 1
ATOM 2794 N N . PHE A 1 362 ? 1.631 7.986 -11.310 1.00 88.38 362 PHE A N 1
ATOM 2795 C CA . PHE A 1 362 ? 2.895 7.261 -11.124 1.00 88.38 362 PHE A CA 1
ATOM 2796 C C . PHE A 1 362 ? 3.290 6.513 -12.384 1.00 88.38 362 PHE A C 1
ATOM 2798 O O . PHE A 1 362 ? 4.434 6.633 -12.806 1.00 88.38 362 PHE A O 1
ATOM 2805 N N . PHE A 1 363 ? 2.355 5.815 -13.026 1.00 89.25 363 PHE A N 1
ATOM 2806 C CA . PHE A 1 363 ? 2.619 5.119 -14.285 1.00 89.25 363 PHE A CA 1
ATOM 2807 C C . PHE A 1 363 ? 3.082 6.065 -15.397 1.00 89.25 363 PHE A C 1
ATOM 2809 O O . PHE A 1 363 ? 3.937 5.698 -16.198 1.00 89.25 363 PHE A O 1
ATOM 2816 N N . ALA A 1 364 ? 2.619 7.318 -15.405 1.00 93.25 364 ALA A N 1
ATOM 2817 C CA . ALA A 1 364 ? 3.170 8.328 -16.306 1.00 93.25 364 ALA A CA 1
ATOM 2818 C C . ALA A 1 364 ? 4.643 8.662 -16.002 1.00 93.25 364 ALA A C 1
ATOM 2820 O O . ALA A 1 364 ? 5.441 8.792 -16.927 1.00 93.25 364 ALA A O 1
ATOM 2821 N N . ILE A 1 365 ? 5.026 8.767 -14.726 1.00 91.88 365 ILE A N 1
ATOM 2822 C CA . ILE A 1 365 ? 6.426 8.988 -14.325 1.00 91.88 365 ILE A CA 1
ATOM 2823 C C . ILE A 1 365 ? 7.288 7.743 -14.582 1.00 91.88 365 ILE A C 1
ATOM 2825 O O . ILE A 1 365 ? 8.431 7.882 -15.009 1.00 91.88 365 ILE A O 1
ATOM 2829 N N . VAL A 1 366 ? 6.753 6.535 -14.386 1.00 87.94 366 VAL A N 1
ATOM 2830 C CA . VAL A 1 366 ? 7.427 5.274 -14.743 1.00 87.94 366 VAL A CA 1
ATOM 2831 C C . VAL A 1 366 ? 7.706 5.227 -16.244 1.00 87.94 366 VAL A C 1
ATOM 2833 O O . VAL A 1 366 ? 8.832 4.941 -16.638 1.00 87.94 366 VAL A O 1
ATOM 2836 N N . ALA A 1 367 ? 6.740 5.616 -17.082 1.00 90.38 367 ALA A N 1
ATOM 2837 C CA . ALA A 1 367 ? 6.959 5.716 -18.523 1.00 90.38 367 ALA A CA 1
ATOM 2838 C C . ALA A 1 367 ? 8.093 6.700 -18.871 1.00 90.38 367 ALA A C 1
ATOM 2840 O O . ALA A 1 367 ? 8.898 6.415 -19.752 1.00 90.38 367 ALA A O 1
ATOM 2841 N N . VAL A 1 368 ? 8.200 7.830 -18.156 1.00 92.25 368 VAL A N 1
ATOM 2842 C CA . VAL A 1 368 ? 9.320 8.782 -18.304 1.00 92.25 368 VAL A CA 1
ATOM 2843 C C . VAL A 1 368 ? 10.648 8.162 -17.878 1.00 92.25 368 VAL A C 1
ATOM 2845 O O . VAL A 1 368 ? 11.655 8.378 -18.543 1.00 92.25 368 VAL A O 1
ATOM 2848 N N . ILE A 1 369 ? 10.674 7.389 -16.793 1.00 88.25 369 ILE A N 1
ATOM 2849 C CA . ILE A 1 369 ? 11.884 6.690 -16.341 1.00 88.25 369 ILE A CA 1
ATOM 2850 C C . ILE A 1 369 ? 12.377 5.715 -17.405 1.00 88.25 369 ILE A C 1
ATOM 2852 O O . ILE A 1 369 ? 13.561 5.748 -17.745 1.00 88.25 369 ILE A O 1
ATOM 2856 N N . HIS A 1 370 ? 11.460 4.906 -17.930 1.00 84.06 370 HIS A N 1
ATOM 2857 C CA . HIS A 1 370 ? 11.756 3.867 -18.902 1.00 84.06 370 HIS A CA 1
ATOM 2858 C C . HIS A 1 370 ? 12.192 4.460 -20.251 1.00 84.06 370 HIS A C 1
ATOM 2860 O O . HIS A 1 370 ? 13.269 4.133 -20.746 1.00 84.06 370 HIS A O 1
ATOM 2866 N N . ASP A 1 371 ? 11.416 5.394 -20.822 1.00 88.50 371 ASP A N 1
ATOM 2867 C CA . ASP A 1 371 ? 11.733 6.020 -22.119 1.00 88.50 371 ASP A CA 1
ATOM 2868 C C . ASP A 1 371 ? 13.036 6.851 -22.071 1.00 88.50 371 ASP A C 1
ATOM 2870 O O . ASP A 1 371 ? 13.646 7.096 -23.113 1.00 88.50 371 ASP A O 1
ATOM 2874 N N . GLN A 1 372 ? 13.473 7.287 -20.881 1.00 90.69 372 GLN A N 1
ATOM 2875 C CA . GLN A 1 372 ? 14.695 8.082 -20.687 1.00 90.69 372 GLN A CA 1
ATOM 2876 C C . GLN A 1 372 ? 15.856 7.300 -20.055 1.00 90.69 372 GLN A C 1
ATOM 2878 O O . GLN A 1 372 ? 16.907 7.894 -19.804 1.00 90.69 372 GLN A O 1
ATOM 2883 N N . HIS A 1 373 ? 15.694 5.995 -19.806 1.00 86.25 373 HIS A N 1
ATOM 2884 C CA . HIS A 1 373 ? 16.729 5.110 -19.255 1.00 86.25 373 HIS A CA 1
ATOM 2885 C C . HIS A 1 373 ? 17.382 5.640 -17.963 1.00 86.25 373 HIS A C 1
ATOM 2887 O O . HIS A 1 373 ? 18.590 5.514 -17.748 1.00 86.25 373 HIS A O 1
ATOM 2893 N N . LEU A 1 374 ? 16.589 6.270 -17.086 1.00 83.94 374 LEU A N 1
ATOM 2894 C CA . LEU A 1 374 ? 17.120 6.973 -15.909 1.00 83.94 374 LEU A CA 1
ATOM 2895 C C . LEU A 1 374 ? 17.795 6.043 -14.896 1.00 83.94 374 LEU A C 1
ATOM 2897 O O . LEU A 1 374 ? 18.730 6.456 -14.209 1.00 83.94 374 LEU A O 1
ATOM 2901 N N . PHE A 1 375 ? 17.305 4.809 -14.779 1.00 79.31 375 PHE A N 1
ATOM 2902 C CA . PHE A 1 375 ? 17.773 3.854 -13.775 1.00 79.31 375 PHE A CA 1
ATOM 2903 C C . PHE A 1 375 ? 18.823 2.878 -14.299 1.00 79.31 375 PHE A C 1
ATOM 2905 O O . PHE A 1 375 ? 19.466 2.220 -13.481 1.00 79.31 375 PHE A O 1
ATOM 2912 N N . THR A 1 376 ? 19.083 2.842 -15.610 1.00 79.75 376 THR A N 1
ATOM 2913 C CA . THR A 1 376 ? 20.086 1.954 -16.215 1.00 79.75 376 THR A CA 1
ATOM 2914 C C . THR A 1 376 ? 21.449 2.031 -15.513 1.00 79.75 376 THR A C 1
ATOM 2916 O O . THR A 1 376 ? 21.941 0.983 -15.115 1.00 79.75 376 THR A O 1
ATOM 2919 N N . PRO A 1 377 ? 22.025 3.211 -15.190 1.00 81.25 377 PRO A N 1
ATOM 2920 C CA . PRO A 1 377 ? 23.322 3.266 -14.505 1.00 81.25 377 PRO A CA 1
ATOM 2921 C C . PRO A 1 377 ? 23.312 2.672 -13.088 1.00 81.25 377 PRO A C 1
ATOM 2923 O O . PRO A 1 377 ? 24.323 2.146 -12.622 1.00 81.25 377 PRO A O 1
ATOM 2926 N N . VAL A 1 378 ? 22.185 2.779 -12.378 1.00 79.12 378 VAL A N 1
ATOM 2927 C CA . VAL A 1 378 ? 22.029 2.231 -11.021 1.00 79.12 378 VAL A CA 1
ATOM 2928 C C . VAL A 1 378 ? 21.870 0.717 -11.090 1.00 79.12 378 VAL A C 1
ATOM 2930 O O . VAL A 1 378 ? 22.508 0.002 -10.321 1.00 79.12 378 VAL A O 1
ATOM 2933 N N . ILE A 1 379 ? 21.056 0.234 -12.028 1.00 75.62 379 ILE A N 1
ATOM 2934 C CA . ILE A 1 379 ? 20.857 -1.195 -12.271 1.00 75.62 379 ILE A CA 1
ATOM 2935 C C . ILE A 1 379 ? 22.163 -1.847 -12.727 1.00 75.62 379 ILE A C 1
ATOM 2937 O O . ILE A 1 379 ? 22.572 -2.834 -12.124 1.00 75.62 379 ILE A O 1
ATOM 2941 N N . ASP A 1 380 ? 22.875 -1.247 -13.681 1.00 77.62 380 ASP A N 1
ATOM 2942 C CA . ASP A 1 380 ? 24.185 -1.719 -14.135 1.00 77.62 380 ASP A CA 1
ATOM 2943 C C . ASP A 1 380 ? 25.176 -1.790 -12.967 1.00 77.62 380 ASP A C 1
ATOM 2945 O O . ASP A 1 380 ? 25.927 -2.754 -12.839 1.00 77.62 380 ASP A O 1
ATOM 2949 N N . PHE A 1 381 ? 25.184 -0.793 -12.075 1.00 81.31 381 PHE A N 1
ATOM 2950 C CA . PHE A 1 381 ? 26.037 -0.822 -10.887 1.00 81.31 381 PHE A CA 1
ATOM 2951 C C . PHE A 1 381 ? 25.708 -2.004 -9.971 1.00 81.31 381 PHE A C 1
ATOM 2953 O O . PHE A 1 381 ? 26.620 -2.699 -9.524 1.00 81.31 381 PHE A O 1
ATOM 2960 N N . VAL A 1 382 ? 24.422 -2.235 -9.689 1.00 78.56 382 VAL A N 1
ATOM 2961 C CA . VAL A 1 382 ? 23.993 -3.327 -8.810 1.00 78.56 382 VAL A CA 1
ATOM 2962 C C . VAL A 1 382 ? 24.269 -4.684 -9.461 1.00 78.56 382 VAL A C 1
ATOM 2964 O O . VAL A 1 382 ? 24.800 -5.562 -8.792 1.00 78.56 382 VAL A O 1
ATOM 2967 N N . ILE A 1 383 ? 23.976 -4.851 -10.752 1.00 72.00 383 ILE A N 1
ATOM 2968 C CA . ILE A 1 383 ? 24.129 -6.118 -11.484 1.00 72.00 383 ILE A CA 1
ATOM 2969 C C . ILE A 1 383 ? 25.596 -6.471 -11.760 1.00 72.00 383 ILE A C 1
ATOM 2971 O O . ILE A 1 383 ? 25.939 -7.647 -11.814 1.00 72.00 383 ILE A O 1
ATOM 2975 N N . ASN A 1 384 ? 26.493 -5.485 -11.849 1.00 77.94 384 ASN A N 1
ATOM 2976 C CA . ASN A 1 384 ? 27.934 -5.744 -11.935 1.00 77.94 384 ASN A CA 1
ATOM 2977 C C . ASN A 1 384 ? 28.538 -6.299 -10.627 1.00 77.94 384 ASN A C 1
ATOM 2979 O O . ASN A 1 384 ? 29.695 -6.726 -10.614 1.00 77.94 384 ASN A O 1
ATOM 2983 N N . LEU A 1 385 ? 27.793 -6.286 -9.517 1.00 80.88 385 LEU A N 1
ATOM 2984 C CA . LEU A 1 385 ? 28.176 -6.995 -8.299 1.00 80.88 385 LEU A CA 1
ATOM 2985 C C . LEU A 1 385 ? 27.792 -8.473 -8.429 1.00 80.88 385 LEU A C 1
ATOM 2987 O O . LEU A 1 385 ? 26.756 -8.804 -8.985 1.00 80.88 385 LEU A O 1
ATOM 2991 N N . SER A 1 386 ? 28.601 -9.372 -7.866 1.00 75.38 386 SER A N 1
ATOM 2992 C CA . SER A 1 386 ? 28.356 -10.818 -7.929 1.00 75.38 386 SER A CA 1
ATOM 2993 C C . SER A 1 386 ? 28.049 -11.419 -6.556 1.00 75.38 386 SER A C 1
ATOM 2995 O O . SER A 1 386 ? 28.779 -11.175 -5.589 1.00 75.38 386 SER A O 1
ATOM 2997 N N . GLY A 1 387 ? 27.047 -12.295 -6.478 1.00 78.00 387 GLY A N 1
ATOM 2998 C CA . GLY A 1 387 ? 26.748 -13.088 -5.283 1.00 78.00 387 GLY A CA 1
ATOM 2999 C C . GLY A 1 387 ? 26.118 -12.270 -4.150 1.00 78.00 387 GLY A C 1
ATOM 3000 O O . GLY A 1 387 ? 25.227 -11.456 -4.362 1.00 78.00 387 GLY A O 1
ATOM 3001 N N . GLN A 1 388 ? 26.567 -12.475 -2.907 1.00 81.88 388 GLN A N 1
ATOM 3002 C CA . GLN A 1 388 ? 25.938 -11.856 -1.725 1.00 81.88 388 GLN A CA 1
ATOM 3003 C C . GLN A 1 388 ? 26.014 -10.317 -1.711 1.00 81.88 388 GLN A C 1
ATOM 3005 O O . GLN A 1 388 ? 25.138 -9.665 -1.146 1.00 81.88 388 GLN A O 1
ATOM 3010 N N . SER A 1 389 ? 27.032 -9.713 -2.333 1.00 83.44 389 SER A N 1
ATOM 3011 C CA . SER A 1 389 ? 27.152 -8.250 -2.407 1.00 83.44 389 SER A CA 1
ATOM 3012 C C . SER A 1 389 ? 26.065 -7.620 -3.279 1.00 83.44 389 SER A C 1
ATOM 3014 O O . SER A 1 389 ? 25.570 -6.549 -2.935 1.00 83.44 389 SER A O 1
ATOM 3016 N N . GLN A 1 390 ? 25.653 -8.304 -4.349 1.00 82.00 390 GLN A N 1
ATOM 3017 C CA . GLN A 1 390 ? 24.549 -7.895 -5.215 1.00 82.00 390 GLN A CA 1
ATOM 3018 C C . GLN A 1 390 ? 23.225 -7.890 -4.448 1.00 82.00 390 GLN A C 1
ATOM 3020 O O . GLN A 1 390 ? 22.506 -6.894 -4.469 1.00 82.00 390 GLN A O 1
ATOM 3025 N N . LEU A 1 391 ? 22.941 -8.958 -3.694 1.00 80.44 391 LEU A N 1
ATOM 3026 C CA . LEU A 1 391 ? 21.734 -9.060 -2.864 1.00 80.44 391 LEU A CA 1
ATOM 3027 C C . LEU A 1 391 ? 21.671 -7.953 -1.803 1.00 80.44 391 LEU A C 1
ATOM 3029 O O . LEU A 1 391 ? 20.632 -7.318 -1.621 1.00 80.44 391 LEU A O 1
ATOM 3033 N N . VAL A 1 392 ? 22.790 -7.681 -1.125 1.00 85.62 392 VAL A N 1
ATOM 3034 C CA . VAL A 1 392 ? 22.875 -6.597 -0.134 1.00 85.62 392 VAL A CA 1
ATOM 3035 C C . VAL A 1 392 ? 22.691 -5.230 -0.795 1.00 85.62 392 VAL A C 1
ATOM 3037 O O . VAL A 1 392 ? 21.991 -4.384 -0.241 1.00 85.62 392 VAL A O 1
ATOM 3040 N N . ALA A 1 393 ? 23.272 -5.006 -1.976 1.00 84.94 393 ALA A N 1
ATOM 3041 C CA . ALA A 1 393 ? 23.082 -3.768 -2.723 1.00 84.94 393 ALA A CA 1
ATOM 3042 C C . ALA A 1 393 ? 21.614 -3.580 -3.132 1.00 84.94 393 ALA A C 1
ATOM 3044 O O . ALA A 1 393 ? 21.052 -2.523 -2.848 1.00 84.94 393 ALA A O 1
ATOM 3045 N N . TYR A 1 394 ? 20.960 -4.609 -3.683 1.00 81.81 394 TYR A N 1
ATOM 3046 C CA . TYR A 1 394 ? 19.523 -4.575 -3.978 1.00 81.81 394 TYR A CA 1
ATOM 3047 C C . TYR A 1 394 ? 18.697 -4.228 -2.739 1.00 81.81 394 TYR A C 1
ATOM 3049 O O . TYR A 1 394 ? 17.843 -3.344 -2.797 1.00 81.81 394 TYR A O 1
ATOM 3057 N N . TYR A 1 395 ? 18.983 -4.865 -1.602 1.00 83.38 395 TYR A N 1
ATOM 3058 C CA . TYR A 1 395 ? 18.270 -4.602 -0.355 1.00 83.38 395 TYR A CA 1
ATOM 3059 C C . TYR A 1 395 ? 18.454 -3.156 0.133 1.00 83.38 395 TYR A C 1
ATOM 3061 O O . TYR A 1 395 ? 17.481 -2.492 0.491 1.00 83.38 395 TYR A O 1
ATOM 3069 N N . ILE A 1 396 ? 19.690 -2.644 0.127 1.00 84.56 396 ILE A N 1
ATOM 3070 C CA . ILE A 1 396 ? 20.001 -1.289 0.599 1.00 84.56 396 ILE A CA 1
ATOM 3071 C C . ILE A 1 396 ? 19.389 -0.235 -0.319 1.00 84.56 396 ILE A C 1
ATOM 3073 O O . ILE A 1 396 ? 18.751 0.694 0.175 1.00 84.56 396 ILE A O 1
ATOM 3077 N N . VAL A 1 397 ? 19.577 -0.350 -1.637 1.00 81.88 397 VAL A N 1
ATOM 3078 C CA . VAL A 1 397 ? 19.100 0.683 -2.561 1.00 81.88 397 VAL A CA 1
ATOM 3079 C C . VAL A 1 397 ? 17.569 0.689 -2.605 1.00 81.88 397 VAL A C 1
ATOM 3081 O O . VAL A 1 397 ? 16.977 1.765 -2.517 1.00 81.88 397 VAL A O 1
ATOM 3084 N N . ASN A 1 398 ? 16.922 -0.483 -2.623 1.00 80.88 398 ASN A N 1
ATOM 3085 C CA . ASN A 1 398 ? 15.464 -0.570 -2.542 1.00 80.88 398 ASN A CA 1
ATOM 3086 C C . ASN A 1 398 ? 14.942 0.020 -1.219 1.00 80.88 398 ASN A C 1
ATOM 3088 O O . ASN A 1 398 ? 14.064 0.879 -1.228 1.00 80.88 398 ASN A O 1
ATOM 3092 N N . GLY A 1 399 ? 15.548 -0.343 -0.081 1.00 80.69 399 GLY A N 1
ATOM 3093 C CA . GLY A 1 399 ? 15.159 0.189 1.229 1.00 80.69 399 GLY A CA 1
ATOM 3094 C C . GLY A 1 399 ? 15.337 1.708 1.359 1.00 80.69 399 GLY A C 1
ATOM 3095 O O . GLY A 1 399 ? 14.471 2.386 1.909 1.00 80.69 399 GLY A O 1
ATOM 3096 N N . LEU A 1 400 ? 16.426 2.271 0.825 1.00 78.81 400 LEU A N 1
ATOM 3097 C CA . LEU A 1 400 ? 16.660 3.720 0.837 1.00 78.81 400 LEU A CA 1
ATOM 3098 C C . LEU A 1 400 ? 15.658 4.475 -0.041 1.00 78.81 400 LEU A C 1
ATOM 3100 O O . LEU A 1 400 ? 15.190 5.543 0.354 1.00 78.81 400 LEU A O 1
ATOM 3104 N N . LEU A 1 401 ? 15.316 3.935 -1.211 1.00 74.56 401 LEU A N 1
ATOM 3105 C CA . LEU A 1 401 ? 14.351 4.561 -2.115 1.00 74.56 401 LEU A CA 1
ATOM 3106 C C . LEU A 1 401 ? 12.920 4.457 -1.585 1.00 74.56 401 LEU A C 1
ATOM 3108 O O . LEU A 1 401 ? 12.195 5.448 -1.623 1.00 74.56 401 LEU A O 1
ATOM 3112 N N . SER A 1 402 ? 12.546 3.308 -1.020 1.00 78.31 402 SER A N 1
ATOM 3113 C CA . SER A 1 402 ? 11.252 3.071 -0.360 1.00 78.31 402 SER A CA 1
ATOM 3114 C C . SER A 1 402 ? 11.064 3.934 0.899 1.00 78.31 402 SER A C 1
ATOM 3116 O O . SER A 1 402 ? 9.943 4.261 1.269 1.00 78.31 402 SER A O 1
ATOM 3118 N N . MET A 1 403 ? 12.145 4.399 1.538 1.00 72.44 403 MET A N 1
ATOM 3119 C CA . MET A 1 403 ? 12.041 5.361 2.644 1.00 72.44 403 MET A CA 1
ATOM 3120 C C . MET A 1 403 ? 11.624 6.769 2.182 1.00 72.44 403 MET A C 1
ATOM 3122 O O . MET A 1 403 ? 11.048 7.527 2.962 1.00 72.44 403 MET A O 1
ATOM 3126 N N . ILE A 1 404 ? 11.962 7.149 0.948 1.00 67.25 404 ILE A N 1
ATOM 3127 C CA . ILE A 1 404 ? 11.753 8.508 0.424 1.00 67.25 404 ILE A CA 1
ATOM 3128 C C . ILE A 1 404 ? 10.532 8.560 -0.512 1.00 67.25 404 ILE A C 1
ATOM 3130 O O . ILE A 1 404 ? 9.898 9.608 -0.638 1.00 67.25 404 ILE A O 1
ATOM 3134 N N . SER A 1 405 ? 10.202 7.442 -1.160 1.00 71.50 405 SER A N 1
ATOM 3135 C CA . SER A 1 405 ? 9.162 7.324 -2.182 1.00 71.50 405 SER A CA 1
ATOM 3136 C C . SER A 1 405 ? 8.153 6.220 -1.857 1.00 71.50 405 SER A C 1
ATOM 3138 O O . SER A 1 405 ? 8.385 5.394 -0.983 1.00 71.50 405 SER A O 1
ATOM 3140 N N . ASP A 1 406 ? 7.031 6.201 -2.574 1.00 76.50 406 ASP A N 1
ATOM 3141 C CA . ASP A 1 406 ? 5.989 5.184 -2.409 1.00 76.50 406 ASP A CA 1
ATOM 3142 C C . ASP A 1 406 ? 6.512 3.782 -2.786 1.00 76.50 406 ASP A C 1
ATOM 3144 O O . ASP A 1 406 ? 7.190 3.601 -3.802 1.00 76.50 406 ASP A O 1
ATOM 3148 N N . ASN A 1 407 ? 6.167 2.776 -1.983 1.00 79.19 407 ASN A N 1
ATOM 3149 C CA . ASN A 1 407 ? 6.583 1.387 -2.167 1.00 79.19 407 ASN A CA 1
ATOM 3150 C C . ASN A 1 407 ? 6.141 0.822 -3.520 1.00 79.19 407 ASN A C 1
ATOM 3152 O O . ASN A 1 407 ? 6.908 0.108 -4.166 1.00 79.19 407 ASN A O 1
ATOM 3156 N N . VAL A 1 408 ? 4.934 1.171 -3.975 1.00 76.69 408 VAL A N 1
ATOM 3157 C CA . VAL A 1 408 ? 4.402 0.708 -5.267 1.00 76.69 408 VAL A CA 1
ATOM 3158 C C . VAL A 1 408 ? 5.220 1.284 -6.417 1.00 76.69 408 VAL A C 1
ATOM 3160 O O . VAL A 1 408 ? 5.553 0.579 -7.370 1.00 76.69 408 VAL A O 1
ATOM 3163 N N . PHE A 1 409 ? 5.601 2.556 -6.300 1.00 76.12 409 PHE A N 1
ATOM 3164 C CA . PHE A 1 409 ? 6.430 3.235 -7.287 1.00 76.12 409 PHE A CA 1
ATOM 3165 C C . PHE A 1 409 ? 7.821 2.600 -7.380 1.00 76.12 409 PHE A C 1
ATOM 3167 O O . PHE A 1 409 ? 8.259 2.240 -8.472 1.00 76.12 409 PHE A O 1
ATOM 3174 N N . VAL A 1 410 ? 8.495 2.412 -6.240 1.00 79.38 410 VAL A N 1
ATOM 3175 C CA . VAL A 1 410 ? 9.839 1.817 -6.210 1.00 79.38 410 VAL A CA 1
ATOM 3176 C C . VAL A 1 410 ? 9.811 0.392 -6.757 1.00 79.38 410 VAL A C 1
ATOM 3178 O O . VAL A 1 410 ? 10.651 0.059 -7.591 1.00 79.38 410 VAL A O 1
ATOM 3181 N N . ALA A 1 411 ? 8.823 -0.418 -6.362 1.00 81.00 411 ALA A N 1
ATOM 3182 C CA . ALA A 1 411 ? 8.662 -1.776 -6.871 1.00 81.00 411 ALA A CA 1
ATOM 3183 C C . ALA A 1 411 ? 8.472 -1.797 -8.396 1.00 81.00 411 ALA A C 1
ATOM 3185 O O . ALA A 1 411 ? 9.179 -2.532 -9.080 1.00 81.00 411 ALA A O 1
ATOM 3186 N N . THR A 1 412 ? 7.580 -0.956 -8.934 1.00 78.44 412 THR A N 1
ATOM 3187 C CA . THR A 1 412 ? 7.314 -0.895 -10.383 1.00 78.44 412 THR A CA 1
ATOM 3188 C C . THR A 1 412 ? 8.587 -0.588 -11.169 1.00 78.44 412 THR A C 1
ATOM 3190 O O . THR A 1 412 ? 8.912 -1.301 -12.117 1.00 78.44 412 THR A O 1
ATOM 3193 N N . VAL A 1 413 ? 9.334 0.441 -10.750 1.00 78.12 413 VAL A N 1
ATOM 3194 C CA . VAL A 1 413 ? 10.577 0.850 -11.419 1.00 78.12 413 VAL A CA 1
ATOM 3195 C C . VAL A 1 413 ? 11.625 -0.254 -11.325 1.00 78.12 413 VAL A C 1
ATOM 3197 O O . VAL A 1 413 ? 12.179 -0.659 -12.341 1.00 78.12 413 VAL A O 1
ATOM 3200 N N . TYR A 1 414 ? 11.879 -0.784 -10.127 1.00 79.56 414 TYR A N 1
ATOM 3201 C CA . TYR A 1 414 ? 12.927 -1.789 -9.936 1.00 79.56 414 TYR A CA 1
ATOM 3202 C C . TYR A 1 414 ? 12.675 -3.064 -10.725 1.00 79.56 414 TYR A C 1
ATOM 3204 O O . TYR A 1 414 ? 13.599 -3.581 -11.352 1.00 79.56 414 TYR A O 1
ATOM 3212 N N . ILE A 1 415 ? 11.447 -3.577 -10.678 1.00 81.00 415 ILE A N 1
ATOM 3213 C CA . ILE A 1 415 ? 11.105 -4.843 -11.322 1.00 81.00 415 ILE A CA 1
ATOM 3214 C C . ILE A 1 415 ? 11.173 -4.682 -12.841 1.00 81.00 415 ILE A C 1
ATOM 3216 O O . ILE A 1 415 ? 11.833 -5.484 -13.500 1.00 81.00 415 ILE A O 1
ATOM 3220 N N . SER A 1 416 ? 10.568 -3.619 -13.380 1.00 78.56 416 SER A N 1
ATOM 3221 C CA . SER A 1 416 ? 10.532 -3.374 -14.827 1.00 78.56 416 SER A CA 1
ATOM 3222 C C . SER A 1 416 ? 11.935 -3.163 -15.398 1.00 78.56 416 SER A C 1
ATOM 3224 O O . SER A 1 416 ? 12.297 -3.795 -16.389 1.00 78.56 416 SER A O 1
ATOM 3226 N N . GLU A 1 417 ? 12.762 -2.349 -14.737 1.00 79.44 417 GLU A N 1
ATOM 3227 C CA . GLU A 1 417 ? 14.132 -2.068 -15.184 1.00 79.44 417 GLU A CA 1
ATOM 3228 C C . GLU A 1 417 ? 15.045 -3.29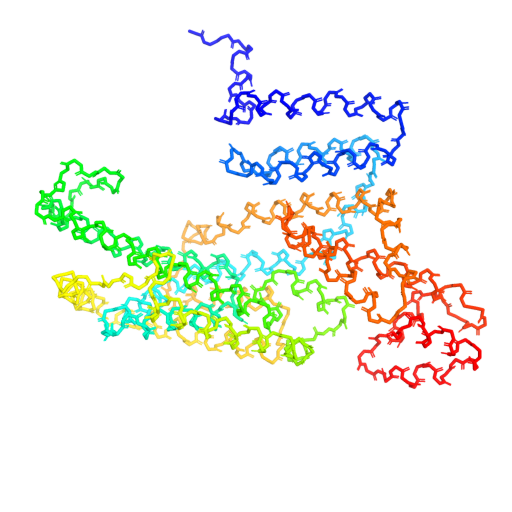2 -15.047 1.00 79.44 417 GLU A C 1
ATOM 3230 O O . GLU A 1 417 ? 15.815 -3.602 -15.956 1.00 79.44 417 GLU A O 1
ATOM 3235 N N . THR A 1 418 ? 14.926 -4.045 -13.946 1.00 80.75 418 THR A N 1
ATOM 3236 C CA . THR A 1 418 ? 15.701 -5.284 -13.762 1.00 80.75 418 THR A CA 1
ATOM 3237 C C . THR A 1 418 ? 15.324 -6.315 -14.824 1.00 80.75 418 THR A C 1
ATOM 3239 O O . THR A 1 418 ? 16.204 -6.912 -15.444 1.00 80.75 418 THR A O 1
ATOM 3242 N N . LYS A 1 419 ? 14.025 -6.490 -15.100 1.00 83.00 419 LYS A N 1
ATOM 3243 C CA . LYS A 1 419 ? 13.537 -7.392 -16.148 1.00 83.00 419 LYS A CA 1
ATOM 3244 C C . LYS A 1 419 ? 14.035 -6.972 -17.530 1.00 83.00 419 LYS A C 1
ATOM 3246 O O . LYS A 1 419 ? 14.537 -7.817 -18.269 1.00 83.00 419 LYS A O 1
ATOM 3251 N N . ALA A 1 420 ? 13.927 -5.689 -17.876 1.00 82.19 420 ALA A N 1
ATOM 3252 C CA . ALA A 1 420 ? 14.393 -5.164 -19.158 1.00 82.19 420 ALA A CA 1
ATOM 3253 C C . ALA A 1 420 ? 15.898 -5.402 -19.354 1.00 82.19 420 ALA A C 1
ATOM 3255 O O . ALA A 1 420 ? 16.317 -5.855 -20.422 1.00 82.19 420 ALA A O 1
ATOM 3256 N N . HIS A 1 421 ? 16.698 -5.181 -18.309 1.00 80.50 421 HIS A N 1
ATOM 3257 C CA . HIS A 1 421 ? 18.135 -5.430 -18.348 1.00 80.50 421 HIS A CA 1
ATOM 3258 C C . HIS A 1 421 ? 18.463 -6.925 -18.503 1.00 80.50 421 HIS A C 1
ATOM 3260 O O . HIS A 1 421 ? 19.273 -7.289 -19.355 1.00 80.50 421 HIS A O 1
ATOM 3266 N N . ILE A 1 422 ? 17.799 -7.813 -17.751 1.00 83.94 422 ILE A N 1
ATOM 3267 C CA . ILE A 1 422 ? 17.978 -9.270 -17.897 1.00 83.94 422 ILE A CA 1
ATOM 3268 C C . ILE A 1 422 ? 17.622 -9.712 -19.322 1.00 83.94 422 ILE A C 1
ATOM 3270 O O . ILE A 1 422 ? 18.395 -10.433 -19.949 1.00 83.94 422 ILE A O 1
ATOM 3274 N N . ILE A 1 423 ? 16.505 -9.230 -19.875 1.00 86.44 423 ILE A N 1
ATOM 3275 C CA . ILE A 1 423 ? 16.108 -9.490 -21.268 1.00 86.44 423 ILE A CA 1
ATOM 3276 C C . ILE A 1 423 ? 17.192 -9.018 -22.244 1.00 86.44 423 ILE A C 1
ATOM 3278 O O . ILE A 1 423 ? 17.502 -9.724 -23.206 1.00 86.44 423 ILE A O 1
ATOM 3282 N N . GLN A 1 424 ? 17.785 -7.847 -22.008 1.00 85.62 424 GLN A N 1
ATOM 3283 C CA . GLN A 1 424 ? 18.864 -7.323 -22.840 1.00 85.62 424 GLN A CA 1
ATOM 3284 C C . GLN A 1 424 ? 20.111 -8.215 -22.778 1.00 85.62 424 GLN A C 1
ATOM 3286 O O . GLN A 1 424 ? 20.673 -8.518 -23.830 1.00 85.62 424 GLN A O 1
ATOM 3291 N N . MET A 1 425 ? 20.520 -8.672 -21.591 1.00 83.69 425 MET A N 1
ATOM 3292 C CA . MET A 1 425 ? 21.656 -9.590 -21.436 1.00 83.69 425 MET A CA 1
ATOM 3293 C C . MET A 1 425 ? 21.386 -10.949 -22.092 1.00 83.69 425 MET A C 1
ATOM 3295 O O . MET A 1 425 ? 22.224 -11.450 -22.838 1.00 83.69 425 MET A O 1
ATOM 3299 N N . LEU A 1 426 ? 20.192 -11.517 -21.892 1.00 86.44 426 LEU A N 1
ATOM 3300 C CA . LEU A 1 426 ? 19.771 -12.763 -22.539 1.00 86.44 426 LEU A CA 1
ATOM 3301 C C . LEU A 1 426 ? 19.747 -12.631 -24.070 1.00 86.44 426 LEU A C 1
ATOM 3303 O O . LEU A 1 426 ? 20.104 -13.565 -24.782 1.00 86.44 426 LEU A O 1
ATOM 3307 N N . GLY A 1 427 ? 19.373 -11.457 -24.585 1.00 86.31 427 GLY A N 1
ATOM 3308 C CA . GLY A 1 427 ? 19.379 -11.155 -26.018 1.00 86.31 427 GLY A CA 1
ATOM 3309 C C . GLY A 1 427 ? 20.772 -11.029 -26.639 1.00 86.31 427 GLY A C 1
ATOM 3310 O O . GLY A 1 427 ? 20.889 -11.080 -27.861 1.00 86.31 427 GLY A O 1
ATOM 3311 N N . GLN A 1 428 ? 21.821 -10.884 -25.825 1.00 87.44 428 GLN A N 1
ATOM 3312 C CA . GLN A 1 428 ? 23.214 -10.859 -26.283 1.00 87.44 428 GLN A CA 1
ATOM 3313 C C . GLN A 1 428 ? 23.837 -12.259 -26.376 1.00 87.44 428 GLN A C 1
ATOM 3315 O O . GLN A 1 428 ? 24.924 -12.392 -26.940 1.00 87.44 428 GLN A O 1
ATOM 3320 N N . ILE A 1 429 ? 23.165 -13.296 -25.859 1.00 87.00 429 ILE A N 1
ATOM 3321 C CA . ILE A 1 429 ? 23.656 -14.676 -25.914 1.00 87.00 429 ILE A CA 1
ATOM 3322 C C . ILE A 1 429 ? 23.542 -15.193 -27.359 1.00 87.00 429 ILE A C 1
ATOM 3324 O O . ILE A 1 429 ? 22.432 -15.265 -27.900 1.00 87.00 429 ILE A O 1
ATOM 3328 N N . PRO A 1 430 ? 24.659 -15.576 -28.002 1.00 83.81 430 PRO A N 1
ATOM 3329 C CA . PRO A 1 430 ? 24.631 -16.121 -29.352 1.00 83.81 430 PRO A CA 1
ATOM 3330 C C . PRO A 1 430 ? 23.979 -17.513 -29.390 1.00 83.81 430 PRO A C 1
ATOM 3332 O O . PRO A 1 430 ? 23.954 -18.243 -28.402 1.00 83.81 430 PRO A O 1
ATOM 3335 N N . ASP A 1 431 ? 23.472 -17.892 -30.566 1.00 81.00 431 ASP A N 1
ATOM 3336 C CA . ASP A 1 431 ? 23.011 -19.252 -30.893 1.00 81.00 431 ASP A CA 1
ATOM 3337 C C . ASP A 1 431 ? 21.816 -19.797 -30.081 1.00 81.00 431 ASP A C 1
ATOM 3339 O O . ASP A 1 431 ? 21.524 -20.990 -30.116 1.00 81.00 431 ASP A O 1
ATOM 3343 N N . THR A 1 432 ? 21.050 -18.938 -29.407 1.00 79.94 432 THR A N 1
ATOM 3344 C CA . THR A 1 432 ? 19.824 -19.335 -28.683 1.00 79.94 432 THR A CA 1
ATOM 3345 C C . THR A 1 432 ? 18.627 -19.583 -29.607 1.00 79.94 432 THR A C 1
ATOM 3347 O O . THR A 1 432 ? 17.677 -20.264 -29.223 1.00 79.94 432 THR A O 1
ATOM 3350 N N . GLY A 1 433 ? 18.642 -19.018 -30.822 1.00 80.75 433 GLY A N 1
ATOM 3351 C CA . GLY A 1 433 ? 17.521 -19.071 -31.773 1.00 80.75 433 GLY A CA 1
ATOM 3352 C C . GLY A 1 433 ? 16.259 -18.327 -31.309 1.00 80.75 433 GLY A C 1
ATOM 3353 O O . GLY A 1 433 ? 15.219 -18.433 -31.956 1.00 80.75 433 GLY A O 1
ATOM 3354 N N . MET A 1 434 ? 16.346 -17.585 -30.202 1.00 85.56 434 MET A N 1
ATOM 3355 C CA . MET A 1 434 ? 15.250 -16.880 -29.538 1.00 85.56 434 MET A CA 1
ATOM 3356 C C . MET A 1 434 ? 15.669 -15.438 -29.250 1.00 85.56 434 MET A C 1
ATOM 3358 O O . MET A 1 434 ? 16.848 -15.147 -29.057 1.00 85.56 434 MET A O 1
ATOM 3362 N N . THR A 1 435 ? 14.710 -14.515 -29.201 1.00 89.12 435 THR A N 1
ATOM 3363 C CA . THR A 1 435 ? 14.983 -13.181 -28.650 1.00 89.12 435 THR A CA 1
ATOM 3364 C C . THR A 1 435 ? 15.217 -13.279 -27.141 1.00 89.12 435 THR A C 1
ATOM 3366 O O . THR A 1 435 ? 14.737 -14.211 -26.497 1.00 89.12 435 THR A O 1
ATOM 3369 N N . GLY A 1 436 ? 15.895 -12.294 -26.546 1.00 85.25 436 GLY A N 1
ATOM 3370 C CA . GLY A 1 436 ? 16.081 -12.254 -25.091 1.00 85.25 436 GLY A CA 1
ATOM 3371 C C . GLY A 1 436 ? 14.764 -12.326 -24.309 1.00 85.25 436 GLY A C 1
ATOM 3372 O O . GLY A 1 436 ? 14.708 -12.959 -23.263 1.00 85.25 436 GLY A O 1
ATOM 3373 N N . ALA A 1 437 ? 13.682 -11.758 -24.856 1.00 85.88 437 ALA A N 1
ATOM 3374 C CA . ALA A 1 437 ? 12.348 -11.827 -24.259 1.00 85.88 437 ALA A CA 1
ATOM 3375 C C . ALA A 1 437 ? 11.754 -13.242 -24.325 1.00 85.88 437 ALA A C 1
ATOM 3377 O O . ALA A 1 437 ? 11.265 -13.746 -23.324 1.00 85.88 437 ALA A O 1
ATOM 3378 N N . GLN A 1 438 ? 11.862 -13.916 -25.474 1.00 86.81 438 GLN A N 1
ATOM 3379 C CA . GLN A 1 438 ? 11.421 -15.310 -25.619 1.00 86.81 438 GLN A CA 1
ATOM 3380 C C . GLN A 1 438 ? 12.218 -16.255 -24.716 1.00 86.81 438 GLN A C 1
ATOM 3382 O O . GLN A 1 438 ? 11.665 -17.201 -24.159 1.00 86.81 438 GLN A O 1
ATOM 3387 N N . LEU A 1 439 ? 13.519 -15.993 -24.573 1.00 85.69 439 LEU A N 1
ATOM 3388 C CA . LEU A 1 439 ? 14.383 -16.761 -23.694 1.00 85.69 439 LEU A CA 1
ATOM 3389 C C . LEU A 1 439 ? 14.017 -16.533 -22.224 1.00 85.69 439 LEU A C 1
ATOM 3391 O O . LEU A 1 439 ? 13.920 -17.499 -21.474 1.00 85.69 439 LEU A O 1
ATOM 3395 N N . MET A 1 440 ? 13.757 -15.282 -21.834 1.00 87.12 440 MET A N 1
ATOM 3396 C CA . MET A 1 440 ? 13.272 -14.934 -20.498 1.00 87.12 440 MET A CA 1
ATOM 3397 C C . MET A 1 440 ? 11.961 -15.658 -20.186 1.00 87.12 440 MET A C 1
ATOM 3399 O O . MET A 1 440 ? 11.915 -16.400 -19.212 1.00 87.12 440 MET A O 1
ATOM 3403 N N . ASP A 1 441 ? 10.947 -15.528 -21.050 1.00 84.62 441 ASP A N 1
ATOM 3404 C CA . ASP A 1 441 ? 9.633 -16.167 -20.876 1.00 84.62 441 ASP A CA 1
ATOM 3405 C C . ASP A 1 441 ? 9.746 -17.685 -20.709 1.00 84.62 441 ASP A C 1
ATOM 3407 O O . ASP A 1 441 ? 9.010 -18.295 -19.935 1.00 84.62 441 ASP A O 1
ATOM 3411 N N . ARG A 1 442 ? 10.686 -18.313 -21.422 1.00 83.06 442 ARG A N 1
ATOM 3412 C CA . ARG A 1 442 ? 10.937 -19.747 -21.296 1.00 83.06 442 ARG A CA 1
ATOM 3413 C C . ARG A 1 442 ? 11.623 -20.106 -19.976 1.00 83.06 442 ARG A C 1
ATOM 3415 O O . ARG A 1 442 ? 11.249 -21.087 -19.342 1.00 83.06 442 ARG A O 1
ATOM 3422 N N . LEU A 1 443 ? 12.607 -19.316 -19.546 1.00 81.94 443 LEU A N 1
ATOM 3423 C CA . LEU A 1 443 ? 13.363 -19.539 -18.306 1.00 81.94 443 LEU A CA 1
ATOM 3424 C C . LEU A 1 443 ? 12.565 -19.216 -17.031 1.00 81.94 443 LEU A C 1
ATOM 3426 O O . LEU A 1 443 ? 12.952 -19.656 -15.940 1.00 81.94 443 LEU A O 1
ATOM 3430 N N . THR A 1 444 ? 11.480 -18.450 -17.156 1.00 76.94 444 THR A N 1
ATOM 3431 C CA . THR A 1 444 ? 10.562 -18.098 -16.064 1.00 76.94 444 THR A CA 1
ATOM 3432 C C . THR A 1 444 ? 9.199 -18.778 -16.167 1.00 76.94 444 THR A C 1
ATOM 3434 O O . THR A 1 444 ? 8.332 -18.507 -15.340 1.00 76.94 444 THR A O 1
ATOM 3437 N N . ASN A 1 445 ? 8.996 -19.678 -17.133 1.00 77.94 445 ASN A N 1
ATOM 3438 C CA . ASN A 1 445 ? 7.731 -20.385 -17.286 1.00 77.94 445 ASN A CA 1
ATOM 3439 C C . ASN A 1 445 ? 7.450 -21.262 -16.049 1.00 77.94 445 ASN A C 1
ATOM 3441 O O . ASN A 1 445 ? 8.206 -22.199 -15.798 1.00 77.94 445 ASN A O 1
ATOM 3445 N N . PRO A 1 446 ? 6.348 -21.044 -15.308 1.00 67.69 446 PRO A N 1
ATOM 3446 C CA . PRO A 1 446 ? 6.039 -21.835 -14.115 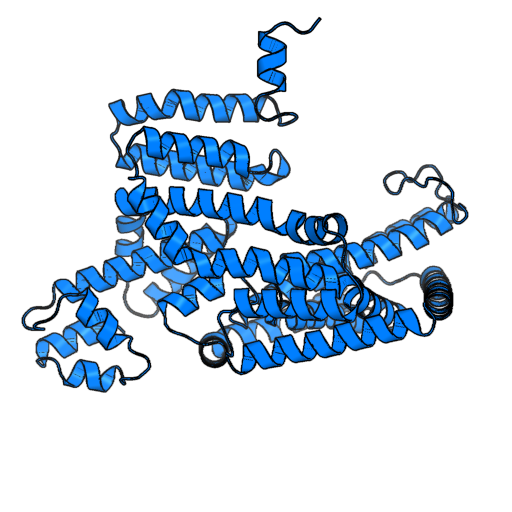1.00 67.69 446 PRO A CA 1
ATOM 3447 C C . PRO A 1 446 ? 5.745 -23.314 -14.425 1.00 67.69 446 PRO A C 1
ATOM 3449 O O . PRO A 1 446 ? 5.809 -24.158 -13.535 1.00 67.69 446 PRO A O 1
ATOM 3452 N N . ASN A 1 447 ? 5.446 -23.651 -15.685 1.00 75.81 447 ASN A N 1
ATOM 3453 C CA . ASN A 1 447 ? 5.149 -25.018 -16.120 1.00 75.81 447 ASN A CA 1
ATOM 3454 C C . ASN A 1 447 ? 6.376 -25.784 -16.658 1.00 75.81 447 ASN A C 1
ATOM 3456 O O . ASN A 1 447 ? 6.249 -26.968 -16.969 1.00 75.81 447 ASN A O 1
ATOM 3460 N N . GLU A 1 448 ? 7.539 -25.138 -16.803 1.00 79.69 448 GLU A N 1
ATOM 3461 C CA . GLU A 1 448 ? 8.789 -25.753 -17.280 1.00 79.69 448 GLU A CA 1
ATOM 3462 C C . GLU A 1 448 ? 9.872 -25.540 -16.214 1.00 79.69 448 GLU A C 1
ATOM 3464 O O . GLU A 1 448 ? 10.116 -24.419 -15.772 1.00 79.69 448 GLU A O 1
ATOM 3469 N N . LEU A 1 449 ? 10.547 -26.605 -15.767 1.00 78.69 449 LEU A N 1
ATOM 3470 C CA . LEU A 1 449 ? 11.669 -26.430 -14.846 1.00 78.69 449 LEU A CA 1
ATOM 3471 C C . LEU A 1 449 ? 12.770 -25.645 -15.560 1.00 78.69 449 LEU A C 1
ATOM 3473 O O . LEU A 1 449 ? 13.202 -26.019 -16.649 1.00 78.69 449 LEU A O 1
ATOM 3477 N N . ARG A 1 450 ? 13.296 -24.598 -14.915 1.00 82.25 450 ARG A N 1
ATOM 3478 C CA . ARG A 1 450 ? 14.380 -23.777 -15.485 1.00 82.25 450 ARG A CA 1
ATOM 3479 C C . ARG A 1 450 ? 15.581 -24.618 -15.929 1.00 82.25 450 ARG A C 1
ATOM 3481 O O . ARG A 1 450 ? 16.208 -24.306 -16.934 1.00 82.25 450 ARG A O 1
ATOM 3488 N N . ALA A 1 451 ? 15.883 -25.698 -15.205 1.00 82.38 451 ALA A N 1
ATOM 3489 C CA . ALA A 1 451 ? 16.942 -26.637 -15.570 1.00 82.38 451 ALA A CA 1
ATOM 3490 C C . ALA A 1 451 ? 16.691 -27.315 -16.930 1.00 82.38 451 ALA A C 1
ATOM 3492 O O . ALA A 1 451 ? 17.625 -27.453 -17.717 1.00 82.38 451 ALA A O 1
ATOM 3493 N N . ASP A 1 452 ? 15.441 -27.673 -17.229 1.00 85.31 452 ASP A N 1
ATOM 3494 C CA . ASP A 1 452 ? 15.050 -28.298 -18.496 1.00 85.31 452 ASP A CA 1
ATOM 3495 C C . ASP A 1 452 ? 15.072 -27.275 -19.641 1.00 85.31 452 ASP A C 1
ATOM 3497 O O . ASP A 1 452 ? 15.580 -27.562 -20.728 1.00 85.31 452 ASP A O 1
ATOM 3501 N N . ALA A 1 453 ? 14.612 -26.047 -19.373 1.00 83.94 453 ALA A N 1
ATOM 3502 C CA . ALA A 1 453 ? 14.688 -24.937 -20.321 1.00 83.94 453 ALA A CA 1
ATOM 3503 C C . ALA A 1 453 ? 16.145 -24.600 -20.698 1.00 83.94 453 ALA A C 1
ATOM 3505 O O . ALA A 1 453 ? 16.446 -24.396 -21.875 1.00 83.94 453 ALA A O 1
ATOM 3506 N N . LEU A 1 454 ? 17.060 -24.596 -19.720 1.00 86.00 454 LEU A N 1
ATOM 3507 C CA . LEU A 1 454 ? 18.497 -24.405 -19.948 1.00 86.00 454 LEU A CA 1
ATOM 3508 C C . LEU A 1 454 ? 19.120 -25.592 -20.693 1.00 86.00 454 LEU A C 1
ATOM 3510 O O . LEU A 1 454 ? 19.921 -25.383 -21.599 1.00 86.00 454 LEU A O 1
ATOM 3514 N N . ALA A 1 455 ? 18.734 -26.828 -20.365 1.00 85.50 455 ALA A N 1
ATOM 3515 C CA . ALA A 1 455 ? 19.239 -28.031 -21.031 1.00 85.50 455 ALA A CA 1
ATOM 3516 C C . ALA A 1 455 ? 18.845 -28.116 -22.518 1.00 85.50 455 ALA A C 1
ATOM 3518 O O . ALA A 1 455 ? 19.510 -28.803 -23.293 1.00 85.50 455 ALA A O 1
ATOM 3519 N N . ALA A 1 456 ? 17.781 -27.416 -22.926 1.00 85.56 456 ALA A N 1
ATOM 3520 C CA . ALA A 1 456 ? 17.356 -27.316 -24.319 1.00 85.56 456 ALA A CA 1
ATOM 3521 C C . ALA A 1 456 ? 18.183 -26.317 -25.156 1.00 85.56 456 ALA A C 1
ATOM 3523 O O . ALA A 1 456 ? 18.018 -26.275 -26.378 1.00 85.56 456 ALA A O 1
ATOM 3524 N N . LEU A 1 457 ? 19.045 -25.509 -24.529 1.00 87.25 457 LEU A N 1
ATOM 3525 C CA . LEU A 1 457 ? 19.933 -24.563 -25.206 1.00 87.25 457 LEU A CA 1
ATOM 3526 C C . LEU A 1 457 ? 21.282 -25.218 -25.544 1.00 87.25 457 LEU A C 1
ATOM 3528 O O . LEU A 1 457 ? 21.704 -26.164 -24.874 1.00 87.25 457 LEU A O 1
ATOM 3532 N N . PRO A 1 458 ? 22.019 -24.702 -26.546 1.00 89.31 458 PRO A N 1
ATOM 3533 C CA . PRO A 1 458 ? 23.416 -25.076 -26.742 1.00 89.31 458 PRO A CA 1
ATOM 3534 C C . PRO A 1 458 ? 24.223 -24.862 -25.458 1.00 89.31 458 PRO A C 1
ATOM 3536 O O . PRO A 1 458 ? 24.032 -23.864 -24.771 1.00 89.31 458 PRO A O 1
ATOM 3539 N N . GLN A 1 459 ? 25.158 -25.762 -25.150 1.00 86.50 459 GLN A N 1
ATOM 3540 C CA . GLN A 1 459 ? 25.851 -25.799 -23.854 1.00 86.50 459 GLN A CA 1
ATOM 3541 C C . GLN A 1 459 ? 26.462 -24.448 -23.427 1.00 86.50 459 GLN A C 1
ATOM 3543 O O . GLN A 1 459 ? 26.285 -24.028 -22.288 1.00 86.50 459 GLN A O 1
ATOM 3548 N N . ALA A 1 460 ? 27.113 -23.728 -24.347 1.00 85.31 460 ALA A N 1
ATOM 3549 C CA . ALA A 1 460 ? 27.688 -22.409 -24.062 1.00 85.31 460 ALA A CA 1
ATOM 3550 C C . ALA A 1 460 ? 26.619 -21.338 -23.763 1.00 85.31 460 ALA A C 1
ATOM 3552 O O . ALA A 1 460 ? 26.813 -20.492 -22.891 1.00 85.31 460 ALA A O 1
ATOM 3553 N N . ALA A 1 461 ? 25.478 -21.393 -24.455 1.00 84.88 461 ALA A N 1
ATOM 3554 C CA . ALA A 1 461 ? 24.345 -20.507 -24.212 1.00 84.88 461 ALA A CA 1
ATOM 3555 C C . ALA A 1 461 ? 23.625 -20.856 -22.899 1.00 84.88 461 ALA A C 1
ATOM 3557 O O . ALA A 1 461 ? 23.208 -19.957 -22.176 1.00 84.88 461 ALA A O 1
ATOM 3558 N N . ALA A 1 462 ? 23.531 -22.145 -22.558 1.00 84.75 462 ALA A N 1
ATOM 3559 C CA . ALA A 1 462 ? 22.970 -22.623 -21.298 1.00 84.75 462 ALA A CA 1
ATOM 3560 C C . ALA A 1 462 ? 23.799 -22.166 -20.087 1.00 84.75 462 ALA A C 1
ATOM 3562 O O . ALA A 1 462 ? 23.234 -21.723 -19.092 1.00 84.75 462 ALA A O 1
ATOM 3563 N N . GLU A 1 463 ? 25.132 -22.219 -20.175 1.00 84.88 463 GLU A N 1
ATOM 3564 C CA . GLU A 1 463 ? 26.021 -21.729 -19.113 1.00 84.88 463 GLU A CA 1
ATOM 3565 C C . GLU A 1 463 ? 25.898 -20.210 -18.920 1.00 84.88 463 GLU A C 1
ATOM 3567 O O . GLU A 1 463 ? 25.778 -19.744 -17.787 1.00 84.88 463 GLU A O 1
ATOM 3572 N N . GLN A 1 464 ? 25.858 -19.437 -20.011 1.00 83.50 464 GLN A N 1
ATOM 3573 C CA . GLN A 1 464 ? 25.689 -17.980 -19.948 1.00 83.50 464 GLN A CA 1
ATOM 3574 C C . GLN A 1 464 ? 24.305 -17.577 -19.425 1.00 83.50 464 GLN A C 1
ATOM 3576 O O . GLN A 1 464 ? 24.209 -16.741 -18.528 1.00 83.50 464 GLN A O 1
ATOM 3581 N N . ALA A 1 465 ? 23.236 -18.198 -19.932 1.00 82.69 465 ALA A N 1
ATOM 3582 C CA . ALA A 1 465 ? 21.874 -17.948 -19.468 1.00 82.69 465 ALA A CA 1
ATOM 3583 C C . ALA A 1 465 ? 21.695 -18.372 -18.003 1.00 82.69 465 ALA A C 1
ATOM 3585 O O . ALA A 1 465 ? 21.056 -17.666 -17.227 1.00 82.69 465 ALA A O 1
ATOM 3586 N N . GLY A 1 466 ? 22.300 -19.495 -17.606 1.00 80.94 466 GLY A N 1
ATOM 3587 C CA . GLY A 1 466 ? 22.310 -19.964 -16.226 1.00 80.94 466 GLY A CA 1
ATOM 3588 C C . GLY A 1 466 ? 23.018 -18.992 -15.285 1.00 80.94 466 GLY A C 1
ATOM 3589 O O . GLY A 1 466 ? 22.496 -18.724 -14.211 1.00 80.94 466 GLY A O 1
ATOM 3590 N N . ALA A 1 467 ? 24.153 -18.421 -15.699 1.00 81.19 467 ALA A N 1
ATOM 3591 C CA . ALA A 1 467 ? 24.885 -17.427 -14.913 1.00 81.19 467 ALA A CA 1
ATOM 3592 C C . ALA A 1 467 ? 24.143 -16.086 -14.790 1.00 81.19 467 ALA A C 1
ATOM 3594 O O . ALA A 1 467 ? 24.240 -15.436 -13.758 1.00 81.19 467 ALA A O 1
ATOM 3595 N N . ILE A 1 468 ? 23.399 -15.681 -15.824 1.00 79.56 468 ILE A N 1
ATOM 3596 C CA . ILE A 1 468 ? 22.566 -14.467 -15.810 1.00 79.56 468 ILE A CA 1
ATOM 3597 C C . ILE A 1 468 ? 21.351 -14.617 -14.878 1.00 79.56 468 ILE A C 1
ATOM 3599 O O . ILE A 1 468 ? 20.905 -13.637 -14.288 1.00 79.56 468 ILE A O 1
ATOM 3603 N N . MET A 1 469 ? 20.807 -15.832 -14.759 1.00 77.06 469 MET A N 1
ATOM 3604 C CA . MET A 1 469 ? 19.594 -16.130 -13.983 1.00 77.06 469 MET A CA 1
ATOM 3605 C C . MET A 1 469 ? 19.866 -16.661 -12.564 1.00 77.06 469 MET A C 1
ATOM 3607 O O . MET A 1 469 ? 18.911 -17.031 -11.871 1.00 77.06 469 MET A O 1
ATOM 3611 N N . ALA A 1 470 ? 21.137 -16.776 -12.172 1.00 66.88 470 ALA A N 1
ATOM 3612 C CA . ALA A 1 470 ? 21.587 -17.224 -10.853 1.00 66.88 470 ALA A CA 1
ATOM 3613 C C . ALA A 1 470 ? 21.820 -16.029 -9.930 1.00 66.88 470 ALA A C 1
ATOM 3615 O O . ALA A 1 470 ? 21.464 -16.156 -8.735 1.00 66.88 470 ALA A O 1
#

Sequence (470 aa):
MTTPSQAAWSLFLGHAPGWYKRLVLAFLLVNPLLLVAFGPAALAAVVLAQFIFTLTMALACYPLAPGALLALEAILLGLARSDAVYREVVTGFPVILLLIFMVAGIYFMKDFLQFTFTRILVRTQSKITISLLFCFLGAFLSAFLDALTVTAVIIAVAYAFYNVYHRYASGRNDGEHHDLTTDEHVKELQREELRSFRRFLRNLMMHGAVGTALGGVCTLVGEPQNLLIASEMGWHFAEFFLEVAPVSMPVLIVGLATCYIVEKKKLFGYGAELPGQIRSHLLETEIAMEEKRGTMGKAKLVVQALVGIWLILALAFHLAAVGIIGLSVIVLLTAFNGFIEEHQLGAAFEEALPFTALLVVFFAIVAVIHDQHLFTPVIDFVINLSGQSQLVAYYIVNGLLSMISDNVFVATVYISETKAHIIQMLGQIPDTGMTGAQLMDRLTNPNELRADALAALPQAAAEQAGAIMA

Foldseek 3Di:
DQDPVSVVQCPQLHQFDSVVSVVLVVLLVCLLVCCVVPNLLVSLVVLVVVLLVLVLCCVRGNSLVSLLSSLVSNCVSVLFDPVLLVVLCVLLVLLLLLLQQQLLLCVLLLLLLLLVLLCLVLVDQDLLVSLLVLLQVLLVCLLLGENVSQLVSLVVNLVVLLVLVLCVQLVHDPPDDDDSVDCPSGDPVCVVLNVLSVLSSVSSSVSNSLSLVLNNQQWCNSYSLSVSVCSLLVHATVRSNVVSCVPSVVSSVVSSVVSNCCCVVVPPSHVRHNDPVSSVSSVVVSVVVVVVCPPLNVQLSVQSVVLVVVSVVCRVVVVDRNSVNSNVSVVSSCVSSVPDDPVVSVVSRVVSVSVSSVVSSLSSSLSSCVSSVNCVVVLVVLLVDDDPSSVVSCVVVLVVCVVSDPNNSSSSNVSVSNLVVQLVQLQPQPQQPDRSVRLVCLCSPPVDPNVVSLVPGDVSSSVSNVRSVD